Protein AF-A0A433PEQ6-F1 (afdb_monomer)

Foldseek 3Di:
DVVCVVVVDDDDPVVVLVVLVVQLPDDDPSVVVSLLVLLCCLLVLCLLADLLLFFPSNDLVVNVVSLVVVCVVPVPDLSSLLSVLSSCLSVLVLVVSLVSLVVSLVVLVVVVVPPDPPPDDDDDDDDPDPPVVVVVVVVVCLVVNLSSLVSNLLSCVQALVLVVSLVSLQVSLVSDPPPSLLSLLLSLLSCVSVLVLQVSLLSLLCSVVVVVPPDPPDDDAQSSVVSVVVSLQLLQQLCVLVVHHGDDDDDDDDDDPPPSPDDDDDDDDDDDDDDPDSRRGSVSSVLQCLDSVNLVVCVLSSNLLSHDPVVLVVLLVVLVVSLVLQVVLVVVVDVPDDDDDDDDDDDDDDDDDDDDDDDDPPSSHPRQALQNSLVSLLSNLSSVVSVVNLVSNLVSLVSSCVSQVVHPPPNLSNLSSLQVLLVSLCVVLVSRDDDPPDDDDDPSVVSSVVSLVSSVVSLVVSVCCLVPPSDDDDDDDDDDDDDDDDDDDPPDPDDGCSSVSSVSHSVRSVSSSVVVVVVVVVVPDPPDDDDPPPPPDDPPVVVVPPD

pLDDT: mean 70.33, std 24.62, range [23.08, 97.69]

Solvent-accessible surface area (backbone atoms only — not comparable to full-atom values): 32731 Å² total; per-residue (Å²): 107,72,74,46,48,75,71,71,46,78,87,52,65,70,61,52,50,51,53,34,52,59,37,34,76,43,88,61,69,59,13,56,52,25,45,50,51,50,44,47,46,48,56,57,56,51,49,54,35,56,84,55,48,53,32,88,91,57,53,66,65,63,46,47,56,52,48,52,54,48,38,72,78,37,76,83,47,64,67,56,39,42,51,49,19,48,47,28,37,75,71,51,38,28,69,62,11,32,50,43,28,53,47,56,54,47,54,57,54,48,61,72,68,66,60,78,82,72,92,68,85,86,82,97,74,91,74,96,68,62,62,68,58,49,53,51,57,57,56,64,47,43,60,58,51,40,50,36,46,52,54,31,24,53,28,26,49,39,71,63,41,23,66,66,17,19,57,39,26,50,52,43,36,79,62,40,91,61,65,41,50,45,30,43,48,54,17,32,26,23,30,44,76,59,66,39,31,53,62,21,25,56,52,56,63,47,37,56,56,60,60,64,72,47,70,91,83,67,79,71,53,56,68,46,51,49,52,49,50,54,52,48,52,39,48,36,45,43,33,46,76,72,74,38,80,63,84,84,76,87,85,92,76,95,78,80,77,82,72,81,85,74,78,79,89,76,93,75,96,82,82,95,80,91,80,90,67,92,68,63,38,26,68,48,44,63,72,46,52,82,67,62,63,44,58,55,49,34,52,80,60,55,34,63,87,38,37,41,71,69,56,44,50,54,51,41,56,50,44,49,54,54,46,62,73,54,52,70,63,48,61,79,74,37,99,76,83,78,89,88,86,89,90,82,89,84,84,90,86,89,83,90,86,83,90,84,88,82,80,94,76,77,83,78,78,80,78,83,47,65,39,54,52,33,46,48,26,44,54,38,17,55,44,35,39,76,73,66,41,54,70,60,14,52,54,28,33,50,52,29,59,72,45,44,92,69,40,87,48,75,62,68,53,48,42,48,37,29,42,54,49,18,52,48,26,38,50,77,45,53,69,50,55,85,80,76,88,76,77,79,70,71,72,55,46,58,55,26,53,50,27,49,51,49,18,54,51,28,42,49,53,26,52,42,43,76,74,64,58,81,69,90,73,90,79,82,88,82,81,90,79,92,82,82,83,90,74,80,73,90,76,70,75,86,75,54,68,60,60,60,52,49,50,53,26,48,51,39,44,50,52,29,56,50,52,54,50,51,54,51,51,63,73,68,55,80,84,79,80,82,80,96,84,76,72,93,81,68,69,77,79,64,71,72,77,80,123

Mean predicted aligned error: 15.19 Å

Secondary structure (DSSP, 8-state):
-HHHHTTT----HHHHHHHHHHHHSSSSHHHHHHHHHHHHHHHHHTTTS-GGG--GGG-HHHHHHHHHHHHHH-TT-HHHHHHHHHHHHHTT-HHHHHHHHHHHHHHHHHHHH-S------------TTSHHHHHHHHHHHHHHHHHHHHHHHHHHHHHT-HHHHHHHHHHHHHH-SS-HHHHHHHHHHHHHHTT-HHHHHHHHHHHHHHHHTS-TTPPPPHHHHHHHHHHHHHHHHHHHHTTPPP--SS----SSSTTTT--------------------HHHHHHH--S-HHHHHHHHTT-GGGS-HHHHHHHHHHHHHHHHHHTHHHHTTS----S----------------------TTSTT---HHHHHHHHHHHHHHHHHTT-HHHHHHHHHHHHHHGGG--S-TTHHHHHHHHHHHHHHHHTT-SS-----S-HHHHHHHHHHHHHHHHHHHHHHHHIIIIIT--------------S----TT-----THHHHHHHHHHHHHHHHHHHHHHHHHHHS---S--TTS-TT--GGGGGG--

Nearest PDB structures (foldseek):
  6c9m-assembly1_A  TM=1.754E-01  e=3.341E-02  Homo sapiens
  5g05-assembly1_C  TM=3.146E-01  e=6.110E-01  Homo sapiens
  6c95-assembly1_A  TM=1.657E-01  e=7.437E-02  Homo sapiens
  6c9m-assembly2_C  TM=1.772E-01  e=1.522E-01  Homo sapiens
  5a31-assembly1_C  TM=2.906E-01  e=8.558E-01  Homo sapiens

Radius of gyration: 28.43 Å; Cα contacts (8 Å, |Δi|>4): 470; chains: 1; bounding box: 80×93×94 Å

InterPro domains:
  IPR019412 IML2-like/Tetratricopeptide repeat protein 39-like [PF10300] (2-104)
  IPR019412 IML2-like/Tetratricopeptide repeat protein 39-like [PF10300] (140-314)
  IPR019412 IML2-like/Tetratricopeptide repeat protein 39-like [PTHR31859] (2-509)

Sequence (547 aa):
NKILNTLGFTSYRPFALHLLHRAYDSSGIYSSLAALSLLAYYTSLALFGHHALLPSSLRLLDAHDILENMKKKYPRGKIWRLMEGKLNKMERNNRKGVEVLRDARRTIRKEKHSIPVGNGVGGSANGNNGSAKREKVFGELAQLQALAVYEMGWGQIFLGDYFQASETFFRLETMNNWSRAFYHYIATCCMFADEEYGKAALEFLQIPAMLHRRKSGTRLMPNEAFADRKIRVWRDKARQLDGLPPRRGRRTSQSEDEGLGRRRESFDSNSTNASSTSVLDGERLRQVVVVNPLWELVYLWNGIPQLGVNVLRTMCTSLERTIETHTPIIASTSSFASSVTSSSLISESAASFSSSPPSPVSAINVLCSTSELALLHLLYGTTVRELGEHSLAERSLHIVLDLGPRITEDRWVIPYALYEMAVLCCMVSGMGGEAVALSTPSLMGARRDQKIKEAKEFLKKAAEWNNGGGVATDRESGNGKHANGNGGPAGSTGDYDFDGRLHMRCQLLEERLTEEFIVTLIHTVPVSGTNMASVQKTPVTMYCHHI

Structure (mmCIF, N/CA/C/O backbone):
data_AF-A0A433PEQ6-F1
#
_entry.id   AF-A0A433PEQ6-F1
#
loop_
_atom_site.group_PDB
_atom_site.id
_atom_site.type_symbol
_atom_site.label_atom_id
_atom_site.label_alt_id
_atom_site.label_comp_id
_atom_site.label_asym_id
_atom_site.label_entity_id
_atom_site.label_seq_id
_atom_site.pdbx_PDB_ins_code
_atom_site.Cartn_x
_atom_site.Cartn_y
_atom_site.Cartn_z
_atom_site.occupancy
_atom_site.B_iso_or_equiv
_atom_site.auth_seq_id
_atom_site.auth_comp_id
_atom_site.auth_asym_id
_atom_site.auth_atom_id
_atom_site.pdbx_PDB_model_num
ATOM 1 N N . ASN A 1 1 ? 12.778 -15.053 14.511 1.00 45.62 1 ASN A N 1
ATOM 2 C CA . ASN A 1 1 ? 13.849 -15.536 13.607 1.00 45.62 1 ASN A CA 1
ATOM 3 C C . ASN A 1 1 ? 15.251 -15.376 14.181 1.00 45.62 1 ASN A C 1
ATOM 5 O O . ASN A 1 1 ? 15.921 -16.387 14.284 1.00 45.62 1 ASN A O 1
ATOM 9 N N . LYS A 1 2 ? 15.694 -14.197 14.655 1.00 36.12 2 LYS A N 1
ATOM 10 C CA . LYS A 1 2 ? 17.066 -14.044 15.199 1.00 36.12 2 LYS A CA 1
ATOM 11 C C . LYS A 1 2 ? 17.396 -14.944 16.407 1.00 36.12 2 LYS A C 1
ATOM 13 O O . LYS A 1 2 ? 18.462 -15.531 16.408 1.00 36.12 2 LYS A O 1
ATOM 18 N N . ILE A 1 3 ? 16.476 -15.115 17.363 1.00 41.91 3 ILE A N 1
ATOM 19 C CA . ILE A 1 3 ? 16.711 -15.905 18.595 1.00 41.91 3 ILE A CA 1
ATOM 20 C C . ILE A 1 3 ? 16.777 -17.425 18.332 1.00 41.91 3 ILE A C 1
ATOM 22 O O . ILE A 1 3 ? 17.555 -18.135 18.959 1.00 41.91 3 ILE A O 1
ATOM 26 N N . LEU A 1 4 ? 15.982 -17.932 17.385 1.00 45.81 4 LEU A N 1
ATOM 27 C CA . LEU A 1 4 ? 15.999 -19.353 17.007 1.00 45.81 4 LEU A CA 1
ATOM 28 C C . LEU A 1 4 ? 17.199 -19.676 16.105 1.00 45.81 4 LEU A C 1
ATOM 30 O O . LEU A 1 4 ? 17.850 -20.696 16.313 1.00 45.81 4 LEU A O 1
ATOM 34 N N . ASN A 1 5 ? 17.564 -18.758 15.200 1.00 48.91 5 ASN A N 1
ATOM 35 C CA . ASN A 1 5 ? 18.770 -18.891 14.38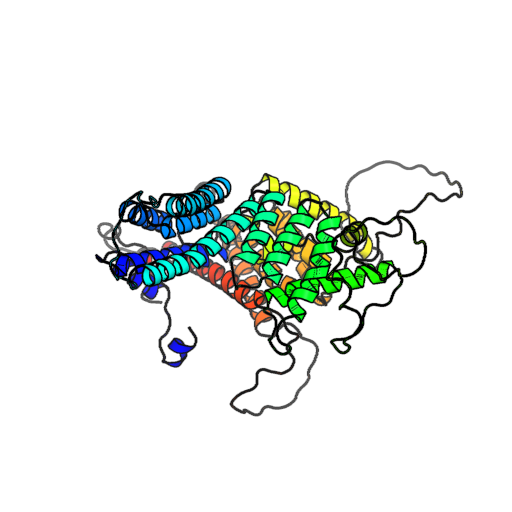0 1.00 48.91 5 ASN A CA 1
ATOM 36 C C . ASN A 1 5 ? 20.052 -18.882 15.229 1.00 48.91 5 ASN A C 1
ATOM 38 O O . ASN A 1 5 ? 20.979 -19.622 14.924 1.00 48.91 5 ASN A O 1
ATOM 42 N N . THR A 1 6 ? 20.112 -18.100 16.316 1.00 46.75 6 THR A N 1
ATOM 43 C CA . THR A 1 6 ? 21.256 -18.123 17.251 1.00 46.75 6 THR A CA 1
ATOM 44 C C . THR A 1 6 ? 21.381 -19.428 18.039 1.00 46.75 6 THR A C 1
ATOM 46 O O . THR A 1 6 ? 22.454 -19.713 18.555 1.00 46.75 6 THR A O 1
ATOM 49 N N . LEU A 1 7 ? 20.311 -20.228 18.119 1.00 54.69 7 LEU A N 1
ATOM 50 C CA . LEU A 1 7 ? 20.303 -21.560 18.735 1.00 54.69 7 LEU A CA 1
ATOM 51 C C . LEU A 1 7 ? 20.484 -22.693 17.704 1.00 54.69 7 LEU A C 1
ATOM 53 O O . LEU A 1 7 ? 20.330 -23.859 18.051 1.00 54.69 7 LEU A O 1
ATOM 57 N N . GLY A 1 8 ? 20.788 -22.369 16.441 1.00 41.50 8 GLY A N 1
ATOM 58 C CA . GLY A 1 8 ? 21.021 -23.354 15.379 1.00 41.50 8 GLY A CA 1
ATOM 59 C C . GLY A 1 8 ? 19.756 -23.939 14.740 1.00 41.50 8 GLY A C 1
ATOM 60 O O . GLY A 1 8 ? 19.865 -24.781 13.852 1.00 41.50 8 GLY A O 1
ATOM 61 N N . PHE A 1 9 ? 18.558 -23.489 15.128 1.00 49.75 9 PHE A N 1
ATOM 62 C CA . PHE A 1 9 ? 17.322 -23.908 14.467 1.00 49.75 9 PHE A CA 1
ATOM 63 C C . PHE A 1 9 ? 17.136 -23.129 13.166 1.00 49.75 9 PHE A C 1
ATOM 65 O O . PHE A 1 9 ? 16.869 -21.926 13.179 1.00 49.75 9 PHE A O 1
ATOM 72 N N . THR A 1 10 ? 17.233 -23.823 12.034 1.00 54.31 10 THR A N 1
ATOM 73 C CA . THR A 1 10 ? 16.861 -23.279 10.729 1.00 54.31 10 THR A CA 1
ATOM 74 C C . THR A 1 10 ? 15.336 -23.230 10.630 1.00 54.31 10 THR A C 1
ATOM 76 O O . THR A 1 10 ? 14.641 -24.244 10.645 1.00 54.31 10 THR A O 1
ATOM 79 N N . SER A 1 11 ? 14.765 -22.027 10.571 1.00 60.81 11 SER A N 1
ATOM 80 C CA . SER A 1 11 ? 13.321 -21.865 10.386 1.00 60.81 11 SER A CA 1
ATOM 81 C C . SER A 1 11 ? 12.935 -22.189 8.938 1.00 60.81 11 SER A C 1
ATOM 83 O O . SER A 1 11 ? 13.042 -21.329 8.065 1.00 60.81 11 SER A O 1
ATOM 85 N N . TYR A 1 12 ? 12.488 -23.422 8.687 1.00 69.56 12 TYR A N 1
ATOM 86 C CA . TYR A 1 12 ? 11.998 -23.868 7.380 1.00 69.56 12 TYR A CA 1
ATOM 87 C C . TYR A 1 12 ? 10.477 -23.683 7.276 1.00 69.56 12 TYR A C 1
ATOM 89 O O . TYR A 1 12 ? 9.697 -24.288 8.018 1.00 69.56 12 TYR A O 1
ATOM 97 N N . ARG A 1 13 ? 10.044 -22.808 6.360 1.00 75.06 13 ARG A N 1
ATOM 98 C CA . ARG A 1 13 ? 8.640 -22.382 6.249 1.00 75.06 13 ARG A CA 1
ATOM 99 C C . ARG A 1 13 ? 7.680 -23.516 5.867 1.00 75.06 13 ARG A C 1
ATOM 101 O O . ARG A 1 13 ? 6.663 -23.631 6.548 1.00 75.06 13 ARG A O 1
ATOM 108 N N . PRO A 1 14 ? 7.967 -24.376 4.871 1.00 76.00 14 PRO A N 1
ATOM 109 C CA . PRO A 1 14 ? 7.055 -25.466 4.521 1.00 76.00 14 PRO A CA 1
ATOM 110 C C . PRO A 1 14 ? 6.830 -26.450 5.675 1.00 76.00 14 PRO A C 1
ATOM 112 O O . PRO A 1 14 ? 5.702 -26.875 5.905 1.00 76.00 14 PRO A O 1
ATOM 115 N N . PHE A 1 15 ? 7.864 -26.740 6.471 1.00 79.94 15 PHE A N 1
ATOM 116 C CA . PHE A 1 15 ? 7.716 -27.577 7.666 1.00 79.94 15 PHE A CA 1
ATOM 117 C C . PHE A 1 15 ? 6.869 -26.903 8.749 1.00 79.94 15 PHE A C 1
ATOM 119 O O . PHE A 1 15 ? 5.994 -27.546 9.325 1.00 79.94 15 PHE A O 1
ATOM 126 N N . ALA A 1 16 ? 7.058 -25.602 8.993 1.00 83.50 16 ALA A N 1
ATOM 127 C CA . ALA A 1 16 ? 6.212 -24.861 9.929 1.00 83.50 16 ALA A CA 1
ATOM 128 C C . ALA A 1 16 ? 4.734 -24.856 9.494 1.00 83.50 16 ALA A C 1
ATOM 130 O O . ALA A 1 16 ? 3.852 -25.067 10.324 1.00 83.50 16 ALA A O 1
ATOM 131 N N . LEU A 1 17 ? 4.462 -24.675 8.196 1.00 84.62 17 LEU A N 1
ATOM 132 C CA . LEU A 1 17 ? 3.108 -24.763 7.644 1.00 84.62 17 LEU A CA 1
ATOM 133 C C . LEU A 1 17 ? 2.532 -26.174 7.785 1.00 84.62 17 LEU A C 1
ATOM 135 O O . LEU A 1 17 ? 1.392 -26.316 8.216 1.00 84.62 17 LEU A O 1
ATOM 139 N N . HIS A 1 18 ? 3.319 -27.214 7.502 1.00 85.88 18 HIS A N 1
ATOM 140 C CA . HIS A 1 18 ? 2.899 -28.602 7.685 1.00 85.88 18 HIS A CA 1
ATOM 141 C C . HIS A 1 18 ? 2.513 -28.901 9.143 1.00 85.88 18 HIS A C 1
ATOM 143 O O . HIS A 1 18 ? 1.457 -29.479 9.401 1.00 85.88 18 HIS A O 1
ATOM 149 N N . LEU A 1 19 ? 3.328 -28.461 10.107 1.00 88.38 19 LEU A N 1
ATOM 150 C CA . LEU A 1 19 ? 3.024 -28.611 11.532 1.00 88.38 19 LEU A CA 1
ATOM 151 C C . LEU A 1 19 ? 1.763 -27.846 11.942 1.00 88.38 19 LEU A C 1
ATOM 153 O O . LEU A 1 19 ? 0.966 -28.367 12.722 1.00 88.38 19 LEU A O 1
ATOM 157 N N . LEU A 1 20 ? 1.566 -26.630 11.423 1.00 90.38 20 LEU A N 1
ATOM 158 C CA . LEU A 1 20 ? 0.364 -25.840 11.690 1.00 90.38 20 LEU A CA 1
ATOM 159 C C . LEU A 1 20 ? -0.893 -26.505 11.124 1.00 90.38 20 LEU A C 1
ATOM 161 O O . LEU A 1 20 ? -1.893 -26.574 11.830 1.00 90.38 20 LEU A O 1
ATOM 165 N N . HIS A 1 21 ? -0.841 -27.040 9.904 1.00 90.12 21 HIS A N 1
ATOM 166 C CA . HIS A 1 21 ? -1.953 -27.794 9.315 1.00 90.12 21 HIS A CA 1
ATOM 167 C C . HIS A 1 21 ? -2.270 -29.055 10.127 1.00 90.12 21 HIS A C 1
ATOM 169 O O . HIS A 1 21 ? -3.410 -29.264 10.528 1.00 90.12 21 HIS A O 1
ATOM 175 N N . ARG A 1 22 ? -1.253 -29.819 10.535 1.00 89.88 22 ARG A N 1
ATOM 176 C CA . ARG A 1 22 ? -1.448 -30.990 11.406 1.00 89.88 22 ARG A CA 1
ATOM 177 C C . ARG A 1 22 ? -2.020 -30.622 12.783 1.00 89.88 22 ARG A C 1
ATOM 179 O O . ARG A 1 22 ? -2.798 -31.378 13.361 1.00 89.88 22 ARG A O 1
ATOM 186 N N . ALA A 1 23 ? -1.639 -29.468 13.331 1.00 90.94 23 ALA A N 1
ATOM 187 C CA . ALA A 1 23 ? -2.216 -28.948 14.568 1.00 90.94 23 ALA A CA 1
ATOM 188 C C . ALA A 1 23 ? -3.657 -28.448 14.368 1.00 90.94 23 ALA A C 1
ATOM 190 O O . ALA A 1 23 ? -4.478 -28.585 15.275 1.00 90.94 23 ALA A O 1
ATOM 191 N N . TYR A 1 24 ? -3.983 -27.900 13.197 1.00 92.69 24 TYR A N 1
ATOM 192 C CA . TYR A 1 24 ? -5.337 -27.497 12.826 1.00 92.69 24 TYR A CA 1
ATOM 193 C C . TYR A 1 24 ? -6.295 -28.693 12.764 1.00 92.69 24 TYR A C 1
ATOM 195 O O . TYR A 1 24 ? -7.390 -28.603 13.325 1.00 92.69 24 TYR A O 1
ATOM 203 N N . ASP A 1 25 ? -5.843 -29.818 12.208 1.00 88.56 25 ASP A N 1
ATOM 204 C CA . ASP A 1 25 ? -6.612 -31.068 12.114 1.00 88.56 25 ASP A CA 1
ATOM 205 C C . ASP A 1 25 ? -6.911 -31.704 13.482 1.00 88.56 25 ASP A C 1
ATOM 207 O O . ASP A 1 25 ? -7.812 -32.534 13.620 1.00 88.56 25 ASP A O 1
ATOM 211 N N . SER A 1 26 ? -6.168 -31.318 14.522 1.00 87.62 26 SER A N 1
ATOM 212 C CA . SER A 1 26 ? -6.425 -31.791 15.881 1.00 87.62 26 SER A CA 1
ATOM 213 C C . SER A 1 26 ? -7.744 -31.240 16.448 1.00 87.62 26 SER A C 1
ATOM 215 O O . SER A 1 26 ? -8.292 -30.233 16.004 1.00 87.62 26 SER A O 1
ATOM 217 N N . SER A 1 27 ? -8.283 -31.871 17.490 1.00 80.62 27 SER A N 1
ATOM 218 C CA . SER A 1 27 ? -9.422 -31.324 18.232 1.00 80.62 27 SER A CA 1
ATOM 219 C C . SER A 1 27 ? -8.947 -30.465 19.409 1.00 80.62 27 SER A C 1
ATOM 221 O O . SER A 1 27 ? -8.165 -30.931 20.233 1.00 80.62 27 SER A O 1
ATOM 223 N N . GLY A 1 28 ? -9.462 -29.238 19.551 1.00 84.38 28 GLY A N 1
ATOM 224 C CA . GLY A 1 28 ? -9.286 -28.426 20.765 1.00 84.38 28 GLY A CA 1
ATOM 225 C C . GLY A 1 28 ? -8.882 -26.974 20.506 1.00 84.38 28 GLY A C 1
ATOM 226 O O . GLY A 1 28 ? -9.140 -26.424 19.437 1.00 84.38 28 GLY A O 1
ATOM 227 N N . ILE A 1 29 ? -8.259 -26.340 21.505 1.00 85.06 29 ILE A N 1
ATOM 228 C CA . ILE A 1 29 ? -7.821 -24.931 21.453 1.00 85.06 29 ILE A CA 1
ATOM 229 C C . ILE A 1 29 ? -6.642 -24.752 20.486 1.00 85.06 29 ILE A C 1
ATOM 231 O O . ILE A 1 29 ? -6.581 -23.748 19.777 1.00 85.06 29 ILE A O 1
ATOM 235 N N . TYR A 1 30 ? -5.745 -25.741 20.413 1.00 87.62 30 TYR A N 1
ATOM 236 C CA . TYR A 1 30 ? -4.605 -25.729 19.494 1.00 87.62 30 TYR A CA 1
ATOM 237 C C . TYR A 1 30 ? -5.041 -25.668 18.031 1.00 87.62 30 TYR A C 1
ATOM 239 O O . TYR A 1 30 ? -4.443 -24.924 17.265 1.00 87.62 30 TYR A O 1
ATOM 247 N N . SER A 1 31 ? -6.140 -26.339 17.676 1.00 90.81 31 SER A N 1
ATOM 248 C CA . SER A 1 31 ? -6.757 -26.241 16.349 1.00 90.81 31 SER A CA 1
ATOM 249 C C . SER A 1 31 ? -7.182 -24.815 16.016 1.00 90.81 31 SER A C 1
ATOM 251 O O . SER A 1 31 ? -6.830 -24.285 14.966 1.00 90.81 31 SER A O 1
ATOM 253 N N . SER A 1 32 ? -7.855 -24.138 16.949 1.00 90.31 32 SER A N 1
ATOM 254 C CA . SER A 1 32 ? -8.278 -22.749 16.761 1.00 90.31 32 SER A CA 1
ATOM 255 C C . SER A 1 32 ? -7.098 -21.779 16.666 1.00 90.31 32 SER A C 1
ATOM 257 O O . SER A 1 32 ? -7.136 -20.844 15.868 1.00 90.31 32 SER A O 1
ATOM 259 N N . LEU A 1 33 ? -6.045 -21.995 17.457 1.00 90.31 33 LEU A N 1
ATOM 260 C CA . LEU A 1 33 ? -4.835 -21.173 17.418 1.00 90.31 33 LEU A CA 1
ATOM 261 C C . LEU A 1 33 ? -4.022 -21.413 16.139 1.00 90.31 33 LEU A C 1
ATOM 263 O O . LEU A 1 33 ? -3.508 -20.458 15.556 1.00 90.31 33 LEU A O 1
ATOM 267 N N . ALA A 1 34 ? -3.941 -22.663 15.682 1.00 92.44 34 ALA A N 1
ATOM 268 C CA . ALA A 1 34 ? -3.312 -23.029 14.422 1.00 92.44 34 ALA A CA 1
ATOM 269 C C . ALA A 1 34 ? -4.075 -22.423 13.239 1.00 92.44 34 ALA A C 1
ATOM 271 O O . ALA A 1 34 ? -3.459 -21.751 12.419 1.00 92.44 34 ALA A O 1
ATOM 272 N N . ALA A 1 35 ? -5.410 -22.531 13.219 1.00 92.44 35 ALA A N 1
ATOM 273 C CA . ALA A 1 35 ? -6.260 -21.887 12.216 1.00 92.44 35 ALA A CA 1
ATOM 274 C C . ALA A 1 35 ? -6.043 -20.372 12.173 1.00 92.44 35 ALA A C 1
ATOM 276 O O . ALA A 1 35 ? -5.874 -19.791 11.106 1.00 92.44 35 ALA A O 1
ATOM 277 N N . LEU A 1 36 ? -6.017 -19.720 13.340 1.00 91.25 36 LEU A N 1
ATOM 278 C CA . LEU A 1 36 ? -5.766 -18.285 13.423 1.00 91.25 36 LEU A CA 1
ATOM 279 C C . LEU A 1 36 ? -4.361 -17.922 12.931 1.00 91.25 36 LEU A C 1
ATOM 281 O O . LEU A 1 36 ? -4.204 -16.910 12.256 1.00 91.25 36 LEU A O 1
ATOM 285 N N . SER A 1 37 ? -3.354 -18.737 13.248 1.00 90.75 37 SER A N 1
ATOM 286 C CA . SER A 1 37 ? -1.972 -18.519 12.806 1.00 90.75 37 SER A CA 1
ATOM 287 C C . SER A 1 37 ? -1.829 -18.699 11.295 1.00 90.75 37 SER A C 1
ATOM 289 O O . SER A 1 37 ? -1.187 -17.876 10.650 1.00 90.75 37 SER A O 1
ATOM 291 N N . LEU A 1 38 ? -2.481 -19.717 10.724 1.00 90.69 38 LEU A N 1
ATOM 292 C CA . LEU A 1 38 ? -2.565 -19.943 9.281 1.00 90.69 38 LEU A CA 1
ATOM 293 C C . LEU A 1 38 ? -3.289 -18.782 8.592 1.00 90.69 38 LEU A C 1
ATOM 295 O O . LEU A 1 38 ? -2.749 -18.188 7.668 1.00 90.69 38 LEU A O 1
ATOM 299 N N . LEU A 1 39 ? -4.462 -18.371 9.079 1.00 90.81 39 LEU A N 1
ATOM 300 C CA . LEU A 1 39 ? -5.188 -17.225 8.523 1.00 90.81 39 LEU A CA 1
ATOM 301 C C . LEU A 1 39 ? -4.402 -15.921 8.653 1.00 90.81 39 LEU A C 1
ATOM 303 O O . LEU A 1 39 ? -4.413 -15.114 7.730 1.00 90.81 39 LEU A O 1
ATOM 307 N N . ALA A 1 40 ? -3.695 -15.697 9.760 1.00 87.19 40 ALA A N 1
ATOM 308 C CA . ALA A 1 40 ? -2.811 -14.547 9.905 1.00 87.19 40 ALA A CA 1
ATOM 309 C C . ALA A 1 40 ? -1.638 -14.612 8.916 1.00 87.19 40 ALA A C 1
ATOM 311 O O . ALA A 1 40 ? -1.281 -13.579 8.354 1.00 87.19 40 ALA A O 1
ATOM 312 N N . TYR A 1 41 ? -1.082 -15.802 8.670 1.00 86.19 41 TYR A N 1
ATOM 313 C CA . TYR A 1 41 ? -0.051 -16.037 7.661 1.00 86.19 41 TYR A CA 1
ATOM 314 C C . TYR A 1 41 ? -0.566 -15.699 6.258 1.00 86.19 41 TYR A C 1
ATOM 316 O O . TYR A 1 41 ? -0.008 -14.808 5.619 1.00 86.19 41 TYR A O 1
ATOM 324 N N . TYR A 1 42 ? -1.680 -16.301 5.829 1.00 85.81 42 TYR A N 1
ATOM 325 C CA . TYR A 1 42 ? -2.297 -16.016 4.534 1.00 85.81 42 TYR A CA 1
ATOM 326 C C . TYR A 1 42 ? -2.666 -14.539 4.406 1.00 85.81 42 TYR A C 1
ATOM 328 O O . TYR A 1 42 ? -2.319 -13.909 3.418 1.00 85.81 42 TYR A O 1
ATOM 336 N N . THR A 1 43 ? -3.296 -13.944 5.423 1.00 83.56 43 THR A N 1
ATOM 337 C CA . THR A 1 43 ? -3.810 -12.571 5.315 1.00 83.56 43 THR A CA 1
ATOM 338 C C . THR A 1 43 ? -2.789 -11.468 5.540 1.00 83.56 43 THR A C 1
ATOM 340 O O . THR A 1 43 ? -3.008 -10.353 5.081 1.00 83.56 43 THR A O 1
ATOM 343 N N . SER A 1 44 ? -1.691 -11.727 6.250 1.00 81.19 44 SER A N 1
ATOM 344 C CA . SER A 1 44 ? -0.689 -10.694 6.549 1.00 81.19 44 SER A CA 1
ATOM 345 C C . SER A 1 44 ? 0.523 -10.787 5.635 1.00 81.19 44 SER A C 1
ATOM 347 O O . SER A 1 44 ? 1.073 -9.752 5.275 1.00 81.19 44 SER A O 1
ATOM 349 N N . LEU A 1 45 ? 0.942 -11.996 5.239 1.00 78.62 45 LEU A N 1
ATOM 350 C CA . LEU A 1 45 ? 2.118 -12.166 4.386 1.00 78.62 45 LEU A CA 1
ATOM 351 C C . LEU A 1 45 ? 1.805 -11.874 2.917 1.00 78.62 45 LEU A C 1
ATOM 353 O O . LEU A 1 45 ? 2.570 -11.179 2.253 1.00 78.62 45 LEU A O 1
ATOM 357 N N . ALA A 1 46 ? 0.659 -12.335 2.418 1.00 78.00 46 ALA A N 1
ATOM 358 C CA . ALA A 1 46 ? 0.280 -12.083 1.031 1.00 78.00 46 ALA A CA 1
ATOM 359 C C . ALA A 1 46 ? -0.040 -10.604 0.748 1.00 78.00 46 ALA A C 1
ATOM 361 O O . ALA A 1 46 ? 0.003 -10.197 -0.406 1.00 78.00 46 ALA A O 1
ATOM 362 N N . LEU A 1 47 ? -0.258 -9.770 1.777 1.00 78.12 47 LEU A N 1
ATOM 363 C CA . LEU A 1 47 ? -0.340 -8.313 1.606 1.00 78.12 47 LEU A CA 1
ATOM 364 C C . LEU A 1 47 ? 0.982 -7.685 1.151 1.00 78.12 47 LEU A C 1
ATOM 366 O O . LEU A 1 47 ? 0.959 -6.555 0.680 1.00 78.12 47 LEU A O 1
ATOM 370 N N . PHE A 1 48 ? 2.125 -8.366 1.270 1.00 80.88 48 PHE A N 1
ATOM 371 C CA . PHE A 1 48 ? 3.399 -7.852 0.758 1.00 80.88 48 PHE A CA 1
ATOM 372 C C . PHE A 1 48 ? 3.627 -8.194 -0.717 1.00 80.88 48 PHE A C 1
ATOM 374 O O . PHE A 1 48 ? 4.277 -7.423 -1.415 1.00 80.88 48 PHE A O 1
ATOM 381 N N . GLY A 1 49 ? 3.117 -9.331 -1.190 1.00 80.12 49 GLY A N 1
ATOM 382 C CA . GLY A 1 49 ? 3.320 -9.790 -2.562 1.00 80.12 49 GLY A CA 1
ATOM 383 C C . GLY A 1 49 ? 2.302 -9.220 -3.547 1.00 80.12 49 GLY A C 1
ATOM 384 O O . GLY A 1 49 ? 1.222 -8.764 -3.173 1.00 80.12 49 GLY A O 1
ATOM 385 N N . HIS A 1 50 ? 2.626 -9.285 -4.834 1.00 81.62 50 HIS A N 1
ATOM 386 C CA . HIS A 1 50 ? 1.641 -9.045 -5.880 1.00 81.62 50 HIS A CA 1
ATOM 387 C C . HIS A 1 50 ? 0.638 -10.212 -5.919 1.00 81.62 50 HIS A C 1
ATOM 389 O O . HIS A 1 50 ? 1.061 -11.361 -6.030 1.00 81.62 50 HIS A O 1
ATOM 395 N N . HIS A 1 51 ? -0.674 -9.946 -5.864 1.00 78.56 51 HIS A N 1
ATOM 396 C CA . HIS A 1 51 ? -1.708 -10.988 -5.697 1.00 78.56 51 HIS A CA 1
ATOM 397 C C . HIS A 1 51 ? -1.649 -12.102 -6.764 1.00 78.56 51 HIS A C 1
ATOM 399 O O . HIS A 1 51 ? -1.895 -13.262 -6.453 1.00 78.56 51 HIS A O 1
ATOM 405 N N . ALA A 1 52 ? -1.290 -11.762 -8.008 1.00 79.44 52 ALA A N 1
ATOM 406 C CA . ALA A 1 52 ? -1.171 -12.716 -9.116 1.00 79.44 52 ALA A CA 1
ATOM 407 C C . ALA A 1 52 ? 0.130 -13.543 -9.101 1.00 79.44 52 ALA A C 1
ATOM 409 O O . ALA A 1 52 ? 0.251 -14.517 -9.834 1.00 79.44 52 ALA A O 1
ATOM 410 N N . LEU A 1 53 ? 1.123 -13.141 -8.304 1.00 83.06 53 LEU A N 1
ATOM 411 C CA . LEU A 1 53 ? 2.464 -13.736 -8.278 1.00 83.06 53 LEU A CA 1
ATOM 412 C C . LEU A 1 53 ? 2.808 -14.298 -6.893 1.00 83.06 53 LEU A C 1
ATOM 414 O O . LEU A 1 53 ? 3.979 -14.419 -6.540 1.00 83.06 53 LEU A O 1
ATOM 418 N N . LEU A 1 54 ? 1.795 -14.617 -6.087 1.00 83.31 54 LEU A N 1
ATOM 419 C CA . LEU A 1 54 ? 2.008 -15.251 -4.793 1.00 83.31 54 LEU A CA 1
ATOM 420 C C . LEU A 1 54 ? 2.482 -16.702 -4.979 1.00 83.31 54 LEU A C 1
ATOM 422 O O . LEU A 1 54 ? 1.945 -17.406 -5.838 1.00 83.31 54 LEU A O 1
ATOM 426 N N . PRO A 1 55 ? 3.444 -17.174 -4.163 1.00 81.81 55 PRO A N 1
ATOM 427 C CA . PRO A 1 55 ? 3.828 -18.580 -4.116 1.00 81.81 55 PRO A CA 1
ATOM 428 C C . PRO A 1 55 ? 2.638 -19.509 -3.874 1.00 81.81 55 PRO A C 1
ATOM 430 O O . PRO A 1 55 ? 1.669 -19.158 -3.196 1.00 81.81 55 PRO A O 1
ATOM 433 N N . SER A 1 56 ? 2.756 -20.748 -4.342 1.00 77.50 56 SER A N 1
ATOM 434 C CA . SER A 1 56 ? 1.732 -21.785 -4.199 1.00 77.50 56 SER A CA 1
ATOM 435 C C . SER A 1 56 ? 1.398 -22.141 -2.744 1.00 77.50 56 SER A C 1
ATOM 437 O O . SER A 1 56 ? 0.338 -22.709 -2.488 1.00 77.50 56 SER A O 1
ATOM 439 N N . SER A 1 57 ? 2.270 -21.784 -1.798 1.00 74.31 57 SER A N 1
ATOM 440 C CA . SER A 1 57 ? 2.058 -21.913 -0.350 1.00 74.31 57 SER A CA 1
ATOM 441 C C . SER A 1 57 ? 1.107 -20.866 0.249 1.00 74.31 57 SER A C 1
ATOM 443 O O . SER A 1 57 ? 0.690 -21.013 1.395 1.00 74.31 57 SER A O 1
ATOM 445 N N . LEU A 1 58 ? 0.748 -19.822 -0.508 1.00 79.75 58 LEU A N 1
ATOM 446 C CA . LEU A 1 58 ? -0.084 -18.691 -0.078 1.00 79.75 58 LEU A CA 1
ATOM 447 C C . LEU A 1 58 ? -1.431 -18.620 -0.824 1.00 79.75 58 LEU A C 1
ATOM 449 O O . LEU A 1 58 ? -1.983 -17.536 -1.017 1.00 79.75 58 LEU A O 1
ATOM 453 N N . ARG A 1 59 ? -1.983 -19.766 -1.242 1.00 79.62 59 ARG A N 1
ATOM 454 C CA . ARG A 1 59 ? -3.285 -19.823 -1.928 1.00 79.62 59 ARG A CA 1
ATOM 455 C C . ARG A 1 59 ? -4.411 -19.314 -1.028 1.00 79.62 59 ARG A C 1
ATOM 457 O O . ARG A 1 59 ? -4.567 -19.755 0.107 1.00 79.62 59 ARG A O 1
ATOM 464 N N . LEU A 1 60 ? -5.242 -18.426 -1.574 1.00 81.62 60 LEU A N 1
ATOM 465 C CA . LEU A 1 60 ? -6.386 -17.853 -0.853 1.00 81.62 60 LEU A CA 1
ATOM 466 C C . LEU A 1 60 ? -7.538 -18.850 -0.664 1.00 81.62 60 LEU A C 1
ATOM 468 O O . LEU A 1 60 ? -8.321 -18.690 0.268 1.00 81.62 60 LEU A O 1
ATOM 472 N N . LEU A 1 61 ? -7.616 -19.891 -1.501 1.00 84.31 61 LEU A N 1
ATOM 473 C CA . LEU A 1 61 ? -8.617 -20.959 -1.382 1.00 84.31 61 LEU A CA 1
ATOM 474 C C . LEU A 1 61 ? -8.478 -21.714 -0.052 1.00 84.31 61 LEU A C 1
ATOM 476 O O . LEU A 1 61 ? -9.450 -21.825 0.687 1.00 84.31 61 LEU A O 1
ATOM 480 N N . ASP A 1 62 ? -7.255 -22.109 0.315 1.00 85.12 62 ASP A N 1
ATOM 481 C CA . ASP A 1 62 ? -6.981 -22.781 1.593 1.00 85.12 62 ASP A CA 1
ATOM 482 C C . ASP A 1 62 ? -7.408 -21.905 2.787 1.00 85.12 62 ASP A C 1
ATOM 484 O O . ASP A 1 62 ? -7.932 -22.390 3.793 1.00 85.12 62 ASP A O 1
ATOM 488 N N . ALA A 1 63 ? -7.215 -20.586 2.673 1.00 88.94 63 ALA A N 1
ATOM 489 C CA . ALA A 1 63 ? -7.635 -19.634 3.695 1.00 88.94 63 ALA A CA 1
ATOM 490 C C . ALA A 1 63 ? -9.167 -19.554 3.823 1.00 88.94 63 ALA A C 1
ATOM 492 O O . ALA A 1 63 ? -9.670 -19.442 4.943 1.00 88.94 63 ALA A O 1
ATOM 493 N N . HIS A 1 64 ? -9.914 -19.642 2.717 1.00 90.50 64 HIS A N 1
ATOM 494 C CA . HIS A 1 64 ? -11.379 -19.714 2.754 1.00 90.50 64 HIS A CA 1
ATOM 495 C C . HIS A 1 64 ? -11.869 -20.973 3.446 1.00 90.50 64 HIS A C 1
ATOM 497 O O . HIS A 1 64 ? -12.678 -20.865 4.367 1.00 90.50 64 HIS A O 1
ATOM 503 N N . ASP A 1 65 ? -11.336 -22.137 3.082 1.00 91.38 65 ASP A N 1
ATOM 504 C CA . ASP A 1 65 ? -11.755 -23.415 3.663 1.00 91.38 65 ASP A CA 1
ATOM 505 C C . ASP A 1 65 ? -11.550 -23.430 5.183 1.00 91.38 65 ASP A C 1
ATOM 507 O O . ASP A 1 65 ? -12.460 -23.761 5.955 1.00 91.38 65 ASP A O 1
ATOM 511 N N . ILE A 1 66 ? -10.375 -22.978 5.641 1.00 91.81 66 ILE A N 1
ATOM 512 C CA . ILE A 1 66 ? -10.079 -22.841 7.072 1.00 91.81 66 ILE A CA 1
ATOM 513 C C . ILE A 1 66 ? -11.069 -21.872 7.725 1.00 91.81 66 ILE A C 1
ATOM 515 O O . ILE A 1 66 ? -11.628 -22.170 8.787 1.00 91.81 66 ILE A O 1
ATOM 519 N N . LEU A 1 67 ? -11.307 -20.709 7.115 1.00 92.44 67 LEU A N 1
ATOM 520 C CA . LEU A 1 67 ? -12.181 -19.681 7.670 1.00 92.44 67 LEU A CA 1
ATOM 521 C C . LEU A 1 67 ? -13.639 -20.146 7.767 1.00 92.44 67 LEU A C 1
ATOM 523 O O . LEU A 1 67 ? -14.278 -19.927 8.800 1.00 92.44 67 LEU A O 1
ATOM 527 N N . GLU A 1 68 ? -14.174 -20.795 6.735 1.00 92.00 68 GLU A N 1
ATOM 528 C CA . GLU A 1 68 ? -15.534 -21.330 6.734 1.00 92.00 68 GLU A CA 1
ATOM 529 C C . GLU A 1 68 ? -15.718 -22.395 7.810 1.00 92.00 68 GLU A C 1
ATOM 531 O O . GLU A 1 68 ? -16.682 -22.340 8.582 1.00 92.00 68 GLU A O 1
ATOM 536 N N . ASN A 1 69 ? -14.769 -23.324 7.922 1.00 91.69 69 ASN A N 1
ATOM 537 C CA . ASN A 1 69 ? -14.783 -24.353 8.956 1.00 91.69 69 ASN A CA 1
ATOM 538 C C . ASN A 1 69 ? -14.762 -23.734 10.360 1.00 91.69 69 ASN A C 1
ATOM 540 O O . ASN A 1 69 ? -15.539 -24.127 11.237 1.00 91.69 69 ASN A O 1
ATOM 544 N N . MET A 1 70 ? -13.944 -22.700 10.573 1.00 91.00 70 MET A N 1
ATOM 545 C CA . MET A 1 70 ? -13.886 -21.996 11.855 1.00 91.00 70 MET A CA 1
ATOM 546 C C . MET A 1 70 ? -15.140 -21.167 12.144 1.00 91.00 70 MET A C 1
ATOM 548 O O . MET A 1 70 ? -15.575 -21.115 13.296 1.00 91.00 70 MET A O 1
ATOM 552 N N . LYS A 1 71 ? -15.775 -20.572 11.128 1.00 91.12 71 LYS A N 1
ATOM 553 C CA . LYS A 1 71 ? -17.070 -19.887 11.268 1.00 91.12 71 LYS A CA 1
ATOM 554 C C . LYS A 1 71 ? -18.197 -20.864 11.610 1.00 91.12 71 LYS A C 1
ATOM 556 O O . LYS A 1 71 ? -19.027 -20.524 12.450 1.00 91.12 71 LYS A O 1
ATOM 561 N N . LYS A 1 72 ? -18.209 -22.072 11.029 1.00 90.62 72 LYS A N 1
ATOM 562 C CA . LYS A 1 72 ? -19.164 -23.146 11.373 1.00 90.62 72 LYS A CA 1
ATOM 563 C C . LYS A 1 72 ? -18.976 -23.607 12.822 1.00 90.62 72 LYS A C 1
ATOM 565 O O . LYS A 1 72 ? -19.945 -23.695 13.570 1.00 90.62 72 LYS A O 1
ATOM 570 N N . LYS A 1 73 ? -17.725 -23.828 13.242 1.00 88.94 73 LYS A N 1
ATOM 571 C CA . LYS A 1 73 ? -17.374 -24.274 14.602 1.00 88.94 73 LYS A CA 1
ATOM 572 C C . LYS A 1 73 ? -17.589 -23.188 15.665 1.00 88.94 73 LYS A C 1
ATOM 574 O O . LYS A 1 73 ? -17.978 -23.497 16.789 1.00 88.94 73 LYS A O 1
ATOM 579 N N . TYR A 1 74 ? -17.378 -21.915 15.316 1.00 87.56 74 TYR A N 1
ATOM 580 C CA . TYR A 1 74 ? -17.516 -20.767 16.220 1.00 87.56 74 TYR A CA 1
ATOM 581 C C . TYR A 1 74 ? -18.300 -19.594 15.587 1.00 87.56 74 TYR A C 1
ATOM 583 O O . TYR A 1 74 ? -17.725 -18.529 15.333 1.00 87.56 74 TYR A O 1
ATOM 591 N N . PRO A 1 75 ? -19.634 -19.699 15.420 1.00 83.81 75 PRO A N 1
ATOM 592 C CA . PRO A 1 75 ? -20.441 -18.699 14.695 1.00 83.81 75 PRO A CA 1
ATOM 593 C C . PRO A 1 75 ? -20.439 -17.289 15.312 1.00 83.81 75 PRO A C 1
ATOM 595 O O . PRO A 1 75 ? -20.610 -16.269 14.632 1.00 83.81 75 PRO A O 1
ATOM 598 N N . ARG A 1 76 ? -20.225 -17.205 16.630 1.00 79.62 76 ARG A N 1
ATOM 599 C CA . ARG A 1 76 ? -20.138 -15.942 17.386 1.00 79.62 76 ARG A CA 1
ATOM 600 C C . ARG A 1 76 ? -18.708 -15.396 17.499 1.00 79.62 76 ARG A C 1
ATOM 602 O O . ARG A 1 76 ? -18.503 -14.352 18.111 1.00 79.62 76 ARG A O 1
ATOM 609 N N . GLY A 1 77 ? -17.713 -16.063 16.909 1.00 81.88 77 GLY A N 1
ATOM 610 C CA . GLY A 1 77 ? -16.322 -15.618 16.954 1.00 81.88 77 GLY A CA 1
ATOM 611 C C . GLY A 1 77 ? -16.116 -14.306 16.191 1.00 81.88 77 GLY A C 1
ATOM 612 O O . GLY A 1 77 ? -16.338 -14.225 14.983 1.00 81.88 77 GLY A O 1
ATOM 613 N N . LYS A 1 78 ? -15.684 -13.259 16.902 1.00 82.69 78 LYS A N 1
ATOM 614 C CA . LYS A 1 78 ? -15.420 -11.926 16.327 1.00 82.69 78 LYS A CA 1
ATOM 615 C C . LYS A 1 78 ? -14.135 -11.894 15.498 1.00 82.69 78 LYS A C 1
ATOM 617 O O . LYS A 1 78 ? -14.087 -11.223 14.473 1.00 82.69 78 LYS A O 1
ATOM 622 N N . ILE A 1 79 ? -13.127 -12.663 15.914 1.00 86.75 79 ILE A N 1
ATOM 623 C CA . ILE A 1 79 ? -11.852 -12.805 15.201 1.00 86.75 79 ILE A CA 1
ATOM 624 C C . ILE A 1 79 ? -12.056 -13.359 13.785 1.00 86.75 79 ILE A C 1
ATOM 626 O O . ILE A 1 79 ? -11.437 -12.872 12.848 1.00 86.75 79 ILE A O 1
ATOM 630 N N . TRP A 1 80 ? -12.991 -14.294 13.599 1.00 89.69 80 TRP A N 1
ATOM 631 C CA . TRP A 1 80 ? -13.273 -14.882 12.288 1.00 89.69 80 TRP A CA 1
ATOM 632 C C . TRP A 1 80 ? -13.933 -13.879 11.341 1.00 89.69 80 TRP A C 1
ATOM 634 O O . TRP A 1 80 ? -13.575 -13.828 10.175 1.00 89.69 80 TRP A O 1
ATOM 644 N N . ARG A 1 81 ? -14.810 -12.999 11.845 1.00 87.88 81 ARG A N 1
ATOM 645 C CA . ARG A 1 81 ? -15.351 -11.887 11.040 1.00 87.88 81 ARG A CA 1
ATOM 646 C C . ARG A 1 81 ? -14.273 -10.872 10.650 1.00 87.88 81 ARG A C 1
ATOM 648 O O . ARG A 1 81 ? -14.316 -10.329 9.554 1.00 87.88 81 ARG A O 1
ATOM 655 N N . LEU A 1 82 ? -13.295 -10.624 11.525 1.00 89.00 82 LEU A N 1
ATOM 656 C CA . LEU A 1 82 ? -12.137 -9.802 11.166 1.00 89.00 82 LEU A CA 1
ATOM 657 C C . LEU A 1 82 ? -11.316 -10.460 10.048 1.00 89.00 82 LEU A C 1
ATOM 659 O O . LEU A 1 82 ? -10.972 -9.788 9.080 1.00 89.00 82 LEU A O 1
ATOM 663 N N . MET A 1 83 ? -11.012 -11.755 10.176 1.00 90.62 83 MET A N 1
ATOM 664 C CA . MET A 1 83 ? -10.267 -12.498 9.152 1.00 90.62 83 MET A CA 1
ATOM 665 C C . MET A 1 83 ? -11.030 -12.553 7.826 1.00 90.62 83 MET A C 1
ATOM 667 O O . MET A 1 83 ? -10.423 -12.377 6.778 1.00 90.62 83 MET A O 1
ATOM 671 N N . GLU A 1 84 ? -12.357 -12.681 7.866 1.00 90.75 84 GLU A N 1
ATOM 672 C CA . GLU A 1 84 ? -13.222 -12.561 6.691 1.00 90.75 84 GLU A CA 1
ATOM 673 C C . GLU A 1 84 ? -13.085 -11.195 6.018 1.00 90.75 84 GLU A C 1
ATOM 675 O O . GLU A 1 84 ? -12.894 -11.125 4.806 1.00 90.75 84 GLU A O 1
ATOM 680 N N . GLY A 1 85 ? -13.120 -10.104 6.787 1.00 90.12 85 GLY A N 1
ATOM 681 C CA . GLY A 1 85 ? -12.891 -8.762 6.252 1.00 90.12 85 GLY A CA 1
ATOM 682 C C . GLY A 1 85 ? -11.520 -8.615 5.585 1.00 90.12 85 GLY A C 1
ATOM 683 O O . GLY A 1 85 ? -11.429 -8.074 4.485 1.00 90.12 85 GLY A O 1
ATOM 684 N N . LYS A 1 86 ? -10.463 -9.151 6.213 1.00 88.88 86 LYS A N 1
ATOM 685 C CA . LYS A 1 86 ? -9.104 -9.162 5.646 1.00 88.88 86 LYS A CA 1
ATOM 686 C C . LYS A 1 86 ? -9.018 -9.962 4.348 1.00 88.88 86 LYS A C 1
ATOM 688 O O . LYS A 1 86 ? -8.402 -9.490 3.400 1.00 88.88 86 LYS A O 1
ATOM 693 N N . LEU A 1 87 ? -9.641 -11.139 4.300 1.00 89.12 87 LEU A N 1
ATOM 694 C CA . LEU A 1 87 ? -9.618 -12.006 3.125 1.00 89.12 87 LEU A CA 1
ATOM 695 C C . LEU A 1 87 ? -10.361 -11.363 1.947 1.00 89.12 87 LEU A C 1
ATOM 697 O O . LEU A 1 87 ? -9.797 -11.256 0.866 1.00 89.12 87 LEU A O 1
ATOM 701 N N . ASN A 1 88 ? -11.553 -10.796 2.180 1.00 89.44 88 ASN A N 1
ATOM 702 C CA . ASN A 1 88 ? -12.287 -10.053 1.145 1.00 89.44 88 ASN A CA 1
ATOM 703 C C . ASN A 1 88 ? -11.462 -8.886 0.575 1.00 89.44 88 ASN A C 1
ATOM 705 O O . ASN A 1 88 ? -11.514 -8.621 -0.623 1.00 89.44 88 ASN A O 1
ATOM 709 N N . LYS A 1 89 ? -10.690 -8.192 1.420 1.00 85.19 89 LYS A N 1
ATOM 710 C CA . LYS A 1 89 ? -9.796 -7.108 0.990 1.00 85.19 89 LYS A CA 1
ATOM 711 C C . LYS A 1 89 ? -8.719 -7.613 0.018 1.00 85.19 89 LYS A C 1
ATOM 713 O O . LYS A 1 89 ? -8.464 -6.989 -1.006 1.00 85.19 89 LYS A O 1
ATOM 718 N N . MET A 1 90 ? -8.125 -8.771 0.303 1.00 82.56 90 MET A N 1
ATOM 719 C CA . MET A 1 90 ? -7.116 -9.380 -0.572 1.00 82.56 90 MET A CA 1
ATOM 720 C C . MET A 1 90 ? -7.680 -9.840 -1.915 1.00 82.56 90 MET A C 1
ATOM 722 O O . MET A 1 90 ? -6.989 -9.775 -2.925 1.00 82.56 90 MET A O 1
ATOM 726 N N . GLU A 1 91 ? -8.939 -10.266 -1.935 1.00 83.69 91 GLU A N 1
ATOM 727 C CA . GLU A 1 91 ? -9.654 -10.678 -3.147 1.00 83.69 91 GLU A CA 1
ATOM 728 C C . GLU A 1 91 ? -10.190 -9.507 -3.975 1.00 83.69 91 GLU A C 1
ATOM 730 O O . GLU A 1 91 ? -10.966 -9.719 -4.903 1.00 83.69 91 GLU A O 1
ATOM 735 N N . ARG A 1 92 ? -9.826 -8.263 -3.634 1.00 84.69 92 ARG A N 1
ATOM 736 C CA . ARG A 1 92 ? -10.351 -7.032 -4.256 1.00 84.69 92 ARG A CA 1
ATOM 737 C C . ARG A 1 92 ? -11.854 -6.809 -4.017 1.00 84.69 92 ARG A C 1
ATOM 739 O O . ARG A 1 92 ? -12.440 -5.866 -4.546 1.00 84.69 92 ARG A O 1
ATOM 746 N N . ASN A 1 93 ? -12.477 -7.586 -3.131 1.00 88.12 93 ASN A N 1
ATOM 747 C CA . ASN A 1 93 ? -13.873 -7.449 -2.708 1.00 88.12 93 ASN A CA 1
ATOM 748 C C . ASN A 1 93 ? -14.020 -6.417 -1.572 1.00 88.12 93 ASN A C 1
ATOM 750 O O . ASN A 1 93 ? -14.658 -6.671 -0.544 1.00 88.12 93 ASN A O 1
ATOM 754 N N . ASN A 1 94 ? -13.436 -5.225 -1.749 1.00 87.69 94 ASN A N 1
ATOM 755 C CA . ASN A 1 94 ? -13.313 -4.211 -0.691 1.00 87.69 94 ASN A CA 1
ATOM 756 C C . ASN A 1 94 ? -14.662 -3.785 -0.098 1.00 87.69 94 ASN A C 1
ATOM 758 O O . ASN A 1 94 ? -14.766 -3.604 1.113 1.00 87.69 94 ASN A O 1
ATOM 762 N N . ARG A 1 95 ? -15.714 -3.676 -0.923 1.00 91.12 95 ARG A N 1
ATOM 763 C CA . ARG A 1 95 ? -17.065 -3.293 -0.470 1.00 91.12 95 ARG A CA 1
ATOM 764 C C . ARG A 1 95 ? -17.609 -4.286 0.555 1.00 91.12 95 ARG A C 1
ATOM 766 O O . ARG A 1 95 ? -17.946 -3.896 1.672 1.00 91.12 95 ARG A O 1
ATOM 773 N N . LYS A 1 96 ? -17.599 -5.573 0.203 1.00 90.94 96 LYS A N 1
ATOM 774 C CA . LYS A 1 96 ? -18.025 -6.663 1.087 1.00 90.94 96 LYS A CA 1
ATOM 775 C C . LYS A 1 96 ? -17.142 -6.738 2.334 1.00 90.94 96 LYS A C 1
ATOM 777 O O . LYS A 1 96 ? -17.656 -6.887 3.439 1.00 90.94 96 LYS A O 1
ATOM 782 N N . GLY A 1 97 ? -15.827 -6.563 2.183 1.00 90.00 97 GLY A N 1
ATOM 783 C CA . GLY A 1 97 ? -14.893 -6.513 3.311 1.00 90.00 97 GLY A CA 1
ATOM 784 C C . GLY A 1 97 ? -15.234 -5.407 4.318 1.00 90.00 97 GLY A C 1
ATOM 785 O O . GLY A 1 97 ? -15.341 -5.672 5.517 1.00 90.00 97 GLY A O 1
ATOM 786 N N . VAL A 1 98 ? -15.476 -4.182 3.843 1.00 92.06 98 VAL A N 1
ATOM 787 C CA . VAL A 1 98 ? -15.867 -3.037 4.683 1.00 92.06 98 VAL A CA 1
ATOM 788 C C . VAL A 1 98 ? -17.214 -3.277 5.371 1.00 92.06 98 VAL A C 1
ATOM 790 O O . VAL A 1 98 ? -17.352 -2.967 6.556 1.00 92.06 98 VAL A O 1
ATOM 793 N N . GLU A 1 99 ? -18.195 -3.855 4.676 1.00 91.19 99 GLU A N 1
ATOM 794 C CA . GLU A 1 99 ? -19.504 -4.206 5.247 1.00 91.19 99 GLU A CA 1
ATOM 795 C C . GLU A 1 99 ? -19.380 -5.234 6.379 1.00 91.19 99 GLU A C 1
ATOM 797 O O . GLU A 1 99 ? -19.867 -4.992 7.488 1.00 91.19 99 GLU A O 1
ATOM 802 N N . VAL A 1 100 ? -18.638 -6.323 6.154 1.00 90.12 100 VAL A N 1
ATOM 803 C CA . VAL A 1 100 ? -18.386 -7.359 7.169 1.00 90.12 100 VAL A CA 1
ATOM 804 C C . VAL A 1 100 ? -17.707 -6.766 8.408 1.00 90.12 100 VAL A C 1
ATOM 806 O O . VAL A 1 100 ? -18.111 -7.050 9.540 1.00 90.12 100 VAL A O 1
ATOM 809 N N . LEU A 1 101 ? -16.704 -5.900 8.224 1.00 88.50 101 LEU A N 1
ATOM 810 C CA . LEU A 1 101 ? -15.995 -5.245 9.330 1.00 88.50 101 LEU A CA 1
ATOM 811 C C . LEU A 1 101 ? -16.887 -4.246 10.081 1.00 88.50 101 LEU A C 1
ATOM 813 O O . LEU A 1 101 ? -16.841 -4.156 11.315 1.00 88.50 101 LEU A O 1
ATOM 817 N N . ARG A 1 102 ? -17.746 -3.522 9.359 1.00 86.88 102 ARG A N 1
ATOM 818 C CA . ARG A 1 102 ? -18.731 -2.599 9.934 1.00 86.88 102 ARG A CA 1
ATOM 819 C C . ARG A 1 102 ? -19.751 -3.341 10.793 1.00 86.88 102 ARG A C 1
ATOM 821 O O . ARG A 1 102 ? -20.074 -2.869 11.889 1.00 86.88 102 ARG A O 1
ATOM 828 N N . ASP A 1 103 ? -20.216 -4.498 10.343 1.00 81.81 103 ASP A N 1
ATOM 829 C CA . ASP A 1 103 ? -21.167 -5.321 11.084 1.00 81.81 103 ASP A CA 1
ATOM 830 C C . ASP A 1 103 ? -20.519 -6.008 12.284 1.00 81.81 103 ASP A C 1
ATOM 832 O O . ASP A 1 103 ? -21.071 -5.940 13.385 1.00 81.81 103 ASP A O 1
ATOM 836 N N . ALA A 1 104 ? -19.294 -6.525 12.137 1.00 76.25 104 ALA A N 1
ATOM 837 C CA . ALA A 1 104 ? -18.501 -7.031 13.257 1.00 76.25 104 ALA A CA 1
ATOM 838 C C . ALA A 1 104 ? -18.373 -5.984 14.380 1.00 76.25 104 ALA A C 1
ATOM 840 O O . ALA A 1 104 ? -18.506 -6.305 15.564 1.00 76.25 104 ALA A O 1
ATOM 841 N N . ARG A 1 105 ? -18.207 -4.705 14.014 1.00 74.31 105 ARG A N 1
ATOM 842 C CA . ARG A 1 105 ? -18.184 -3.576 14.955 1.00 74.31 105 ARG A CA 1
ATOM 843 C C . ARG A 1 105 ? -19.552 -3.295 15.594 1.00 74.31 105 ARG A C 1
ATOM 845 O O . ARG A 1 105 ? -19.615 -2.975 16.782 1.00 74.31 105 ARG A O 1
ATOM 852 N N . ARG A 1 106 ? -20.655 -3.375 14.840 1.00 68.75 106 ARG A N 1
ATOM 853 C CA . ARG A 1 106 ? -22.020 -3.115 15.347 1.00 68.75 106 ARG A CA 1
ATOM 854 C C . ARG A 1 106 ? -22.478 -4.173 16.346 1.00 68.75 106 ARG A C 1
ATOM 856 O O . ARG A 1 106 ? -23.076 -3.810 17.359 1.00 68.75 106 ARG A O 1
ATOM 863 N N . THR A 1 107 ? -22.161 -5.444 16.110 1.00 59.75 107 THR A N 1
ATOM 864 C CA . THR A 1 107 ? -22.494 -6.537 17.036 1.00 59.75 107 THR A CA 1
ATOM 865 C C . THR A 1 107 ? -21.833 -6.328 18.401 1.00 59.75 107 THR A C 1
ATOM 867 O O . THR A 1 107 ? -22.492 -6.487 19.424 1.00 59.75 107 THR A O 1
ATOM 870 N N . ILE A 1 108 ? -20.586 -5.833 18.433 1.00 56.66 108 ILE A N 1
ATOM 871 C CA . ILE A 1 108 ? -19.894 -5.456 19.681 1.00 56.66 108 ILE A CA 1
ATOM 872 C C . ILE A 1 108 ? -20.657 -4.354 20.431 1.00 56.66 108 ILE A C 1
ATOM 874 O O . ILE A 1 108 ? -20.812 -4.420 21.650 1.00 56.66 108 ILE A O 1
ATOM 878 N N . ARG A 1 109 ? -21.155 -3.334 19.717 1.00 52.31 109 ARG A N 1
ATOM 879 C CA . ARG A 1 109 ? -21.898 -2.228 20.342 1.00 52.31 109 ARG A CA 1
ATOM 880 C C . ARG A 1 109 ? -23.247 -2.686 20.894 1.00 52.31 109 ARG A C 1
ATOM 882 O O . ARG A 1 109 ? -23.598 -2.254 21.989 1.00 52.31 109 ARG A O 1
ATOM 889 N N . LYS A 1 110 ? -23.986 -3.538 20.173 1.00 55.44 110 LYS A N 1
ATOM 890 C CA . LYS A 1 110 ? -25.284 -4.066 20.628 1.00 55.44 110 LYS A CA 1
ATOM 891 C C . LYS A 1 110 ? -25.135 -4.932 21.880 1.00 55.44 110 LYS A C 1
ATOM 893 O O . LYS A 1 110 ? -25.857 -4.690 22.835 1.00 55.44 110 LYS A O 1
ATOM 898 N N . GLU A 1 111 ? -24.137 -5.816 21.936 1.00 51.75 111 GLU A N 1
ATOM 899 C CA . GLU A 1 111 ? -23.833 -6.604 23.147 1.00 51.75 111 GLU A CA 1
ATOM 900 C C . GLU A 1 111 ? -23.493 -5.726 24.364 1.00 51.75 111 GLU A C 1
ATOM 902 O O . GLU A 1 111 ? -23.828 -6.079 25.490 1.00 51.75 111 GLU A O 1
ATOM 907 N N . LYS A 1 112 ? -22.876 -4.553 24.150 1.00 51.25 112 LYS A N 1
ATOM 908 C CA . LYS A 1 112 ? -22.607 -3.577 25.220 1.00 51.25 112 LYS A CA 1
ATOM 909 C C . LYS A 1 112 ? -23.888 -2.934 25.782 1.00 51.25 112 LYS A C 1
ATOM 911 O O . LYS A 1 112 ? -23.886 -2.534 26.938 1.00 51.25 112 LYS A O 1
ATOM 916 N N . HIS A 1 113 ? -24.953 -2.823 24.980 1.00 47.34 113 HIS A N 1
ATOM 917 C CA . HIS A 1 113 ? -26.222 -2.177 25.363 1.00 47.34 113 HIS A CA 1
ATOM 918 C C . HIS A 1 113 ? -27.335 -3.176 25.728 1.00 47.34 113 HIS A C 1
ATOM 920 O O . HIS A 1 113 ? -28.316 -2.777 26.340 1.00 47.34 113 HIS A O 1
ATOM 926 N N . SER A 1 114 ? -27.207 -4.458 25.371 1.00 42.38 114 SER A N 1
ATOM 927 C CA . SER A 1 114 ? -28.197 -5.507 25.656 1.00 42.38 114 SER A CA 1
ATOM 928 C C . SER A 1 114 ? -27.928 -6.278 26.954 1.00 42.38 114 SER A C 1
ATOM 930 O O . SER A 1 114 ? -28.461 -7.372 27.130 1.00 42.38 114 SER A O 1
ATOM 932 N N . ILE A 1 115 ? -27.088 -5.757 27.854 1.00 43.69 115 ILE A N 1
ATOM 933 C CA . ILE A 1 115 ? -27.053 -6.256 29.232 1.00 43.69 115 ILE A CA 1
ATOM 934 C C . ILE A 1 115 ? -28.334 -5.735 29.893 1.00 43.69 115 ILE A C 1
ATOM 936 O O . ILE A 1 115 ? -28.479 -4.516 29.998 1.00 43.69 115 ILE A O 1
ATOM 940 N N . PRO A 1 116 ? -29.276 -6.601 30.306 1.00 39.44 116 PRO A N 1
ATOM 941 C CA . PRO A 1 116 ? -30.466 -6.132 30.987 1.00 39.44 116 PRO A CA 1
ATOM 942 C C . PRO A 1 116 ? -30.019 -5.497 32.302 1.00 39.44 116 PRO A C 1
ATOM 944 O O . PRO A 1 116 ? -29.425 -6.159 33.156 1.00 39.44 116 PRO A O 1
ATOM 947 N N . VAL A 1 117 ? -30.296 -4.205 32.461 1.00 43.22 117 VAL A N 1
ATOM 948 C CA . VAL A 1 117 ? -30.437 -3.610 33.787 1.00 43.22 117 VAL A CA 1
ATOM 949 C C . VAL A 1 117 ? -31.637 -4.327 34.388 1.00 43.22 117 VAL A C 1
ATOM 951 O O . VAL A 1 117 ? -32.782 -4.030 34.058 1.00 43.22 117 VAL A O 1
ATOM 954 N N . GLY A 1 118 ? -31.371 -5.384 35.151 1.00 36.38 118 GLY A N 1
ATOM 955 C CA . GLY A 1 118 ? -32.410 -6.077 35.887 1.00 36.38 118 GLY A CA 1
ATOM 956 C C . GLY A 1 118 ? -33.035 -5.080 36.850 1.00 36.38 118 GLY A C 1
ATOM 957 O O . GLY A 1 118 ? -32.392 -4.679 37.816 1.00 36.38 118 GLY A O 1
ATOM 958 N N . ASN A 1 119 ? -34.279 -4.686 36.583 1.00 44.94 119 ASN A N 1
ATOM 959 C CA . ASN A 1 119 ? -35.160 -4.145 37.606 1.00 44.94 119 ASN A CA 1
ATOM 960 C C . ASN A 1 119 ? -35.402 -5.267 38.623 1.00 44.94 119 ASN A C 1
ATOM 962 O O . ASN A 1 119 ? -36.305 -6.082 38.466 1.00 44.94 119 ASN A O 1
ATOM 966 N N . GLY A 1 120 ? -34.531 -5.340 39.626 1.00 35.59 120 GLY A N 1
ATOM 967 C CA . GLY A 1 120 ? -34.624 -6.236 40.767 1.00 35.59 120 GLY A CA 1
ATOM 968 C C . GLY A 1 120 ? -34.507 -5.409 42.036 1.00 35.59 120 GLY A C 1
ATOM 969 O O . GLY A 1 120 ? -33.426 -4.955 42.400 1.00 35.59 120 GLY A O 1
ATOM 970 N N . VAL A 1 121 ? -35.652 -5.176 42.663 1.00 42.12 121 VAL A N 1
ATOM 971 C CA . VAL A 1 121 ? -35.806 -4.573 43.986 1.00 42.12 121 VAL A CA 1
ATOM 972 C C . VAL A 1 121 ? -35.014 -5.380 45.026 1.00 42.12 121 VAL A C 1
ATOM 974 O O . VAL A 1 121 ? -35.161 -6.594 45.082 1.00 42.12 121 VAL A O 1
ATOM 977 N N . GLY A 1 122 ? -34.227 -4.686 45.859 1.00 40.62 122 GLY A N 1
ATOM 978 C CA . GLY A 1 122 ? -33.841 -5.086 47.223 1.00 40.62 122 GLY A CA 1
ATOM 979 C C . GLY A 1 122 ? -32.959 -6.332 47.400 1.00 40.62 122 GLY A C 1
ATOM 980 O O . GLY A 1 122 ? -33.442 -7.456 47.373 1.00 40.62 122 GLY A O 1
ATOM 981 N N . GLY A 1 123 ? -31.680 -6.135 47.741 1.00 31.81 123 GLY A N 1
ATOM 982 C CA . GLY A 1 123 ? -30.844 -7.215 48.274 1.00 31.81 123 GLY A CA 1
ATOM 983 C C . GLY A 1 123 ? -29.365 -6.860 48.368 1.00 31.81 123 GLY A C 1
ATOM 984 O O . GLY A 1 123 ? -28.609 -7.065 47.424 1.00 31.81 123 GLY A O 1
ATOM 985 N N . SER A 1 124 ? -28.947 -6.334 49.519 1.00 41.72 124 SER A N 1
ATOM 986 C CA . SER A 1 124 ? -27.538 -6.185 49.885 1.00 41.72 124 SER A CA 1
ATOM 987 C C . SER A 1 124 ? -26.902 -7.570 50.048 1.00 41.72 124 SER A C 1
ATOM 989 O O . SER A 1 124 ? -27.244 -8.290 50.983 1.00 41.72 124 SER A O 1
ATOM 991 N N . ALA A 1 125 ? -25.991 -7.956 49.150 1.00 34.81 125 ALA A N 1
ATOM 992 C CA . ALA A 1 125 ? -25.067 -9.064 49.383 1.00 34.81 125 ALA A CA 1
ATOM 993 C C . ALA A 1 125 ? -23.772 -8.895 48.571 1.00 34.81 125 ALA A C 1
ATOM 995 O O . ALA A 1 125 ? -23.751 -8.817 47.344 1.00 34.81 125 ALA A O 1
ATOM 996 N N . ASN A 1 126 ? -22.692 -8.828 49.336 1.00 42.25 126 ASN A N 1
ATOM 997 C CA . ASN A 1 126 ? -21.277 -8.783 49.000 1.00 42.25 126 ASN A CA 1
ATOM 998 C C . ASN A 1 126 ? -20.856 -9.790 47.896 1.00 42.25 126 ASN A C 1
ATOM 1000 O O . ASN A 1 126 ? -21.162 -10.976 47.995 1.00 42.25 126 ASN A O 1
ATOM 1004 N N . GLY A 1 127 ? -20.111 -9.346 46.872 1.00 35.72 127 GLY A N 1
ATOM 1005 C CA . GLY A 1 127 ? -19.665 -10.216 45.767 1.00 35.72 127 GLY A CA 1
ATOM 1006 C C . GLY A 1 127 ? -18.769 -9.542 44.718 1.00 35.72 127 GLY A C 1
ATOM 1007 O O . GLY A 1 127 ? -18.985 -9.687 43.516 1.00 35.72 127 GLY A O 1
ATOM 1008 N N . ASN A 1 128 ? -17.767 -8.774 45.149 1.00 40.22 128 ASN A N 1
ATOM 1009 C CA . ASN A 1 128 ? -16.967 -7.893 44.289 1.00 40.22 128 ASN A CA 1
ATOM 1010 C C . ASN A 1 128 ? -15.785 -8.593 43.571 1.00 40.22 128 ASN A C 1
ATOM 1012 O O . ASN A 1 128 ? -14.647 -8.153 43.680 1.00 40.22 128 ASN A O 1
ATOM 1016 N N . ASN A 1 129 ? -16.034 -9.692 42.843 1.00 40.62 129 ASN A N 1
ATOM 1017 C CA . ASN A 1 129 ? -14.986 -10.404 42.076 1.00 40.62 129 ASN A CA 1
ATOM 1018 C C . ASN A 1 129 ? -15.349 -10.742 40.610 1.00 40.62 129 ASN A C 1
ATOM 1020 O O . ASN A 1 129 ? -14.500 -11.222 39.857 1.00 40.62 129 ASN A O 1
ATOM 1024 N N . GLY A 1 130 ? -16.584 -10.477 40.162 1.00 39.12 130 GLY A N 1
ATOM 1025 C CA . GLY A 1 130 ? -17.037 -10.772 38.789 1.00 39.12 130 GLY A CA 1
ATOM 1026 C C . GLY A 1 130 ? -16.916 -9.611 37.791 1.00 39.12 130 GLY A C 1
ATOM 1027 O O . GLY A 1 130 ? -16.747 -9.843 36.593 1.00 39.12 130 GLY A O 1
ATOM 1028 N N . SER A 1 131 ? -16.976 -8.365 38.268 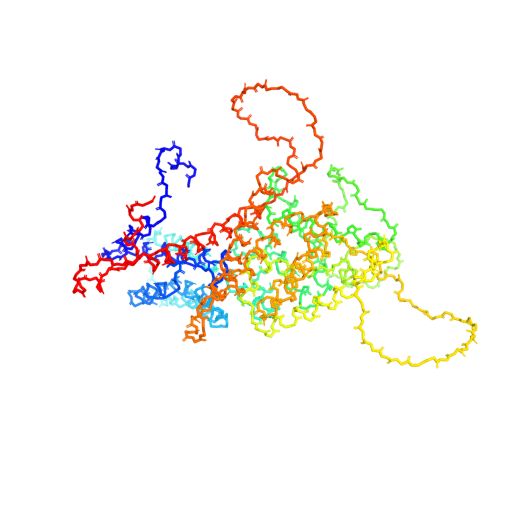1.00 42.91 131 SER A N 1
ATOM 1029 C CA . SER A 1 131 ? -16.935 -7.140 37.451 1.00 42.91 131 SER A CA 1
ATOM 1030 C C . SER A 1 131 ? -15.539 -6.875 36.882 1.00 42.91 131 SER A C 1
ATOM 1032 O O . SER A 1 131 ? -15.397 -6.721 35.671 1.00 42.91 131 SER A O 1
ATOM 1034 N N . ALA A 1 132 ? -14.499 -6.960 37.716 1.00 42.38 132 ALA A N 1
ATOM 1035 C CA . ALA A 1 132 ? -13.108 -6.724 37.318 1.00 42.38 132 ALA A CA 1
ATOM 1036 C C . ALA A 1 132 ? -12.588 -7.749 36.289 1.00 42.38 132 ALA A C 1
ATOM 1038 O O . ALA A 1 132 ? -11.853 -7.403 35.364 1.00 42.38 132 ALA A O 1
ATOM 1039 N N . LYS A 1 133 ? -13.004 -9.022 36.394 1.00 39.16 133 LYS A N 1
ATOM 1040 C CA . LYS A 1 133 ? -12.625 -10.071 35.430 1.00 39.16 133 LYS A CA 1
ATOM 1041 C C . LYS A 1 133 ? -13.325 -9.881 34.078 1.00 39.16 133 LYS A C 1
ATOM 1043 O O . LYS A 1 133 ? -12.714 -10.128 33.043 1.00 39.16 133 LYS A O 1
ATOM 1048 N N . ARG A 1 134 ? -14.576 -9.399 34.070 1.00 37.56 134 ARG A N 1
ATOM 1049 C CA . ARG A 1 134 ? -15.315 -9.055 32.842 1.00 37.56 134 ARG A CA 1
ATOM 1050 C C . ARG A 1 134 ? -14.744 -7.813 32.169 1.00 37.56 134 ARG A C 1
ATOM 1052 O O . ARG A 1 134 ? -14.529 -7.838 30.964 1.00 37.56 134 ARG A O 1
ATOM 1059 N N . GLU A 1 135 ? -14.457 -6.764 32.931 1.00 41.81 135 GLU A N 1
ATOM 1060 C CA . GLU A 1 135 ? -13.861 -5.523 32.425 1.00 41.81 135 GLU A CA 1
ATOM 1061 C C . GLU A 1 135 ? -12.489 -5.776 31.775 1.00 41.81 135 GLU A C 1
ATOM 1063 O O . GLU A 1 135 ? -12.201 -5.248 30.701 1.00 41.81 135 GLU A O 1
ATOM 1068 N N . LYS A 1 136 ? -11.708 -6.710 32.335 1.00 41.28 136 LYS A N 1
ATOM 1069 C CA . LYS A 1 136 ? -10.453 -7.199 31.748 1.00 41.28 136 LYS A CA 1
ATOM 1070 C C . LYS A 1 136 ? -10.653 -7.916 30.401 1.00 41.28 136 LYS A C 1
ATOM 1072 O O . LYS A 1 136 ? -9.960 -7.590 29.442 1.00 41.28 136 LYS A O 1
ATOM 1077 N N . VAL A 1 137 ? -11.652 -8.798 30.282 1.00 46.16 137 VAL A N 1
ATOM 1078 C CA . VAL A 1 137 ? -12.010 -9.473 29.009 1.00 46.16 137 VAL A CA 1
ATOM 1079 C C . VAL A 1 137 ? -12.549 -8.482 27.960 1.00 46.16 137 VAL A C 1
ATOM 1081 O O . VAL A 1 137 ? -12.310 -8.638 26.762 1.00 46.16 137 VAL A O 1
ATOM 1084 N N . PHE A 1 138 ? -13.249 -7.421 28.378 1.00 44.09 138 PHE A N 1
ATOM 1085 C CA . PHE A 1 138 ? -13.688 -6.349 27.473 1.00 44.09 138 PHE A CA 1
ATOM 1086 C C . PHE A 1 138 ? -12.527 -5.455 27.004 1.00 44.09 138 PHE A C 1
ATOM 1088 O O . PHE A 1 138 ? -12.541 -5.010 25.855 1.00 44.09 138 PHE A O 1
ATOM 1095 N N . GLY A 1 139 ? -11.502 -5.250 27.839 1.00 49.97 139 GLY A N 1
ATOM 1096 C CA . GLY A 1 139 ? -10.235 -4.627 27.441 1.00 49.97 139 GLY A CA 1
ATOM 1097 C C . GLY A 1 139 ? -9.451 -5.453 26.411 1.00 49.97 139 GLY A C 1
ATOM 1098 O O . GLY A 1 139 ? -8.860 -4.887 25.492 1.00 49.97 139 GLY A O 1
ATOM 1099 N N . GLU A 1 140 ? -9.513 -6.785 26.488 1.00 52.88 140 GLU A N 1
ATOM 1100 C CA . GLU A 1 140 ? -8.843 -7.709 25.554 1.00 52.88 140 GLU A CA 1
ATOM 1101 C C . GLU A 1 140 ? -9.441 -7.679 24.130 1.00 52.88 140 GLU A C 1
ATOM 1103 O O . GLU A 1 140 ? -8.729 -7.878 23.146 1.00 52.88 140 GLU A O 1
ATOM 1108 N N . LEU A 1 141 ? -10.724 -7.326 23.973 1.00 64.25 141 LEU A N 1
ATOM 1109 C CA . LEU A 1 141 ? -11.355 -7.128 22.657 1.00 64.25 141 LEU A CA 1
ATOM 1110 C C . LEU A 1 141 ? -11.101 -5.739 22.048 1.00 64.25 141 LEU A C 1
ATOM 1112 O O . LEU A 1 141 ? -11.369 -5.546 20.859 1.00 64.25 141 LEU A O 1
ATOM 1116 N N . ALA A 1 142 ? -10.581 -4.776 22.815 1.00 71.44 142 ALA A N 1
ATOM 1117 C CA . ALA A 1 142 ? -10.341 -3.420 22.318 1.00 71.44 142 ALA A CA 1
ATOM 1118 C C . ALA A 1 142 ? -9.274 -3.397 21.213 1.00 71.44 142 ALA A C 1
ATOM 1120 O O . ALA A 1 142 ? -9.435 -2.695 20.216 1.00 71.44 142 ALA A O 1
ATOM 1121 N N . GLN A 1 143 ? -8.234 -4.228 21.335 1.00 79.00 143 GLN A N 1
ATOM 1122 C CA . GLN A 1 143 ? -7.197 -4.376 20.308 1.00 79.00 143 GLN A CA 1
ATOM 1123 C C . GLN A 1 143 ? -7.762 -4.976 19.018 1.00 79.00 143 GLN A C 1
ATOM 1125 O O . GLN A 1 143 ? -7.487 -4.484 17.926 1.00 79.00 143 GLN A O 1
ATOM 1130 N N . LEU A 1 144 ? -8.615 -5.998 19.142 1.00 78.75 144 LEU A N 1
ATOM 1131 C CA . LEU A 1 144 ? -9.297 -6.605 18.001 1.00 78.75 144 LEU A CA 1
ATOM 1132 C C . LEU A 1 144 ? -10.221 -5.601 17.302 1.00 78.75 144 LEU A C 1
ATOM 1134 O O . LEU A 1 144 ? -10.285 -5.549 16.076 1.00 78.75 144 LEU A O 1
ATOM 1138 N N . GLN A 1 145 ? -10.922 -4.782 18.087 1.00 81.12 145 GLN A N 1
ATOM 1139 C CA . GLN A 1 145 ? -11.781 -3.727 17.572 1.00 81.12 145 GLN A CA 1
ATOM 1140 C C . GLN A 1 145 ? -10.971 -2.631 16.869 1.00 81.12 145 GLN A C 1
ATOM 1142 O O . GLN A 1 145 ? -11.376 -2.181 15.800 1.00 81.12 145 GLN A O 1
ATOM 1147 N N . ALA A 1 146 ? -9.833 -2.219 17.431 1.00 85.44 146 ALA A N 1
ATOM 1148 C CA . ALA A 1 146 ? -8.924 -1.271 16.794 1.00 85.44 146 ALA A CA 1
ATOM 1149 C C . ALA A 1 146 ? -8.381 -1.826 15.469 1.00 85.44 146 ALA A C 1
ATOM 1151 O O . ALA A 1 146 ? -8.393 -1.117 14.466 1.00 85.44 146 ALA A O 1
ATOM 1152 N N . LEU A 1 147 ? -8.001 -3.108 15.426 1.00 86.62 147 LEU A N 1
ATOM 1153 C CA . LEU A 1 147 ? -7.557 -3.764 14.197 1.00 86.62 147 LEU A CA 1
ATOM 1154 C C . LEU A 1 147 ? -8.676 -3.830 13.146 1.00 86.62 147 LEU A C 1
ATOM 1156 O O . LEU A 1 147 ? -8.431 -3.542 11.983 1.00 86.62 147 LEU A O 1
ATOM 1160 N N . ALA A 1 148 ? -9.918 -4.122 13.541 1.00 87.62 148 ALA A N 1
ATOM 1161 C CA . ALA A 1 148 ? -11.057 -4.091 12.620 1.00 87.62 148 ALA A CA 1
ATOM 1162 C C . ALA A 1 148 ? -11.313 -2.692 12.040 1.00 87.62 148 ALA A C 1
ATOM 1164 O O . ALA A 1 148 ? -11.598 -2.562 10.853 1.00 87.62 148 ALA A O 1
ATOM 1165 N N . VAL A 1 149 ? -11.194 -1.644 12.862 1.00 90.19 149 VAL A N 1
ATOM 1166 C CA . VAL A 1 149 ? -11.319 -0.248 12.415 1.00 90.19 149 VAL A CA 1
ATOM 1167 C C . VAL A 1 149 ? -10.171 0.129 11.474 1.00 90.19 149 VAL A C 1
ATOM 1169 O O . VAL A 1 149 ? -10.420 0.779 10.465 1.00 90.19 149 VAL A O 1
ATOM 1172 N N . TYR A 1 150 ? -8.947 -0.326 11.756 1.00 91.31 150 TYR A N 1
ATOM 1173 C CA . TYR A 1 150 ? -7.787 -0.137 10.883 1.00 91.31 150 TYR A CA 1
ATOM 1174 C C . TYR A 1 150 ? -7.985 -0.781 9.507 1.00 91.31 150 TYR A C 1
ATOM 1176 O O . TYR A 1 150 ? -7.832 -0.113 8.489 1.00 91.31 150 TYR A O 1
ATOM 1184 N N . GLU A 1 151 ? -8.376 -2.058 9.465 1.00 90.81 151 GLU A N 1
ATOM 1185 C CA . GLU A 1 151 ? -8.626 -2.766 8.202 1.00 90.81 151 GLU A CA 1
ATOM 1186 C C . GLU A 1 151 ? -9.785 -2.136 7.416 1.00 90.81 151 GLU A C 1
ATOM 1188 O O . GLU A 1 151 ? -9.717 -2.019 6.194 1.00 90.81 151 GLU A O 1
ATOM 1193 N N . MET A 1 152 ? -10.825 -1.670 8.115 1.00 92.00 152 MET A N 1
ATOM 1194 C CA . MET A 1 152 ? -11.957 -0.971 7.504 1.00 92.00 152 MET A CA 1
ATOM 1195 C C . MET A 1 152 ? -11.529 0.364 6.879 1.00 92.00 152 MET A C 1
ATOM 1197 O O . MET A 1 152 ? -11.964 0.662 5.771 1.00 92.00 152 MET A O 1
ATOM 1201 N N . GLY A 1 153 ? -10.666 1.135 7.553 1.00 94.50 153 GLY A N 1
ATOM 1202 C CA . GLY A 1 153 ? -10.144 2.405 7.039 1.00 94.50 153 GLY A CA 1
ATOM 1203 C C . GLY A 1 153 ? -9.378 2.233 5.727 1.00 94.50 153 GLY A C 1
ATOM 1204 O O . GLY A 1 153 ? -9.627 2.959 4.769 1.00 94.50 153 GLY A O 1
ATOM 1205 N N . TRP A 1 154 ? -8.516 1.215 5.631 1.00 93.00 154 TRP A N 1
ATOM 1206 C CA . TRP A 1 154 ? -7.845 0.883 4.367 1.00 93.00 154 TRP A CA 1
ATOM 1207 C C . TRP A 1 154 ? -8.817 0.415 3.286 1.00 93.00 154 TRP A C 1
ATOM 1209 O O . TRP A 1 154 ? -8.698 0.839 2.141 1.00 93.00 154 TRP A O 1
ATOM 1219 N N . GLY A 1 155 ? -9.812 -0.405 3.642 1.00 93.31 155 GLY A N 1
ATOM 1220 C CA . GLY A 1 155 ? -10.861 -0.806 2.704 1.00 93.31 155 GLY A CA 1
ATOM 1221 C C . GLY A 1 155 ? -11.630 0.389 2.126 1.00 93.31 155 GLY A C 1
ATOM 1222 O O . GLY A 1 155 ? -11.926 0.399 0.936 1.00 93.31 155 GLY A O 1
ATOM 1223 N N . GLN A 1 156 ? -11.899 1.421 2.933 1.00 94.88 156 GLN A N 1
ATOM 1224 C CA . GLN A 1 156 ? -12.526 2.669 2.479 1.00 94.88 156 GLN A CA 1
ATOM 1225 C C . GLN A 1 156 ? -11.609 3.476 1.550 1.00 94.88 156 GLN A C 1
ATOM 1227 O O . GLN A 1 156 ? -12.075 3.935 0.510 1.00 94.88 156 GLN A O 1
ATOM 1232 N N . ILE A 1 157 ? -10.306 3.575 1.858 1.00 95.31 157 ILE A N 1
ATOM 1233 C CA . ILE A 1 157 ? -9.315 4.191 0.954 1.00 95.31 157 ILE A CA 1
ATOM 1234 C C . ILE A 1 157 ? -9.332 3.491 -0.411 1.00 95.31 157 ILE A C 1
ATOM 1236 O O . ILE A 1 157 ? -9.357 4.160 -1.442 1.00 95.31 157 ILE A O 1
ATOM 1240 N N . PHE A 1 158 ? -9.363 2.155 -0.439 1.00 92.94 158 PHE A N 1
ATOM 1241 C CA . PHE A 1 158 ? -9.340 1.396 -1.695 1.00 92.94 158 PHE A CA 1
ATOM 1242 C C . PHE A 1 158 ? -10.638 1.483 -2.506 1.00 92.94 158 PHE A C 1
ATOM 1244 O O . PHE A 1 158 ? -10.627 1.243 -3.715 1.00 92.94 158 PHE A O 1
ATOM 1251 N N . LEU A 1 159 ? -11.747 1.842 -1.857 1.00 92.31 159 LEU A N 1
ATOM 1252 C CA . LEU A 1 159 ? -13.014 2.156 -2.518 1.00 92.31 159 LEU A CA 1
ATOM 1253 C C . LEU A 1 159 ? -13.067 3.589 -3.065 1.00 92.31 159 LEU A C 1
ATOM 1255 O O . LEU A 1 159 ? -13.959 3.880 -3.856 1.00 92.31 159 LEU A O 1
ATOM 1259 N N . GLY A 1 160 ? -12.129 4.457 -2.672 1.00 92.62 160 GLY A N 1
ATOM 1260 C CA . GLY A 1 160 ? -12.173 5.890 -2.970 1.00 92.62 160 GLY A CA 1
ATOM 1261 C C . GLY A 1 160 ? -13.070 6.696 -2.022 1.00 92.62 160 GLY A C 1
ATOM 1262 O O . GLY A 1 160 ? -13.291 7.876 -2.262 1.00 92.62 160 GLY A O 1
ATOM 1263 N N . ASP A 1 161 ? -13.567 6.097 -0.932 1.00 94.12 161 ASP A N 1
ATOM 1264 C CA . ASP A 1 161 ? -14.413 6.768 0.067 1.00 94.12 161 ASP A CA 1
ATOM 1265 C C . ASP A 1 161 ? -13.543 7.579 1.057 1.00 94.12 161 ASP A C 1
ATOM 1267 O O . ASP A 1 161 ? -13.510 7.294 2.262 1.00 94.12 161 ASP A O 1
ATOM 1271 N N . TYR A 1 162 ? -12.795 8.570 0.557 1.00 95.44 162 TYR A N 1
ATOM 1272 C CA . TYR A 1 162 ? -11.770 9.293 1.325 1.00 95.44 162 TYR A CA 1
ATOM 1273 C C . TYR A 1 162 ? -12.332 10.041 2.537 1.00 95.44 162 TYR A C 1
ATOM 1275 O O . TYR A 1 162 ? -11.752 9.952 3.624 1.00 95.44 162 TYR A O 1
ATOM 1283 N N . PHE A 1 163 ? -13.506 10.665 2.406 1.00 95.50 163 PHE A N 1
ATOM 1284 C CA . PHE A 1 163 ? -14.208 11.287 3.529 1.00 95.50 163 PHE A CA 1
ATOM 1285 C C . PHE A 1 163 ? -14.424 10.304 4.695 1.00 95.50 163 PHE A C 1
ATOM 1287 O O . PHE A 1 163 ? -13.943 10.527 5.809 1.00 95.50 163 PHE A O 1
ATOM 1294 N N . GLN A 1 164 ? -15.067 9.156 4.437 1.00 95.00 164 GLN A N 1
ATOM 1295 C CA . GLN A 1 164 ? -15.342 8.147 5.471 1.00 95.00 164 GLN A CA 1
ATOM 1296 C C . GLN A 1 164 ? -14.059 7.505 6.023 1.00 95.00 164 GLN A C 1
ATOM 1298 O O . GLN A 1 164 ? -14.018 7.097 7.192 1.00 95.00 164 GLN A O 1
ATOM 1303 N N . ALA A 1 165 ? -13.025 7.372 5.187 1.00 96.31 165 ALA A N 1
ATOM 1304 C CA . ALA A 1 165 ? -11.721 6.888 5.614 1.00 96.31 165 ALA A CA 1
ATOM 1305 C C . ALA A 1 165 ? -11.079 7.855 6.619 1.00 96.31 165 ALA A C 1
ATOM 1307 O O . ALA A 1 165 ? -10.609 7.407 7.669 1.00 96.31 165 ALA A O 1
ATOM 1308 N N . SER A 1 166 ? -11.124 9.168 6.356 1.00 96.56 166 SER A N 1
ATOM 1309 C CA . SER A 1 166 ? -10.556 10.187 7.248 1.00 96.56 166 SER A CA 1
ATOM 1310 C C . SER A 1 166 ? -11.184 10.133 8.650 1.00 96.56 166 SER A C 1
ATOM 1312 O O . SER A 1 166 ? -10.468 9.986 9.645 1.00 96.56 166 SER A O 1
ATOM 1314 N N . GLU A 1 167 ? -12.520 10.088 8.738 1.00 94.56 167 GLU A N 1
ATOM 1315 C CA . GLU A 1 167 ? -13.247 9.937 10.006 1.00 94.56 167 GLU A CA 1
ATOM 1316 C C . GLU A 1 167 ? -12.860 8.646 10.742 1.00 94.56 167 GLU A C 1
ATOM 1318 O O . GLU A 1 167 ? -12.729 8.604 11.972 1.00 94.56 167 GLU A O 1
ATOM 1323 N N . THR A 1 168 ? -12.665 7.563 9.988 1.00 94.50 168 THR A N 1
ATOM 1324 C CA . THR A 1 168 ? -12.301 6.257 10.538 1.00 94.50 168 THR A CA 1
ATOM 1325 C C . THR A 1 168 ? -10.900 6.273 11.150 1.00 94.50 168 THR A C 1
ATOM 1327 O O . THR A 1 168 ? -10.718 5.736 12.249 1.00 94.50 168 THR A O 1
ATOM 1330 N N . PHE A 1 169 ? -9.928 6.919 10.502 1.00 94.56 169 PHE A N 1
ATOM 1331 C CA . PHE A 1 169 ? -8.563 7.038 11.019 1.00 94.56 169 PHE A CA 1
ATOM 1332 C C . PHE A 1 169 ? -8.448 8.014 12.197 1.00 94.56 169 PHE A C 1
ATOM 1334 O O . PHE A 1 169 ? -7.765 7.683 13.169 1.00 94.56 169 PHE A O 1
ATOM 1341 N N . PHE A 1 170 ? -9.184 9.131 12.213 1.00 93.06 170 PHE A N 1
ATOM 1342 C CA . PHE A 1 170 ? -9.255 9.980 13.412 1.00 93.06 170 PHE A CA 1
ATOM 1343 C C . PHE A 1 170 ? -9.866 9.258 14.600 1.00 93.06 170 PHE A C 1
ATOM 1345 O O . PHE A 1 170 ? -9.384 9.351 15.729 1.00 93.06 170 PHE A O 1
ATOM 1352 N N . ARG A 1 171 ? -10.911 8.464 14.363 1.00 90.00 171 ARG A N 1
ATOM 1353 C CA . ARG A 1 171 ? -11.454 7.626 15.423 1.00 90.00 171 ARG A CA 1
ATOM 1354 C C . ARG A 1 171 ? -10.410 6.628 15.924 1.00 90.00 171 ARG A C 1
ATOM 1356 O O . ARG A 1 171 ? -10.308 6.427 17.135 1.00 90.00 171 ARG A O 1
ATOM 1363 N N . LEU A 1 172 ? -9.638 6.013 15.026 1.00 88.75 172 LEU A N 1
ATOM 1364 C CA . LEU A 1 172 ? -8.581 5.072 15.393 1.00 88.75 172 LEU A CA 1
ATOM 1365 C C . LEU A 1 172 ? -7.496 5.726 16.264 1.00 88.75 172 LEU A C 1
ATOM 1367 O O . LEU A 1 172 ? -7.003 5.071 17.183 1.00 88.75 172 LEU A O 1
ATOM 1371 N N . GLU A 1 173 ? -7.207 7.015 16.055 1.00 86.12 173 GLU A N 1
ATOM 1372 C CA . GLU A 1 173 ? -6.301 7.813 16.896 1.00 86.12 173 GLU A CA 1
ATOM 1373 C C . GLU A 1 173 ? -6.689 7.776 18.385 1.00 86.12 173 GLU A C 1
ATOM 1375 O O . GLU A 1 173 ? -5.827 7.725 19.262 1.00 86.12 173 GLU A O 1
ATOM 1380 N N . THR A 1 174 ? -7.992 7.768 18.682 1.00 82.00 174 THR A N 1
ATOM 1381 C CA . THR A 1 174 ? -8.514 7.733 20.061 1.00 82.00 174 THR A CA 1
ATOM 1382 C C . THR A 1 174 ? -8.616 6.321 20.641 1.00 82.00 174 THR A C 1
ATOM 1384 O O . THR A 1 174 ? -8.714 6.158 21.856 1.00 82.00 174 THR A O 1
ATOM 1387 N N . MET A 1 175 ? -8.617 5.295 19.785 1.00 75.31 175 MET A N 1
ATOM 1388 C CA . MET A 1 175 ? -8.854 3.900 20.170 1.00 75.31 175 MET A CA 1
ATOM 1389 C C . MET A 1 175 ? -7.571 3.085 20.345 1.00 75.31 175 MET A C 1
ATOM 1391 O O . MET A 1 175 ? -7.610 2.039 20.993 1.00 75.31 175 MET A O 1
ATOM 1395 N N . ASN A 1 176 ? -6.461 3.515 19.742 1.00 73.31 176 ASN A N 1
ATOM 1396 C CA . ASN A 1 176 ? -5.229 2.740 19.687 1.00 73.31 176 ASN A CA 1
ATOM 1397 C C . ASN A 1 176 ? -4.029 3.517 20.246 1.00 73.31 176 ASN A C 1
ATOM 1399 O O . ASN A 1 176 ? -3.895 4.722 20.054 1.00 73.31 176 ASN A O 1
ATOM 1403 N N . ASN A 1 177 ? -3.117 2.790 20.894 1.00 65.06 177 ASN A N 1
ATOM 1404 C CA . ASN A 1 177 ? -1.847 3.325 21.387 1.00 65.06 177 ASN A CA 1
ATOM 1405 C C . ASN A 1 177 ? -0.717 3.239 20.346 1.00 65.06 177 ASN A C 1
ATOM 1407 O O . ASN A 1 177 ? 0.366 3.780 20.584 1.00 65.06 177 ASN A O 1
ATOM 1411 N N . TRP A 1 178 ? -0.927 2.575 19.198 1.00 64.19 178 TRP A N 1
ATOM 1412 C CA . TRP A 1 178 ? -0.005 2.710 18.059 1.00 64.19 178 TRP A CA 1
ATOM 1413 C C . TRP A 1 178 ? -0.002 4.154 17.549 1.00 64.19 178 TRP A C 1
ATOM 1415 O O . TRP A 1 178 ? -0.920 4.912 17.846 1.00 64.19 178 TRP A O 1
ATOM 1425 N N . SER A 1 179 ? 1.061 4.539 16.835 1.00 77.88 179 SER A N 1
ATOM 1426 C CA . SER A 1 179 ? 1.375 5.922 16.447 1.00 77.88 179 SER A CA 1
ATOM 1427 C C . SER A 1 179 ? 0.147 6.806 16.163 1.00 77.88 179 SER A C 1
ATOM 1429 O O . SER A 1 179 ? -0.388 6.822 15.056 1.00 77.88 179 SER A O 1
ATOM 1431 N N . ARG A 1 180 ? -0.265 7.588 17.169 1.00 86.44 180 ARG A N 1
ATOM 1432 C CA . ARG A 1 180 ? -1.375 8.545 17.052 1.00 86.44 180 ARG A CA 1
ATOM 1433 C C . ARG A 1 180 ? -1.121 9.554 15.939 1.00 86.44 180 ARG A C 1
ATOM 1435 O O . ARG A 1 180 ? -1.971 9.757 15.087 1.00 86.44 180 ARG A O 1
ATOM 1442 N N . ALA A 1 181 ? 0.091 10.101 15.908 1.00 89.19 181 ALA A N 1
ATOM 1443 C CA . ALA A 1 181 ? 0.517 11.045 14.884 1.00 89.19 181 ALA A CA 1
ATOM 1444 C C . ALA A 1 181 ? 0.473 10.446 13.470 1.00 89.19 181 ALA A C 1
ATOM 1446 O O . ALA A 1 181 ? 0.116 11.144 12.530 1.00 89.19 181 ALA A O 1
ATOM 1447 N N . PHE A 1 182 ? 0.784 9.155 13.302 1.00 90.75 182 PHE A N 1
ATOM 1448 C CA . PHE A 1 182 ? 0.716 8.524 11.986 1.00 90.75 182 PHE A CA 1
ATOM 1449 C C . PHE A 1 182 ? -0.721 8.230 11.540 1.00 90.75 182 PHE A C 1
ATOM 1451 O O . PHE A 1 182 ? -1.031 8.392 10.367 1.00 90.75 182 PHE A O 1
ATOM 1458 N N . TYR A 1 183 ? -1.628 7.845 12.445 1.00 92.50 183 TYR A N 1
ATOM 1459 C CA . TYR A 1 183 ? -3.049 7.734 12.085 1.00 92.50 183 TYR A CA 1
ATOM 1460 C C . TYR A 1 183 ? -3.655 9.083 11.722 1.00 92.50 183 TYR A C 1
ATOM 1462 O O . TYR A 1 183 ? -4.403 9.167 10.752 1.00 92.50 183 TYR A O 1
ATOM 1470 N N . HIS A 1 184 ? -3.276 10.126 12.457 1.00 94.31 184 HIS A N 1
ATOM 1471 C CA . HIS A 1 184 ? -3.636 11.494 12.130 1.00 94.31 184 HIS A CA 1
ATOM 1472 C C . HIS A 1 184 ? -3.103 11.873 10.739 1.00 94.31 184 HIS A C 1
ATOM 1474 O O . HIS A 1 184 ? -3.875 12.307 9.897 1.00 94.31 184 HIS A O 1
ATOM 1480 N N . TYR A 1 185 ? -1.836 11.564 10.434 1.00 95.62 185 TYR A N 1
ATOM 1481 C CA . TYR A 1 185 ? -1.259 11.753 9.097 1.00 95.62 185 TYR A CA 1
ATOM 1482 C C . TYR A 1 185 ? -2.049 11.045 7.987 1.00 95.62 185 TYR A C 1
ATOM 1484 O O . TYR A 1 185 ? -2.337 11.665 6.968 1.00 95.62 185 TYR A O 1
ATOM 1492 N N . ILE A 1 186 ? -2.444 9.777 8.174 1.00 96.06 186 ILE A N 1
ATOM 1493 C CA . ILE A 1 186 ? -3.267 9.052 7.189 1.00 96.06 186 ILE A CA 1
ATOM 1494 C C . ILE A 1 186 ? -4.625 9.746 7.002 1.00 96.06 186 ILE A C 1
ATOM 1496 O O . ILE A 1 186 ? -5.066 9.914 5.865 1.00 96.06 186 ILE A O 1
ATOM 1500 N N . ALA A 1 187 ? -5.276 10.169 8.091 1.00 96.50 187 ALA A N 1
ATOM 1501 C CA . ALA A 1 187 ? -6.546 10.891 8.026 1.00 96.50 187 ALA A CA 1
ATOM 1502 C C . ALA A 1 187 ? -6.405 12.204 7.241 1.00 96.50 187 ALA A C 1
ATOM 1504 O O . ALA A 1 187 ? -7.199 12.464 6.338 1.00 96.50 187 ALA A O 1
ATOM 1505 N N . THR A 1 188 ? -5.347 12.976 7.502 1.00 96.88 188 THR A N 1
ATOM 1506 C CA . THR A 1 188 ? -5.044 14.213 6.774 1.00 96.88 188 THR A CA 1
ATOM 1507 C C . THR A 1 188 ? -4.726 13.960 5.296 1.00 96.88 188 THR A C 1
ATOM 1509 O O . THR A 1 188 ? -5.145 14.731 4.437 1.00 96.88 188 THR A O 1
ATOM 1512 N N . CYS A 1 189 ? -4.052 12.855 4.958 1.00 97.38 189 CYS A N 1
ATOM 1513 C CA . CYS A 1 189 ? -3.846 12.457 3.560 1.00 97.38 189 CYS A CA 1
ATOM 1514 C C . CYS A 1 189 ? -5.172 12.131 2.856 1.00 97.38 189 CYS A C 1
ATOM 1516 O O . CYS A 1 189 ? -5.333 12.455 1.683 1.00 97.38 189 CYS A O 1
ATOM 1518 N N . CYS A 1 190 ? -6.130 11.523 3.566 1.00 97.69 190 CYS A N 1
ATOM 1519 C CA . CYS A 1 190 ? -7.474 11.293 3.032 1.00 97.69 190 CYS A CA 1
ATOM 1520 C C . CYS A 1 190 ? -8.208 12.618 2.783 1.00 97.69 190 CYS A C 1
ATOM 1522 O O . CYS A 1 190 ? -8.794 12.772 1.723 1.00 97.69 190 CYS A O 1
ATOM 1524 N N . MET A 1 191 ? -8.115 13.590 3.698 1.00 96.62 191 MET A N 1
ATOM 1525 C CA . MET A 1 191 ? -8.679 14.937 3.496 1.00 96.62 191 MET A CA 1
ATOM 1526 C C . MET A 1 191 ? -8.070 15.650 2.290 1.00 96.62 191 MET A C 1
ATOM 1528 O O . MET A 1 191 ? -8.781 16.298 1.533 1.00 96.62 191 MET A O 1
ATOM 1532 N N . PHE A 1 192 ? -6.754 15.517 2.099 1.00 96.25 192 PHE A N 1
ATOM 1533 C CA . PHE A 1 192 ? -6.078 16.064 0.927 1.00 96.25 192 PHE A CA 1
ATOM 1534 C C . PHE A 1 192 ? -6.603 15.431 -0.370 1.00 96.25 192 PHE A C 1
ATOM 1536 O O . PHE A 1 192 ? -6.856 16.139 -1.338 1.00 96.25 192 PHE A O 1
ATOM 1543 N N . ALA A 1 193 ? -6.787 14.107 -0.389 1.00 94.50 193 ALA A N 1
ATOM 1544 C CA . ALA A 1 193 ? -7.337 13.398 -1.545 1.00 94.50 193 ALA A CA 1
ATOM 1545 C C . ALA A 1 193 ? -8.827 13.696 -1.798 1.00 94.50 193 ALA A C 1
ATOM 1547 O O . ALA A 1 193 ? -9.276 13.566 -2.930 1.00 94.50 193 ALA A O 1
ATOM 1548 N N . ASP A 1 194 ? -9.564 14.106 -0.764 1.00 94.56 194 ASP A N 1
ATOM 1549 C CA . ASP A 1 194 ? -10.950 14.596 -0.829 1.00 94.56 194 ASP A CA 1
ATOM 1550 C C . ASP A 1 194 ? -11.028 16.099 -1.186 1.00 94.56 194 ASP A C 1
ATOM 1552 O O . ASP A 1 194 ? -12.083 16.714 -1.084 1.00 94.56 194 ASP A O 1
ATOM 1556 N N . GLU A 1 195 ? -9.897 16.706 -1.573 1.00 94.19 195 GLU A N 1
ATOM 1557 C CA . GLU A 1 195 ? -9.751 18.118 -1.962 1.00 94.19 195 GLU A CA 1
ATOM 1558 C C . GLU A 1 195 ? -10.076 19.140 -0.852 1.00 94.19 195 GLU A C 1
ATOM 1560 O O . GLU A 1 195 ? -10.161 20.346 -1.094 1.00 94.19 195 GLU A O 1
ATOM 1565 N N . GLU A 1 196 ? -10.161 18.705 0.409 1.00 94.81 196 GLU A N 1
ATOM 1566 C CA . GLU A 1 196 ? -10.337 19.580 1.572 1.00 94.81 196 GLU A CA 1
ATOM 1567 C C . GLU A 1 196 ? -9.001 20.216 2.013 1.00 94.81 196 GLU A C 1
ATOM 1569 O O . GLU A 1 196 ? -8.585 20.122 3.173 1.00 94.81 196 GLU A O 1
ATOM 1574 N N . TYR A 1 197 ? -8.306 20.886 1.087 1.00 94.56 197 TYR A N 1
ATOM 1575 C CA . TYR A 1 197 ? -6.933 21.374 1.283 1.00 94.56 197 TYR A CA 1
ATOM 1576 C C . TYR A 1 197 ? -6.775 22.304 2.490 1.00 94.56 197 TYR A C 1
ATOM 1578 O O . TYR A 1 197 ? -5.775 22.222 3.200 1.00 94.56 197 TYR A O 1
ATOM 1586 N N . GLY A 1 198 ? -7.762 23.166 2.758 1.00 92.56 198 GLY A N 1
ATOM 1587 C CA . GLY A 1 198 ? -7.732 24.078 3.905 1.00 92.56 198 GLY A CA 1
ATOM 1588 C C . GLY A 1 198 ? -7.708 23.338 5.244 1.00 92.56 198 GLY A C 1
ATOM 1589 O O . GLY A 1 198 ? -6.876 23.639 6.099 1.00 92.56 198 GLY A O 1
ATOM 1590 N N . LYS A 1 199 ? -8.565 22.320 5.408 1.00 93.31 199 LYS A N 1
ATOM 1591 C CA . LYS A 1 199 ? -8.565 21.479 6.615 1.00 93.31 199 LYS A CA 1
ATOM 1592 C C . LYS A 1 199 ? -7.298 20.632 6.678 1.00 93.31 199 LYS A C 1
ATOM 1594 O O . LYS A 1 199 ? -6.654 20.578 7.721 1.00 93.31 199 LYS A O 1
ATOM 1599 N N . ALA A 1 200 ? -6.897 20.039 5.552 1.00 95.62 200 ALA A N 1
ATOM 1600 C CA . ALA A 1 200 ? -5.693 19.222 5.483 1.00 95.62 200 ALA A CA 1
ATOM 1601 C C . ALA A 1 200 ? -4.438 20.006 5.907 1.00 95.62 200 ALA A C 1
ATOM 1603 O O . ALA A 1 200 ? -3.619 19.497 6.669 1.00 95.62 200 ALA A O 1
ATOM 1604 N N . ALA A 1 201 ? -4.305 21.261 5.473 1.00 94.06 201 ALA A N 1
ATOM 1605 C CA . ALA A 1 201 ? -3.181 22.119 5.829 1.00 94.06 201 ALA A CA 1
ATOM 1606 C C . ALA A 1 201 ? -3.107 22.384 7.344 1.00 94.06 201 ALA A C 1
ATOM 1608 O O . ALA A 1 201 ? -2.041 22.231 7.946 1.00 94.06 201 ALA A O 1
ATOM 1609 N N . LEU A 1 202 ? -4.247 22.696 7.973 1.00 92.50 202 LEU A N 1
ATOM 1610 C CA . LEU A 1 202 ? -4.338 22.900 9.422 1.00 92.50 202 LEU A CA 1
ATOM 1611 C C . LEU A 1 202 ? -3.934 21.645 10.203 1.00 92.50 202 LEU A C 1
ATOM 1613 O O . LEU A 1 202 ? -3.142 21.736 11.141 1.00 92.50 202 LEU A O 1
ATOM 1617 N N . GLU A 1 203 ? -4.435 20.474 9.811 1.00 94.25 203 GLU A N 1
ATOM 1618 C CA . GLU A 1 203 ? -4.119 19.211 10.488 1.00 94.25 203 GLU A CA 1
ATOM 1619 C C . GLU A 1 203 ? -2.654 18.785 10.257 1.00 94.25 203 GLU A C 1
ATOM 1621 O O . GLU A 1 203 ? -1.969 18.374 11.197 1.00 94.25 203 GLU A O 1
ATOM 1626 N N . PHE A 1 204 ? -2.095 18.979 9.052 1.00 94.00 204 PHE A N 1
ATOM 1627 C CA . PHE A 1 204 ? -0.675 18.700 8.789 1.00 94.00 204 PHE A CA 1
ATOM 1628 C C . PHE A 1 204 ? 0.256 19.514 9.695 1.00 94.00 204 PHE A C 1
ATOM 1630 O O . PHE A 1 204 ? 1.300 19.012 10.120 1.00 94.00 204 PHE A O 1
ATOM 1637 N N . LEU A 1 205 ? -0.111 20.753 10.028 1.00 90.75 205 LEU A N 1
ATOM 1638 C CA . LEU A 1 205 ? 0.671 21.600 10.928 1.00 90.75 205 LEU A CA 1
ATOM 1639 C C . LEU A 1 205 ? 0.641 21.127 12.388 1.00 90.75 205 LEU A C 1
ATOM 1641 O O . LEU A 1 205 ? 1.600 21.380 13.120 1.00 90.75 205 LEU A O 1
ATOM 1645 N N . GLN A 1 206 ? -0.393 20.394 12.807 1.00 90.12 206 GLN A N 1
ATOM 1646 C CA . GLN A 1 206 ? -0.494 19.856 14.167 1.00 90.12 206 GLN A CA 1
ATOM 1647 C C . GLN A 1 206 ? 0.408 18.633 14.390 1.00 90.12 206 GLN A C 1
ATOM 1649 O O . GLN A 1 206 ? 0.936 18.439 15.490 1.00 90.12 206 GLN A O 1
ATOM 1654 N N . ILE A 1 207 ? 0.632 17.815 13.356 1.00 90.31 207 ILE A N 1
ATOM 1655 C CA . ILE A 1 207 ? 1.346 16.529 13.463 1.00 90.31 207 ILE A CA 1
ATOM 1656 C C . ILE A 1 207 ? 2.761 16.678 14.052 1.00 90.31 207 ILE A C 1
ATOM 1658 O O . ILE A 1 207 ? 3.082 15.942 14.993 1.00 90.31 207 ILE A O 1
ATOM 1662 N N . PRO A 1 208 ? 3.616 17.623 13.606 1.00 87.19 208 PRO A N 1
ATOM 1663 C CA . PRO A 1 208 ? 4.924 17.823 14.223 1.00 87.19 208 PRO A CA 1
ATOM 1664 C C . PRO A 1 208 ? 4.822 18.130 15.720 1.00 87.19 208 PRO A C 1
ATOM 1666 O O . PRO A 1 208 ? 5.568 17.550 16.508 1.00 87.19 208 PRO A O 1
ATOM 1669 N N . ALA A 1 209 ? 3.870 18.960 16.155 1.00 84.81 209 ALA A N 1
ATOM 1670 C CA . ALA A 1 209 ? 3.679 19.253 17.576 1.00 84.81 209 ALA A CA 1
ATOM 1671 C C . ALA A 1 209 ? 3.285 17.991 18.374 1.00 84.81 209 ALA A C 1
ATOM 1673 O O . ALA A 1 209 ? 3.800 17.762 19.474 1.00 84.81 209 ALA A O 1
ATOM 1674 N N . MET A 1 210 ? 2.450 17.113 17.802 1.00 83.75 210 MET A N 1
ATOM 1675 C CA . MET A 1 210 ? 2.095 15.820 18.409 1.00 83.75 210 MET A CA 1
ATOM 1676 C C . MET A 1 210 ? 3.309 14.895 18.585 1.00 83.75 210 MET A C 1
ATOM 1678 O O . MET A 1 210 ? 3.391 14.165 19.577 1.00 83.75 210 MET A O 1
ATOM 1682 N N . LEU A 1 211 ? 4.258 14.928 17.645 1.00 81.31 211 LEU A N 1
ATOM 1683 C CA . LEU A 1 211 ? 5.490 14.138 17.699 1.00 81.31 211 LEU A CA 1
ATOM 1684 C C . LEU A 1 211 ? 6.483 14.680 18.738 1.00 81.31 211 LEU A C 1
ATOM 1686 O O . LEU A 1 211 ? 7.081 13.897 19.478 1.00 81.31 211 LEU A O 1
ATOM 1690 N N . HIS A 1 212 ? 6.622 16.006 18.838 1.00 69.06 212 HIS A N 1
ATOM 1691 C CA . HIS A 1 212 ? 7.550 16.667 19.766 1.00 69.06 212 HIS A CA 1
ATOM 1692 C C . HIS A 1 212 ? 7.083 16.638 21.228 1.00 69.06 212 HIS A C 1
ATOM 1694 O O . HIS A 1 212 ? 7.914 16.673 22.132 1.00 69.06 212 HIS A O 1
ATOM 1700 N N . ARG A 1 213 ? 5.773 16.509 21.484 1.00 62.75 213 ARG A N 1
ATOM 1701 C CA . ARG A 1 213 ? 5.204 16.405 22.842 1.00 62.75 213 ARG A CA 1
ATOM 1702 C C . ARG A 1 213 ? 5.531 15.080 23.554 1.00 62.75 213 ARG A C 1
ATOM 1704 O O . ARG A 1 213 ? 5.277 14.937 24.751 1.00 62.75 213 ARG A O 1
ATOM 1711 N N . ARG A 1 214 ? 6.092 14.087 22.853 1.00 62.50 214 ARG A N 1
ATOM 1712 C CA . ARG A 1 214 ? 6.602 12.849 23.470 1.00 62.50 214 ARG A CA 1
ATOM 1713 C C . ARG A 1 214 ? 7.936 13.111 24.176 1.00 62.50 214 ARG A C 1
ATOM 1715 O O . ARG A 1 214 ? 8.722 13.932 23.723 1.00 62.50 214 ARG A O 1
ATOM 1722 N N . LYS A 1 215 ? 8.200 12.393 25.281 1.00 55.53 215 LYS A N 1
ATOM 1723 C CA . LYS A 1 215 ? 9.420 12.544 26.103 1.00 55.53 215 LYS A CA 1
ATOM 1724 C C . LYS A 1 215 ? 10.669 12.655 25.214 1.00 55.53 215 LYS A C 1
ATOM 1726 O O . LYS A 1 215 ? 10.996 11.709 24.487 1.00 55.53 215 LYS A O 1
ATOM 1731 N N . SER A 1 216 ? 11.332 13.812 25.292 1.00 46.16 216 SER A N 1
ATOM 1732 C CA . SER A 1 216 ? 12.563 14.129 24.564 1.00 46.16 216 SER A CA 1
ATOM 1733 C C . SER A 1 216 ? 13.585 13.012 24.784 1.00 46.16 216 SER A C 1
ATOM 1735 O O . SER A 1 216 ? 13.989 12.755 25.914 1.00 46.16 216 SER A O 1
ATOM 1737 N N . GLY A 1 217 ? 13.922 12.279 23.720 1.00 54.94 217 GLY A N 1
ATOM 1738 C CA . GLY A 1 217 ? 14.827 11.122 23.770 1.00 54.94 217 GLY A CA 1
ATOM 1739 C C . GLY A 1 217 ? 14.251 9.829 23.185 1.00 54.94 217 GLY A C 1
ATOM 1740 O O . GLY A 1 217 ? 15.018 8.949 22.803 1.00 54.94 217 GLY A O 1
ATOM 1741 N N . THR A 1 218 ? 12.928 9.713 23.023 1.00 66.56 218 THR A N 1
ATOM 1742 C CA . THR A 1 218 ? 12.340 8.547 22.335 1.00 66.56 218 THR A CA 1
ATOM 1743 C C . THR A 1 218 ? 12.554 8.678 20.824 1.00 66.56 218 THR A C 1
ATOM 1745 O O . THR A 1 218 ? 12.116 9.658 20.220 1.00 66.56 218 THR A O 1
ATOM 1748 N N . ARG A 1 219 ? 13.236 7.707 20.199 1.00 71.81 219 ARG A N 1
ATOM 1749 C CA . ARG A 1 219 ? 13.399 7.653 18.736 1.00 71.81 219 ARG A CA 1
ATOM 1750 C C . ARG A 1 219 ? 12.016 7.558 18.081 1.00 71.81 219 ARG A C 1
ATOM 1752 O O . ARG A 1 219 ? 11.218 6.708 18.469 1.00 71.81 219 ARG A O 1
ATOM 1759 N N . LEU A 1 220 ? 11.750 8.423 17.102 1.00 77.19 220 LEU A N 1
ATOM 1760 C CA . LEU A 1 220 ? 10.514 8.381 16.315 1.00 77.19 220 LEU A CA 1
ATOM 1761 C C . LEU A 1 220 ? 10.363 7.020 15.633 1.00 77.19 220 LEU A C 1
ATOM 1763 O O . LEU A 1 220 ? 11.353 6.448 15.161 1.00 77.19 220 LEU A O 1
ATOM 1767 N N . MET A 1 221 ? 9.129 6.519 15.555 1.00 81.38 221 MET A N 1
ATOM 1768 C CA . MET A 1 221 ? 8.857 5.336 14.741 1.00 81.38 221 MET A CA 1
ATOM 1769 C C . MET A 1 221 ? 9.149 5.641 13.262 1.00 81.38 221 MET A C 1
ATOM 1771 O O . MET A 1 221 ? 8.973 6.785 12.838 1.00 81.38 221 MET A O 1
ATOM 1775 N N . PRO A 1 222 ? 9.553 4.648 12.449 1.00 82.38 222 PRO A N 1
ATOM 1776 C CA . PRO A 1 222 ? 9.899 4.879 11.046 1.00 82.38 222 PRO A CA 1
ATOM 1777 C C . PRO A 1 222 ? 8.817 5.631 10.255 1.00 82.38 222 PRO A C 1
ATOM 1779 O O . PRO A 1 222 ? 9.113 6.622 9.594 1.00 82.38 222 PRO A O 1
ATOM 1782 N N . ASN A 1 223 ? 7.554 5.229 10.418 1.00 85.19 223 ASN A N 1
ATOM 1783 C CA . ASN A 1 223 ? 6.406 5.867 9.766 1.00 85.19 223 ASN A CA 1
ATOM 1784 C C . ASN A 1 223 ? 6.165 7.314 10.249 1.00 85.19 223 ASN A C 1
ATOM 1786 O O . ASN A 1 223 ? 5.761 8.168 9.467 1.00 85.19 223 ASN A O 1
ATOM 1790 N N . GLU A 1 224 ? 6.439 7.610 11.525 1.00 87.81 224 GLU A N 1
ATOM 1791 C CA . GLU A 1 224 ? 6.323 8.971 12.078 1.00 87.81 224 GLU A CA 1
ATOM 1792 C C . GLU A 1 224 ? 7.402 9.891 11.513 1.00 87.81 224 GLU A C 1
ATOM 1794 O O . GLU A 1 224 ? 7.123 11.020 11.129 1.00 87.81 224 GLU A O 1
ATOM 1799 N N . ALA A 1 225 ? 8.637 9.396 11.439 1.00 86.00 225 ALA A N 1
ATOM 1800 C CA . ALA A 1 225 ? 9.753 10.136 10.869 1.00 86.00 225 ALA A CA 1
ATOM 1801 C C . ALA A 1 225 ? 9.606 10.346 9.350 1.00 86.00 225 ALA A C 1
ATOM 1803 O O . ALA A 1 225 ? 10.063 11.362 8.826 1.00 86.00 225 ALA A O 1
ATOM 1804 N N . PHE A 1 226 ? 8.953 9.415 8.647 1.00 88.06 226 PHE A N 1
ATOM 1805 C CA . PHE A 1 226 ? 8.521 9.609 7.262 1.00 88.06 226 PHE A CA 1
ATOM 1806 C C . PHE A 1 226 ? 7.519 10.768 7.144 1.00 88.06 226 PHE A C 1
ATOM 1808 O O . PHE A 1 226 ? 7.783 11.716 6.404 1.00 88.06 226 PHE A O 1
ATOM 1815 N N . ALA A 1 227 ? 6.431 10.739 7.922 1.00 90.69 227 ALA A N 1
ATOM 1816 C CA . ALA A 1 227 ? 5.410 11.790 7.909 1.00 90.69 227 ALA A CA 1
ATOM 1817 C C . ALA A 1 227 ? 5.993 13.174 8.257 1.00 90.69 227 ALA A C 1
ATOM 1819 O O . ALA A 1 227 ? 5.766 14.144 7.534 1.00 90.69 227 ALA A O 1
ATOM 1820 N N . ASP A 1 228 ? 6.812 13.260 9.311 1.00 88.94 228 ASP A N 1
ATOM 1821 C CA . ASP A 1 228 ? 7.476 14.501 9.734 1.00 88.94 228 ASP A CA 1
ATOM 1822 C C . ASP A 1 228 ? 8.387 15.078 8.639 1.00 88.94 228 ASP A C 1
ATOM 1824 O O . ASP A 1 228 ? 8.367 16.281 8.370 1.00 88.94 228 ASP A O 1
ATOM 1828 N N . ARG A 1 229 ? 9.153 14.222 7.946 1.00 88.88 229 ARG A N 1
ATOM 1829 C CA . ARG A 1 229 ? 9.995 14.651 6.822 1.00 88.88 229 ARG A CA 1
ATOM 1830 C C . ARG A 1 229 ? 9.163 15.235 5.685 1.00 88.88 229 ARG A C 1
ATOM 1832 O O . ARG A 1 229 ? 9.527 16.307 5.214 1.00 88.88 229 ARG A O 1
ATOM 1839 N N . LYS A 1 230 ? 8.090 14.565 5.250 1.00 91.06 230 LYS A N 1
ATOM 1840 C CA . LYS A 1 230 ? 7.251 15.046 4.137 1.00 91.06 230 LYS A CA 1
ATOM 1841 C C . LYS A 1 230 ? 6.636 16.409 4.454 1.00 91.06 230 LYS A C 1
ATOM 1843 O O . LYS A 1 230 ? 6.790 17.343 3.674 1.00 91.06 230 LYS A O 1
ATOM 1848 N N . ILE A 1 231 ? 6.064 16.559 5.650 1.00 92.00 231 ILE A N 1
ATOM 1849 C CA . ILE A 1 231 ? 5.482 17.832 6.108 1.00 92.00 231 ILE A CA 1
ATOM 1850 C C . ILE A 1 231 ? 6.545 18.938 6.158 1.00 92.00 231 ILE A C 1
ATOM 1852 O O . ILE A 1 231 ? 6.283 20.076 5.768 1.00 92.00 231 ILE A O 1
ATOM 1856 N N . ARG A 1 232 ? 7.764 18.617 6.608 1.00 89.56 232 ARG A N 1
ATOM 1857 C CA . ARG A 1 232 ? 8.880 19.569 6.620 1.00 89.56 232 ARG A CA 1
ATOM 1858 C C . ARG A 1 232 ? 9.277 20.014 5.211 1.00 89.56 232 ARG A C 1
ATOM 1860 O O . ARG A 1 232 ? 9.428 21.213 5.011 1.00 89.56 232 ARG A O 1
ATOM 1867 N N . VAL A 1 233 ? 9.379 19.092 4.251 1.00 88.81 233 VAL A N 1
ATOM 1868 C CA . VAL A 1 233 ? 9.670 19.421 2.842 1.00 88.81 233 VAL A CA 1
ATOM 1869 C C . VAL A 1 233 ? 8.605 20.360 2.276 1.00 88.81 233 VAL A C 1
ATOM 1871 O O . VAL A 1 233 ? 8.948 21.394 1.710 1.00 88.81 233 VAL A O 1
ATOM 1874 N N . TRP A 1 234 ? 7.319 20.070 2.488 1.00 91.25 234 TRP A N 1
ATOM 1875 C CA . TRP A 1 234 ? 6.232 20.936 2.015 1.00 91.25 234 TRP A CA 1
ATOM 1876 C C . TRP A 1 234 ? 6.272 22.329 2.645 1.00 91.25 234 TRP A C 1
ATOM 1878 O O . TRP A 1 234 ? 6.081 23.327 1.955 1.00 91.25 234 TRP A O 1
ATOM 1888 N N . ARG A 1 235 ? 6.594 22.423 3.940 1.00 89.19 235 ARG A N 1
ATOM 1889 C CA . ARG A 1 235 ? 6.774 23.711 4.622 1.00 89.19 235 ARG A CA 1
ATOM 1890 C C . ARG A 1 235 ? 7.959 24.498 4.066 1.00 89.19 235 ARG A C 1
ATOM 1892 O O . ARG A 1 235 ? 7.849 25.707 3.877 1.00 89.19 235 ARG A O 1
ATOM 1899 N N . ASP A 1 236 ? 9.085 23.834 3.822 1.00 87.06 236 ASP A N 1
ATOM 1900 C CA . ASP A 1 236 ? 10.276 24.478 3.267 1.00 87.06 236 ASP A CA 1
ATOM 1901 C C . ASP A 1 236 ? 10.020 24.967 1.832 1.00 87.06 236 ASP A C 1
ATOM 1903 O O . ASP A 1 236 ? 10.437 26.071 1.487 1.00 87.06 236 ASP A O 1
ATOM 1907 N N . LYS A 1 237 ? 9.265 24.211 1.025 1.00 87.25 237 LYS A N 1
ATOM 1908 C CA . LYS A 1 237 ? 8.799 24.645 -0.301 1.00 87.25 237 LYS A CA 1
ATOM 1909 C C . LYS A 1 237 ? 7.836 25.828 -0.236 1.00 87.25 237 LYS A C 1
ATOM 1911 O O . LYS A 1 237 ? 7.982 26.766 -1.012 1.00 87.25 237 LYS A O 1
ATOM 1916 N N . ALA A 1 238 ? 6.894 25.824 0.708 1.00 87.94 238 ALA A N 1
ATOM 1917 C CA . ALA A 1 238 ? 5.962 26.938 0.891 1.00 87.94 238 ALA A CA 1
ATOM 1918 C C . ALA A 1 238 ? 6.711 28.234 1.237 1.00 87.94 238 ALA A C 1
ATOM 1920 O O . ALA A 1 238 ? 6.435 29.281 0.666 1.00 87.94 238 ALA A O 1
ATOM 1921 N N . ARG A 1 239 ? 7.743 28.143 2.084 1.00 84.69 239 ARG A N 1
ATOM 1922 C CA . ARG A 1 239 ? 8.631 29.275 2.393 1.00 84.69 239 ARG A CA 1
ATOM 1923 C C . ARG A 1 239 ? 9.409 29.772 1.183 1.00 84.69 239 ARG A C 1
ATOM 1925 O O . ARG A 1 239 ? 9.549 30.978 1.017 1.00 84.69 239 ARG A O 1
ATOM 1932 N N . GLN A 1 240 ? 9.897 28.864 0.340 1.00 83.38 240 GLN A N 1
ATOM 1933 C CA . GLN A 1 240 ? 10.594 29.240 -0.892 1.00 83.38 240 GLN A CA 1
ATOM 1934 C C . GLN A 1 240 ? 9.675 30.003 -1.853 1.00 83.38 240 GLN A C 1
ATOM 1936 O O . GLN A 1 240 ? 10.126 30.968 -2.465 1.00 83.38 240 GLN A O 1
ATOM 1941 N N . LEU A 1 241 ? 8.389 29.637 -1.935 1.00 82.88 241 LEU A N 1
ATOM 1942 C CA . LEU A 1 241 ? 7.394 30.403 -2.700 1.00 82.88 241 LEU A CA 1
ATOM 1943 C C . LEU A 1 241 ? 7.169 31.814 -2.147 1.00 82.88 241 LEU A C 1
ATOM 1945 O O . LEU A 1 241 ? 6.818 32.713 -2.905 1.00 82.88 241 LEU A O 1
ATOM 1949 N N . ASP A 1 242 ? 7.382 32.015 -0.848 1.00 80.56 242 ASP A N 1
ATOM 1950 C CA . ASP A 1 242 ? 7.322 33.327 -0.197 1.00 80.56 242 ASP A CA 1
ATOM 1951 C C . ASP A 1 242 ? 8.654 34.100 -0.285 1.00 80.56 242 ASP A C 1
ATOM 1953 O O . ASP A 1 242 ? 8.800 35.163 0.316 1.00 80.56 242 ASP A O 1
ATOM 1957 N N . GLY A 1 243 ? 9.653 33.576 -1.009 1.00 77.56 243 GLY A N 1
ATOM 1958 C CA . GLY A 1 243 ? 10.985 34.178 -1.123 1.00 77.56 243 GLY A CA 1
ATOM 1959 C C . GLY A 1 243 ? 11.845 34.048 0.140 1.00 77.56 243 GLY A C 1
ATOM 1960 O O . GLY A 1 243 ? 12.883 34.700 0.252 1.00 77.56 243 GLY A O 1
ATOM 1961 N N . LEU A 1 244 ? 11.439 33.210 1.100 1.00 73.38 244 LEU A N 1
ATOM 1962 C CA . LEU A 1 244 ? 12.159 32.980 2.351 1.00 73.38 244 LEU A CA 1
ATOM 1963 C C . LEU A 1 244 ? 13.135 31.798 2.217 1.00 73.38 244 LEU A C 1
ATOM 1965 O O . LEU A 1 244 ? 12.804 30.779 1.603 1.00 73.38 244 LEU A O 1
ATOM 1969 N N . PRO A 1 245 ? 14.334 31.872 2.827 1.00 69.69 245 PRO A N 1
ATOM 1970 C CA . PRO A 1 245 ? 15.293 30.777 2.772 1.00 69.69 245 PRO A CA 1
ATOM 1971 C C . PRO A 1 245 ? 14.777 29.530 3.519 1.00 69.69 245 PRO A C 1
ATOM 1973 O O . PRO A 1 245 ? 14.073 29.650 4.531 1.00 69.69 245 PRO A O 1
ATOM 1976 N N . PRO A 1 246 ? 15.161 28.314 3.080 1.00 65.00 246 PRO A N 1
ATOM 1977 C CA . PRO A 1 246 ? 14.818 27.083 3.784 1.00 65.00 246 PRO A CA 1
ATOM 1978 C C . PRO A 1 246 ? 15.444 27.064 5.185 1.00 65.00 246 PRO A C 1
ATOM 1980 O O . PRO A 1 246 ? 16.562 27.548 5.396 1.00 65.00 246 PRO A O 1
ATOM 1983 N N . ARG A 1 247 ? 14.747 26.468 6.162 1.00 63.97 247 ARG A N 1
ATOM 1984 C CA . ARG A 1 247 ? 15.251 26.353 7.541 1.00 63.97 247 ARG A CA 1
ATOM 1985 C C . ARG A 1 247 ? 16.410 25.339 7.561 1.00 63.97 247 ARG A C 1
ATOM 1987 O O . ARG A 1 247 ? 16.198 24.133 7.652 1.00 63.97 247 ARG A O 1
ATOM 1994 N N . ARG A 1 248 ? 17.662 25.802 7.453 1.00 45.72 248 ARG A N 1
ATOM 1995 C CA . ARG A 1 248 ? 18.850 24.936 7.579 1.00 45.72 248 ARG A CA 1
ATOM 1996 C C . ARG A 1 248 ? 18.986 24.420 9.020 1.00 45.72 248 ARG A C 1
ATOM 1998 O O . ARG A 1 248 ? 19.255 25.198 9.926 1.00 45.72 248 ARG A O 1
ATOM 2005 N N . GLY A 1 249 ? 18.911 23.099 9.204 1.00 46.28 249 GLY A N 1
ATOM 2006 C CA . GLY A 1 249 ? 19.551 22.404 10.330 1.00 46.28 249 GLY A CA 1
ATOM 2007 C C . GLY A 1 249 ? 18.650 21.896 11.467 1.00 46.28 249 GLY A C 1
ATOM 2008 O O . GLY A 1 249 ? 17.670 22.504 11.881 1.00 46.28 249 GLY A O 1
ATOM 2009 N N . ARG A 1 250 ? 19.032 20.721 11.973 1.00 41.75 250 ARG A N 1
ATOM 2010 C CA . ARG A 1 250 ? 18.409 19.890 13.013 1.00 41.75 250 ARG A CA 1
ATOM 2011 C C . ARG A 1 250 ? 18.619 20.496 14.421 1.00 41.75 250 ARG A C 1
ATOM 2013 O O . ARG A 1 250 ? 19.752 20.508 14.870 1.00 41.75 250 ARG A O 1
ATOM 2020 N N . ARG A 1 251 ? 17.518 20.880 15.101 1.00 48.47 251 ARG A N 1
ATOM 2021 C CA . ARG A 1 251 ? 17.326 21.221 16.545 1.00 48.47 251 ARG A CA 1
ATOM 2022 C C . ARG A 1 251 ? 18.294 22.234 17.197 1.00 48.47 251 ARG A C 1
ATOM 2024 O O . ARG A 1 251 ? 19.441 21.884 17.408 1.00 48.47 251 ARG A O 1
ATOM 2031 N N . THR A 1 252 ? 17.746 23.357 17.696 1.00 35.72 252 THR A N 1
ATOM 2032 C CA . THR A 1 252 ? 17.742 23.803 19.124 1.00 35.72 252 THR A CA 1
ATOM 2033 C C . THR A 1 252 ? 17.196 25.236 19.256 1.00 35.72 252 THR A C 1
ATOM 2035 O O . THR A 1 252 ? 17.925 26.169 18.946 1.00 35.72 252 THR A O 1
ATOM 2038 N N . SER A 1 253 ? 15.947 25.370 19.732 1.00 32.88 253 SER A N 1
ATOM 2039 C CA . SER A 1 253 ? 15.323 26.495 20.483 1.00 32.88 253 SER A CA 1
ATOM 2040 C C . SER A 1 253 ? 13.795 26.390 20.278 1.00 32.88 253 SER A C 1
ATOM 2042 O O . SER A 1 253 ? 13.283 26.608 19.190 1.00 32.88 253 SER A O 1
ATOM 2044 N N . GLN A 1 254 ? 13.012 25.759 21.163 1.00 38.38 254 GLN A N 1
ATOM 2045 C CA . GLN A 1 254 ? 12.524 26.324 22.431 1.00 38.38 254 GLN A CA 1
ATOM 2046 C C . GLN A 1 254 ? 12.255 27.833 22.338 1.00 38.38 254 GLN A C 1
ATOM 2048 O O . GLN A 1 254 ? 13.072 28.601 22.824 1.00 38.38 254 GLN A O 1
ATOM 2053 N N . SER A 1 255 ? 11.143 28.231 21.703 1.00 32.81 255 SER A N 1
ATOM 2054 C CA . SER A 1 255 ? 10.338 29.407 22.114 1.00 32.81 255 SER A CA 1
ATOM 2055 C C . SER A 1 255 ? 9.191 29.765 21.154 1.00 32.81 255 SER A C 1
ATOM 2057 O O . SER A 1 255 ? 8.234 30.383 21.603 1.00 32.81 255 SER A O 1
ATOM 2059 N N . GLU A 1 256 ? 9.225 29.384 19.870 1.00 39.62 256 GLU A N 1
ATOM 2060 C CA . GLU A 1 256 ? 8.275 29.965 18.891 1.00 39.62 256 GLU A CA 1
ATOM 2061 C C . GLU A 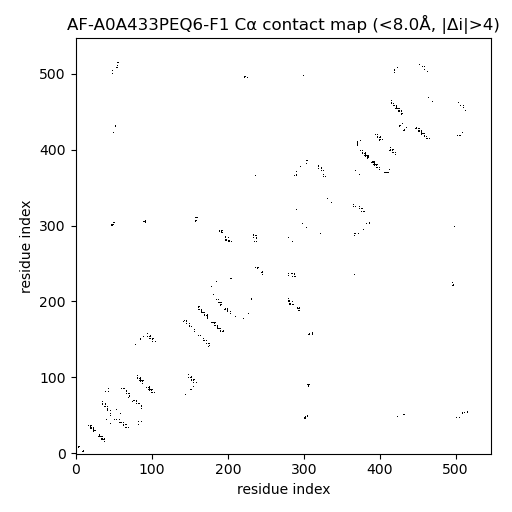1 256 ? 7.032 29.113 18.553 1.00 39.62 256 GLU A C 1
ATOM 2063 O O . GLU A 1 256 ? 6.033 29.663 18.099 1.00 39.62 256 GLU A O 1
ATOM 2068 N N . ASP A 1 257 ? 7.036 27.796 18.799 1.00 38.84 257 ASP A N 1
ATOM 2069 C CA . ASP A 1 257 ? 5.941 26.892 18.370 1.00 38.84 257 ASP A CA 1
ATOM 2070 C C . ASP A 1 257 ? 4.862 26.620 19.448 1.00 38.84 257 ASP A C 1
ATOM 2072 O O . ASP A 1 257 ? 3.870 25.944 19.175 1.00 38.84 257 ASP A O 1
ATOM 2076 N N . GLU A 1 258 ? 4.995 27.145 20.675 1.00 37.06 258 GLU A N 1
ATOM 2077 C CA . GLU A 1 258 ? 4.022 26.889 21.762 1.00 37.06 258 GLU A CA 1
ATOM 2078 C C . GLU A 1 258 ? 2.707 27.697 21.651 1.00 37.06 258 GLU A C 1
ATOM 2080 O O . GLU A 1 258 ? 1.767 27.450 22.407 1.00 37.06 258 GLU A O 1
ATOM 2085 N N . GLY A 1 259 ? 2.580 28.611 20.681 1.00 31.23 259 GLY A N 1
ATOM 2086 C CA . GLY A 1 259 ? 1.394 29.469 20.524 1.00 31.23 259 GLY A CA 1
ATOM 2087 C C . GLY A 1 259 ? 0.238 28.899 19.684 1.00 31.23 259 GLY A C 1
ATOM 2088 O O . GLY A 1 259 ? -0.881 29.397 19.772 1.00 31.23 259 GLY A O 1
ATOM 2089 N N . LEU A 1 260 ? 0.462 27.858 18.875 1.00 44.84 260 LEU A N 1
ATOM 2090 C CA . LEU A 1 260 ? -0.485 27.449 17.817 1.00 44.84 260 LEU A CA 1
ATOM 2091 C C . LEU A 1 260 ? -1.565 26.437 18.254 1.00 44.84 260 LEU A C 1
ATOM 2093 O O . LEU A 1 260 ? -2.479 26.144 17.492 1.00 44.84 260 LEU A O 1
ATOM 2097 N N . GLY A 1 261 ? -1.499 25.915 19.485 1.00 33.00 261 GLY A N 1
ATOM 2098 C CA . GLY A 1 261 ? -2.363 24.818 19.954 1.00 33.00 261 GLY A CA 1
ATOM 2099 C C . GLY A 1 261 ? -3.622 25.203 20.747 1.00 33.00 261 GLY A C 1
ATOM 2100 O O . GLY A 1 261 ? -4.325 24.312 21.225 1.00 33.00 261 GLY A O 1
ATOM 2101 N N . ARG A 1 262 ? -3.921 26.494 20.953 1.00 33.09 262 ARG A N 1
ATOM 2102 C CA . ARG A 1 262 ? -5.143 26.937 21.659 1.00 33.09 262 ARG A CA 1
ATOM 2103 C C . ARG A 1 262 ? -5.703 28.241 21.086 1.00 33.09 262 ARG A C 1
ATOM 2105 O O . ARG A 1 262 ? -5.543 29.301 21.678 1.00 33.09 262 ARG A O 1
ATOM 2112 N N . ARG A 1 263 ? -6.475 28.157 20.007 1.00 30.44 263 ARG A N 1
ATOM 2113 C CA . ARG A 1 263 ? -7.568 29.110 19.767 1.00 30.44 263 ARG A CA 1
ATOM 2114 C C . ARG A 1 263 ? -8.796 28.335 19.308 1.00 30.44 263 ARG A C 1
ATOM 2116 O O . ARG A 1 263 ? -8.943 28.013 18.139 1.00 30.44 263 ARG A O 1
ATOM 2123 N N . ARG A 1 264 ? -9.659 27.995 20.271 1.00 33.28 264 ARG A N 1
ATOM 2124 C CA . ARG A 1 264 ? -11.088 27.838 19.987 1.00 33.28 264 ARG A CA 1
ATOM 2125 C C . ARG A 1 264 ? -11.616 29.240 19.712 1.00 33.28 264 ARG A C 1
ATOM 2127 O O . ARG A 1 264 ? -11.322 30.155 20.475 1.00 33.28 264 ARG A O 1
ATOM 2134 N N . GLU A 1 265 ? -12.308 29.374 18.596 1.00 33.09 265 GLU A N 1
ATOM 2135 C CA . GLU A 1 265 ? -12.852 30.610 18.051 1.00 33.09 265 GLU A CA 1
ATOM 2136 C C . GLU A 1 265 ? -13.645 31.408 19.098 1.00 33.09 265 GLU A C 1
ATOM 2138 O O . GLU A 1 265 ? -14.631 30.928 19.655 1.00 33.09 265 GLU A O 1
ATOM 2143 N N . SER A 1 266 ? -13.222 32.649 19.330 1.00 25.58 266 SER A N 1
ATOM 2144 C CA . SER A 1 266 ? -14.110 33.745 19.707 1.00 25.58 266 SER A CA 1
ATOM 2145 C C . SER A 1 266 ? -13.967 34.804 18.620 1.00 25.58 266 SER A C 1
ATOM 2147 O O . SER A 1 266 ? -12.876 35.328 18.385 1.00 25.58 266 SER A O 1
ATOM 2149 N N . PHE A 1 267 ? -15.059 35.016 17.900 1.00 34.25 267 PHE A N 1
ATOM 2150 C CA . PHE A 1 267 ? -15.190 35.943 16.790 1.00 34.25 267 PHE A CA 1
ATOM 2151 C C . PHE A 1 267 ? -15.183 37.371 17.347 1.00 34.25 267 PHE A C 1
ATOM 2153 O O . PHE A 1 267 ? -16.163 37.775 17.958 1.00 34.25 267 PHE A O 1
ATOM 2160 N N . ASP A 1 268 ? -14.088 38.109 17.157 1.00 26.91 268 ASP A N 1
ATOM 2161 C CA . ASP A 1 268 ? -14.065 39.561 17.350 1.00 26.91 268 ASP A CA 1
ATOM 2162 C C . ASP A 1 268 ? -13.420 40.226 16.133 1.00 26.91 268 ASP A C 1
ATOM 2164 O O . ASP A 1 268 ? -12.251 40.022 15.794 1.00 26.91 268 ASP A O 1
ATOM 2168 N N . SER A 1 269 ? -14.241 41.016 15.453 1.00 35.56 269 SER A N 1
ATOM 2169 C CA . SER A 1 269 ? -13.917 41.861 14.316 1.00 35.56 269 SER A CA 1
ATOM 2170 C C . SER A 1 269 ? -13.282 43.166 14.799 1.00 35.56 269 SER A C 1
ATOM 2172 O O . SER A 1 269 ? -14.007 44.065 15.215 1.00 35.56 269 SER A O 1
ATOM 2174 N N . ASN A 1 270 ? -11.948 43.251 14.769 1.00 32.53 270 ASN A N 1
ATOM 2175 C CA . ASN A 1 270 ? -11.151 44.459 14.477 1.00 32.53 270 ASN A CA 1
ATOM 2176 C C . ASN A 1 270 ? -9.700 44.280 14.947 1.00 32.53 270 ASN A C 1
ATOM 2178 O O . ASN A 1 270 ? -9.388 44.514 16.110 1.00 32.53 270 ASN A O 1
ATOM 2182 N N . SER A 1 271 ? -8.792 43.932 14.032 1.00 28.92 271 SER A N 1
ATOM 2183 C CA . SER A 1 271 ? -7.376 44.320 14.123 1.00 28.92 271 SER A CA 1
ATOM 2184 C C . SER A 1 271 ? -6.663 44.015 12.806 1.00 28.92 271 SER A C 1
ATOM 2186 O O . SER A 1 271 ? -6.274 42.886 12.512 1.00 28.92 271 SER A O 1
ATOM 2188 N N . THR A 1 272 ? -6.509 45.048 11.988 1.00 36.94 272 THR A N 1
ATOM 2189 C CA . THR A 1 272 ? -5.532 45.113 10.905 1.00 36.94 272 THR A CA 1
ATOM 2190 C C . THR A 1 272 ? -4.176 45.498 11.498 1.00 36.94 272 THR A C 1
ATOM 2192 O O . THR A 1 272 ? -4.008 46.653 11.887 1.00 36.94 272 THR A O 1
ATOM 2195 N N . ASN A 1 273 ? -3.246 44.539 11.594 1.00 30.41 273 ASN A N 1
ATOM 2196 C CA . ASN A 1 273 ? -1.804 44.649 11.286 1.00 30.41 273 ASN A CA 1
ATOM 2197 C C . ASN A 1 273 ? -0.920 43.694 12.121 1.00 30.41 273 ASN A C 1
ATOM 2199 O O . ASN A 1 273 ? -0.976 43.678 13.344 1.00 30.41 273 ASN A O 1
ATOM 2203 N N . ALA A 1 274 ? -0.018 43.011 11.401 1.00 35.44 274 ALA A N 1
ATOM 2204 C CA . ALA A 1 274 ? 1.235 42.380 11.844 1.00 35.44 274 ALA A CA 1
ATOM 2205 C C . ALA A 1 274 ? 1.189 41.029 12.603 1.00 35.44 274 ALA A C 1
ATOM 2207 O O . ALA A 1 274 ? 1.275 40.963 13.825 1.00 35.44 274 ALA A O 1
ATOM 2208 N N . SER A 1 275 ? 1.202 39.926 11.840 1.00 33.94 275 SER A N 1
ATOM 2209 C CA . SER A 1 275 ? 2.107 38.766 12.039 1.00 33.94 275 SER A CA 1
ATOM 2210 C C . SER A 1 275 ? 1.920 37.741 10.907 1.00 33.94 275 SER A C 1
ATOM 2212 O O . SER A 1 275 ? 1.299 36.697 11.068 1.00 33.94 275 SER A O 1
ATOM 2214 N N . SER A 1 276 ? 2.452 38.046 9.721 1.00 41.56 276 SER A N 1
ATOM 2215 C CA . SER A 1 276 ? 2.545 37.103 8.600 1.00 41.56 276 SER A CA 1
ATOM 2216 C C . SER A 1 276 ? 3.652 36.072 8.862 1.00 41.56 276 SER A C 1
ATOM 2218 O O . SER A 1 276 ? 4.733 36.123 8.276 1.00 41.56 276 SER A O 1
ATOM 2220 N N . THR A 1 277 ? 3.424 35.153 9.794 1.00 47.53 277 THR A N 1
ATOM 2221 C CA . THR A 1 277 ? 4.190 33.906 9.857 1.00 47.53 277 THR A CA 1
ATOM 2222 C C . THR A 1 277 ? 3.750 33.041 8.675 1.00 47.53 277 THR A C 1
ATOM 2224 O O . THR A 1 277 ? 2.557 32.877 8.451 1.00 47.53 277 THR A O 1
ATOM 2227 N N . SER A 1 278 ? 4.687 32.532 7.866 1.00 57.59 278 SER A N 1
ATOM 2228 C CA . SER A 1 278 ? 4.386 31.701 6.687 1.00 57.59 278 SER A CA 1
ATOM 2229 C C . SER A 1 278 ? 3.683 30.401 7.119 1.00 57.59 278 SER A C 1
ATOM 2231 O O . SER A 1 278 ? 4.335 29.411 7.483 1.00 57.59 278 SER A O 1
ATOM 2233 N N . VAL A 1 279 ? 2.356 30.412 7.157 1.00 69.69 279 VAL A N 1
ATOM 2234 C CA . VAL A 1 279 ? 1.542 29.244 7.488 1.00 69.69 279 VAL A CA 1
ATOM 2235 C C . VAL A 1 279 ? 1.300 28.480 6.190 1.00 69.69 279 VAL A C 1
ATOM 2237 O O . VAL A 1 279 ? 0.926 29.066 5.180 1.00 69.69 279 VAL A O 1
ATOM 2240 N N . LEU A 1 280 ? 1.551 27.169 6.204 1.00 82.38 280 LEU A N 1
ATOM 2241 C CA . LEU A 1 280 ? 1.091 26.275 5.144 1.00 82.38 280 LEU A CA 1
ATOM 2242 C C . LEU A 1 280 ? -0.443 26.341 5.154 1.00 82.38 280 LEU A C 1
ATOM 2244 O O . LEU 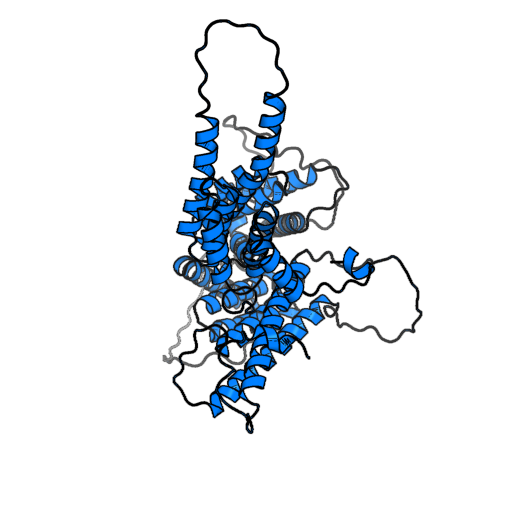A 1 280 ? -1.062 25.766 6.045 1.00 82.38 280 LEU A O 1
ATOM 2248 N N . ASP A 1 281 ? -1.036 27.107 4.242 1.00 87.69 281 ASP A N 1
ATOM 2249 C CA . ASP A 1 281 ? -2.485 27.184 4.045 1.00 87.69 281 ASP A CA 1
ATOM 2250 C C . ASP A 1 281 ? -2.935 26.206 2.943 1.00 87.69 281 ASP A C 1
ATOM 2252 O O . ASP A 1 281 ? -2.118 25.487 2.363 1.00 87.69 281 ASP A O 1
ATOM 2256 N N . GLY A 1 282 ? -4.241 26.136 2.668 1.00 87.75 282 GLY A N 1
ATOM 2257 C CA . GLY A 1 282 ? -4.782 25.191 1.686 1.00 87.75 282 GLY A CA 1
ATOM 2258 C C . GLY A 1 282 ? -4.281 25.419 0.255 1.00 87.75 282 GLY A C 1
ATOM 2259 O O . GLY A 1 282 ? -4.001 24.454 -0.453 1.00 87.75 282 GLY A O 1
ATOM 2260 N N . GLU A 1 283 ? -4.120 26.674 -0.166 1.00 88.00 283 GLU A N 1
ATOM 2261 C CA . GLU A 1 283 ? -3.676 27.000 -1.527 1.00 88.00 283 GLU A CA 1
ATOM 2262 C C . GLU A 1 283 ? -2.178 26.724 -1.692 1.00 88.00 283 GLU A C 1
ATOM 2264 O O . GLU A 1 283 ? -1.753 26.085 -2.655 1.00 88.00 283 GLU A O 1
ATOM 2269 N N . ARG A 1 284 ? -1.363 27.099 -0.700 1.00 88.50 284 ARG A N 1
ATOM 2270 C CA . ARG A 1 284 ? 0.064 26.764 -0.675 1.00 88.50 284 ARG A CA 1
ATOM 2271 C C . ARG A 1 284 ? 0.279 25.267 -0.612 1.00 88.50 284 ARG A C 1
ATOM 2273 O O . ARG A 1 284 ? 1.140 24.766 -1.328 1.00 88.50 284 ARG A O 1
ATOM 2280 N N . LEU A 1 285 ? -0.508 24.544 0.186 1.00 91.06 285 LEU A N 1
ATOM 2281 C CA . LEU A 1 285 ? -0.448 23.086 0.244 1.00 91.06 285 LEU A CA 1
ATOM 2282 C C . LEU A 1 285 ? -0.672 22.472 -1.145 1.00 91.06 285 LEU A C 1
ATOM 2284 O O . LEU A 1 285 ? 0.114 21.625 -1.562 1.00 91.06 285 LEU A O 1
ATOM 2288 N N . ARG A 1 286 ? -1.681 22.942 -1.887 1.00 90.25 286 ARG A N 1
ATOM 2289 C CA . ARG A 1 286 ? -1.957 22.487 -3.258 1.00 90.25 286 ARG A CA 1
ATOM 2290 C C . ARG A 1 286 ? -0.796 22.757 -4.222 1.00 90.25 286 ARG A C 1
ATOM 2292 O O . ARG A 1 286 ? -0.544 21.944 -5.101 1.00 90.25 286 ARG A O 1
ATOM 2299 N N . GLN A 1 287 ? -0.082 23.869 -4.054 1.00 87.88 287 GLN A N 1
ATOM 2300 C CA . GLN A 1 287 ? 1.048 24.240 -4.914 1.00 87.88 287 GLN A CA 1
ATOM 2301 C C . GLN A 1 287 ? 2.335 23.464 -4.597 1.00 87.88 287 GLN A C 1
ATOM 2303 O O . GLN A 1 287 ? 3.113 23.163 -5.499 1.00 87.88 287 GLN A O 1
ATOM 2308 N N . VAL A 1 288 ? 2.591 23.154 -3.321 1.00 89.88 288 VAL A N 1
ATOM 2309 C CA . VAL A 1 288 ? 3.853 22.517 -2.894 1.00 89.88 288 VAL A CA 1
ATOM 2310 C C . VAL A 1 288 ? 3.802 20.991 -2.890 1.00 89.88 288 VAL A C 1
ATOM 2312 O O . VAL A 1 288 ? 4.854 20.349 -2.950 1.00 89.88 288 VAL A O 1
ATOM 2315 N N . VAL A 1 289 ? 2.607 20.404 -2.785 1.00 92.12 289 VAL A N 1
ATOM 2316 C CA . VAL A 1 289 ? 2.403 18.953 -2.798 1.00 92.12 289 VAL A CA 1
ATOM 2317 C C . VAL A 1 289 ? 2.264 18.483 -4.243 1.00 92.12 289 VAL A C 1
ATOM 2319 O O . VAL A 1 289 ? 1.181 18.495 -4.816 1.00 92.12 289 VAL A O 1
ATOM 2322 N N . VAL A 1 290 ? 3.383 18.051 -4.825 1.00 91.25 290 VAL A N 1
ATOM 2323 C CA . VAL A 1 290 ? 3.431 17.545 -6.208 1.00 91.25 290 VAL A CA 1
ATOM 2324 C C . VAL A 1 290 ? 2.891 16.115 -6.303 1.00 91.25 290 VAL A C 1
ATOM 2326 O O . VAL A 1 290 ? 2.114 15.785 -7.197 1.00 91.25 290 VAL A O 1
ATOM 2329 N N . VAL A 1 291 ? 3.292 15.249 -5.368 1.00 92.69 291 VAL A N 1
ATOM 2330 C CA . VAL A 1 291 ? 2.830 13.857 -5.295 1.00 92.69 291 VAL A CA 1
ATOM 2331 C C . VAL A 1 291 ? 1.717 13.757 -4.264 1.00 92.69 291 VAL A C 1
ATOM 2333 O O . VAL A 1 291 ? 1.919 14.138 -3.112 1.00 92.69 291 VAL A O 1
ATOM 2336 N N . ASN A 1 292 ? 0.562 13.205 -4.652 1.00 94.12 292 ASN A N 1
ATOM 2337 C CA . ASN A 1 292 ? -0.534 12.970 -3.716 1.00 94.12 292 ASN A CA 1
ATOM 2338 C C . ASN A 1 292 ? -0.062 12.030 -2.583 1.00 94.12 292 ASN A C 1
ATOM 2340 O O . ASN A 1 292 ? 0.251 10.861 -2.847 1.00 94.12 292 ASN A O 1
ATOM 2344 N N . PRO A 1 293 ? -0.031 12.496 -1.320 1.00 95.31 293 PRO A N 1
ATOM 2345 C CA . PRO A 1 293 ? 0.539 11.730 -0.219 1.00 95.31 293 PRO A CA 1
ATOM 2346 C C . PRO A 1 293 ? -0.273 10.475 0.106 1.00 95.31 293 PRO A C 1
ATOM 2348 O O . PRO A 1 293 ? 0.283 9.492 0.597 1.00 95.31 293 PRO A O 1
ATOM 2351 N N . LEU A 1 294 ? -1.574 10.456 -0.212 1.00 96.31 294 LEU A N 1
ATOM 2352 C CA . LEU A 1 294 ? -2.385 9.256 -0.048 1.00 96.31 294 LEU A CA 1
ATOM 2353 C C . LEU A 1 294 ? -1.953 8.154 -1.020 1.00 96.31 294 LEU A C 1
ATOM 2355 O O . LEU A 1 294 ? -1.886 6.995 -0.624 1.00 96.31 294 LEU A O 1
ATOM 2359 N N . TRP A 1 295 ? -1.632 8.486 -2.271 1.00 95.38 295 TRP A N 1
ATOM 2360 C CA . TRP A 1 295 ? -1.201 7.491 -3.260 1.00 95.38 295 TRP A CA 1
ATOM 2361 C C . TRP A 1 295 ? 0.180 6.925 -2.952 1.00 95.38 295 TRP A C 1
ATOM 2363 O O . TRP A 1 295 ? 0.390 5.720 -3.092 1.00 95.38 295 TRP A O 1
ATOM 2373 N N . GLU A 1 296 ? 1.091 7.759 -2.447 1.00 94.75 296 GLU A N 1
ATOM 2374 C CA . GLU A 1 296 ? 2.377 7.297 -1.921 1.00 94.75 296 GLU A CA 1
ATOM 2375 C C . GLU A 1 296 ? 2.171 6.292 -0.771 1.00 94.75 296 GLU A C 1
ATOM 2377 O O . GLU A 1 296 ? 2.760 5.209 -0.773 1.00 94.75 296 GLU A O 1
ATOM 2382 N N . LEU A 1 297 ? 1.262 6.584 0.170 1.00 94.06 297 LEU A N 1
ATOM 2383 C CA . LEU A 1 297 ? 0.901 5.648 1.240 1.00 94.06 297 LEU A CA 1
ATOM 2384 C C . LEU A 1 297 ? 0.264 4.360 0.707 1.00 94.06 297 LEU A C 1
ATOM 2386 O O . LEU A 1 297 ? 0.633 3.271 1.146 1.00 94.06 297 LEU A O 1
ATOM 2390 N N . VAL A 1 298 ? -0.667 4.457 -0.243 1.00 94.62 298 VAL A N 1
ATOM 2391 C CA . VAL A 1 298 ? -1.298 3.289 -0.871 1.00 94.62 298 VAL A CA 1
ATOM 2392 C C . VAL A 1 298 ? -0.234 2.394 -1.509 1.00 94.62 298 VAL A C 1
ATOM 2394 O O . VAL A 1 298 ? -0.258 1.184 -1.295 1.00 94.62 298 VAL A O 1
ATOM 2397 N N . TYR A 1 299 ? 0.751 2.957 -2.207 1.00 94.38 299 TYR A N 1
ATOM 2398 C CA . TYR A 1 299 ? 1.852 2.186 -2.785 1.00 94.38 299 TYR A CA 1
ATOM 2399 C C . TYR A 1 299 ? 2.738 1.504 -1.729 1.00 94.38 299 TYR A C 1
ATOM 2401 O O . TYR A 1 299 ? 2.988 0.293 -1.798 1.00 94.38 299 TYR A O 1
ATOM 2409 N N . LEU A 1 300 ? 3.160 2.247 -0.701 1.00 90.56 300 LEU A N 1
ATOM 2410 C CA . LEU A 1 300 ? 3.994 1.730 0.394 1.00 90.56 300 LEU A CA 1
ATOM 2411 C C . LEU A 1 300 ? 3.301 0.615 1.203 1.00 90.56 300 LEU A C 1
ATOM 2413 O O . LEU A 1 300 ? 3.972 -0.214 1.829 1.00 90.56 300 LEU A O 1
ATOM 2417 N N . TRP A 1 301 ? 1.966 0.570 1.185 1.00 89.62 301 TRP A N 1
ATOM 2418 C CA . TRP A 1 301 ? 1.137 -0.486 1.783 1.00 89.62 301 TRP A CA 1
ATOM 2419 C C . TRP A 1 301 ? 0.689 -1.571 0.794 1.00 89.62 301 TRP A C 1
ATOM 2421 O O . TRP A 1 301 ? -0.150 -2.398 1.146 1.00 89.62 301 TRP A O 1
ATOM 2431 N N . ASN A 1 302 ? 1.266 -1.606 -0.414 1.00 90.00 302 ASN A N 1
ATOM 2432 C CA . ASN A 1 302 ? 0.916 -2.560 -1.475 1.00 90.00 302 ASN A CA 1
ATOM 2433 C C . ASN A 1 302 ? -0.589 -2.552 -1.820 1.00 90.00 302 ASN A C 1
ATOM 2435 O O . ASN A 1 302 ? -1.227 -3.583 -2.042 1.00 90.00 302 ASN A O 1
ATOM 2439 N N . GLY A 1 303 ? -1.185 -1.364 -1.785 1.00 90.81 303 GLY A N 1
ATOM 2440 C CA . GLY A 1 303 ? -2.611 -1.148 -1.975 1.00 90.81 303 GLY A CA 1
ATOM 2441 C C . GLY A 1 303 ? -3.022 -0.922 -3.427 1.00 90.81 303 GLY A C 1
ATOM 2442 O O . GLY A 1 303 ? -4.198 -1.095 -3.719 1.00 90.81 303 GLY A O 1
ATOM 2443 N N . ILE A 1 304 ? -2.100 -0.588 -4.344 1.00 92.56 304 ILE A N 1
ATOM 2444 C CA . ILE A 1 304 ? -2.442 -0.335 -5.761 1.00 92.56 304 ILE A CA 1
ATOM 2445 C C . ILE A 1 304 ? -3.172 -1.534 -6.387 1.00 92.56 304 ILE A C 1
ATOM 2447 O O . ILE A 1 304 ? -4.256 -1.324 -6.929 1.00 92.56 304 ILE A O 1
ATOM 2451 N N . PRO A 1 305 ? -2.712 -2.793 -6.221 1.00 88.75 305 PRO A N 1
ATOM 2452 C CA . PRO A 1 305 ? -3.446 -3.935 -6.755 1.00 88.75 305 PRO A CA 1
ATOM 2453 C C . PRO A 1 305 ? -4.799 -4.173 -6.071 1.00 88.75 305 PRO A C 1
ATOM 2455 O O . PRO A 1 305 ? -5.556 -5.010 -6.538 1.00 88.75 305 PRO A O 1
ATOM 2458 N N . GLN A 1 306 ? -5.113 -3.512 -4.956 1.00 88.75 306 GLN A N 1
ATOM 2459 C CA . GLN A 1 306 ? -6.411 -3.616 -4.278 1.00 88.75 306 GLN A CA 1
ATOM 2460 C C . GLN A 1 306 ? -7.383 -2.515 -4.720 1.00 88.75 306 GLN A C 1
ATOM 2462 O O . GLN A 1 306 ? -8.561 -2.590 -4.377 1.00 88.75 306 GLN A O 1
ATOM 2467 N N . LEU A 1 307 ? -6.933 -1.502 -5.465 1.00 90.88 307 LEU A N 1
ATOM 2468 C CA . LEU A 1 307 ? -7.789 -0.416 -5.933 1.00 90.88 307 LEU A CA 1
ATOM 2469 C C . LEU A 1 307 ? -8.788 -0.909 -6.986 1.00 90.88 307 LEU A C 1
ATOM 2471 O O . LEU A 1 307 ? -8.472 -1.725 -7.851 1.00 90.88 307 LEU A O 1
ATOM 2475 N N . GLY A 1 308 ? -10.012 -0.381 -6.933 1.00 86.38 308 GLY A N 1
ATOM 2476 C CA . GLY A 1 308 ? -10.998 -0.616 -7.988 1.00 86.38 308 GLY A CA 1
ATOM 2477 C C . GLY A 1 308 ? -10.580 0.039 -9.309 1.00 86.38 308 GLY A C 1
ATOM 2478 O O . GLY A 1 308 ? -9.948 1.094 -9.311 1.00 86.38 308 GLY A O 1
ATOM 2479 N N . VAL A 1 309 ? -11.003 -0.537 -10.439 1.00 89.06 309 VAL A N 1
ATOM 2480 C CA . VAL A 1 309 ? -10.643 -0.062 -11.794 1.00 89.06 309 VAL A CA 1
ATOM 2481 C C . VAL A 1 309 ? -10.949 1.427 -11.999 1.00 89.06 309 VAL A C 1
ATOM 2483 O O . VAL A 1 309 ? -10.151 2.141 -12.596 1.00 89.06 309 VAL A O 1
ATOM 2486 N N . ASN A 1 310 ? -12.070 1.923 -11.467 1.00 90.56 310 ASN A N 1
ATOM 2487 C CA . ASN A 1 310 ? -12.427 3.342 -11.570 1.00 90.56 310 ASN A CA 1
ATOM 2488 C C . ASN A 1 310 ? -11.428 4.241 -10.829 1.00 90.56 310 ASN A C 1
ATOM 2490 O O . ASN A 1 310 ? -10.995 5.248 -11.376 1.00 90.56 310 ASN A O 1
ATOM 2494 N N . VAL A 1 311 ? -11.023 3.850 -9.616 1.00 92.06 311 VAL A N 1
ATOM 2495 C CA . VAL A 1 311 ? -10.039 4.595 -8.814 1.00 92.06 311 VAL A CA 1
ATOM 2496 C C . VAL A 1 311 ? -8.668 4.559 -9.490 1.00 92.06 311 VAL A C 1
ATOM 2498 O O . VAL A 1 311 ? -8.013 5.593 -9.575 1.00 92.06 311 VAL A O 1
ATOM 2501 N N . LEU A 1 312 ? -8.266 3.406 -10.041 1.00 93.44 312 LEU A N 1
ATOM 2502 C CA . LEU A 1 312 ? -7.027 3.270 -10.817 1.00 93.44 312 LEU A CA 1
ATOM 2503 C C . LEU A 1 312 ? -7.011 4.187 -12.041 1.00 93.44 312 LEU A C 1
ATOM 2505 O O . LEU A 1 312 ? -6.009 4.849 -12.283 1.00 93.44 312 LEU A O 1
ATOM 2509 N N . ARG A 1 313 ? -8.116 4.275 -12.794 1.00 94.50 313 ARG A N 1
ATOM 2510 C CA . ARG A 1 313 ? -8.220 5.184 -13.947 1.00 94.50 313 ARG A CA 1
ATOM 2511 C C . ARG A 1 313 ? -8.115 6.648 -13.529 1.00 94.50 313 ARG A C 1
ATOM 2513 O O . ARG A 1 313 ? -7.346 7.383 -14.136 1.00 94.50 313 ARG A O 1
ATOM 2520 N N . THR A 1 314 ? -8.817 7.057 -12.471 1.00 93.69 314 THR A N 1
ATOM 2521 C CA . THR A 1 314 ? -8.722 8.427 -11.942 1.00 93.69 314 THR A CA 1
ATOM 2522 C C . THR A 1 314 ? -7.301 8.758 -11.486 1.00 93.69 314 THR A C 1
ATOM 2524 O O . THR A 1 314 ? -6.770 9.813 -11.835 1.00 93.69 314 THR A O 1
ATOM 2527 N N . MET A 1 315 ? -6.659 7.839 -10.756 1.00 94.94 315 MET A N 1
ATOM 2528 C CA . MET A 1 315 ? -5.264 7.968 -10.336 1.00 94.94 315 MET A CA 1
ATOM 2529 C C . MET A 1 315 ? -4.327 8.068 -11.548 1.00 94.94 315 MET A C 1
ATOM 2531 O O . MET A 1 315 ? -3.482 8.956 -11.582 1.00 94.94 315 MET A O 1
ATOM 2535 N N . CYS A 1 316 ? -4.518 7.229 -12.570 1.00 95.06 316 CYS A N 1
ATOM 2536 C CA . CYS A 1 316 ? -3.738 7.240 -13.808 1.00 95.06 316 CYS A CA 1
ATOM 2537 C C . CYS A 1 316 ? -3.823 8.591 -14.526 1.00 95.06 316 CYS A C 1
ATOM 2539 O O . CYS A 1 316 ? -2.794 9.219 -14.752 1.00 95.06 316 CYS A O 1
ATOM 2541 N N . THR A 1 317 ? -5.034 9.073 -14.821 1.00 94.94 317 THR A N 1
ATOM 2542 C CA . THR A 1 317 ? -5.240 10.353 -15.519 1.00 94.94 317 THR A CA 1
ATOM 2543 C C . THR A 1 317 ? -4.678 11.531 -14.729 1.00 94.94 317 THR A C 1
ATOM 2545 O O . THR A 1 317 ? -4.142 12.476 -15.306 1.00 94.94 317 THR A O 1
ATOM 2548 N N . SER A 1 318 ? -4.789 11.503 -13.399 1.00 93.69 318 SER A N 1
ATOM 2549 C CA . SER A 1 318 ? -4.216 12.564 -12.579 1.00 93.69 318 SER A CA 1
ATOM 2550 C C . SER A 1 318 ? -2.690 12.520 -12.554 1.00 93.69 318 SER A C 1
ATOM 2552 O O . SER A 1 318 ? -2.076 13.577 -12.635 1.00 93.69 318 SER A O 1
ATOM 2554 N N . LEU A 1 319 ? -2.080 11.337 -12.440 1.00 94.81 319 LEU A N 1
ATOM 2555 C CA . LEU A 1 319 ? -0.623 11.183 -12.477 1.00 94.81 319 LEU A CA 1
ATOM 2556 C C . LEU A 1 319 ? -0.057 11.607 -13.832 1.00 94.81 319 LEU A C 1
ATOM 2558 O O . LEU A 1 319 ? 0.933 12.328 -13.865 1.00 94.81 319 LEU A O 1
ATOM 2562 N N . GLU A 1 320 ? -0.706 11.211 -14.926 1.00 93.00 320 GLU A N 1
ATOM 2563 C CA . GLU A 1 320 ? -0.338 11.596 -16.290 1.00 93.00 320 GLU A CA 1
ATOM 2564 C C . GLU A 1 320 ? -0.352 13.116 -16.456 1.00 93.00 320 GLU A C 1
ATOM 2566 O O . GLU A 1 320 ? 0.667 13.698 -16.818 1.00 93.00 320 GLU A O 1
ATOM 2571 N N . ARG A 1 321 ? -1.444 13.780 -16.049 1.00 91.50 321 ARG A N 1
ATOM 2572 C CA . ARG A 1 321 ? -1.535 15.246 -16.063 1.00 91.50 321 ARG A CA 1
ATOM 2573 C C . ARG A 1 321 ? -0.420 15.895 -15.242 1.00 91.50 321 ARG A C 1
ATOM 2575 O O . ARG A 1 321 ? 0.209 16.841 -15.705 1.00 91.50 321 ARG A O 1
ATOM 2582 N N . THR A 1 322 ? -0.150 15.400 -14.033 1.00 91.00 322 THR A N 1
ATOM 2583 C CA . THR A 1 322 ? 0.925 15.941 -13.187 1.00 91.00 322 THR A CA 1
ATOM 2584 C C . THR A 1 322 ? 2.300 15.747 -13.838 1.00 91.00 322 THR A C 1
ATOM 2586 O O . THR A 1 322 ? 3.109 16.674 -13.856 1.00 91.00 322 THR A O 1
ATOM 2589 N N . ILE A 1 323 ? 2.569 14.584 -14.434 1.00 90.38 323 ILE A N 1
ATOM 2590 C CA . ILE A 1 323 ? 3.821 14.316 -15.155 1.00 90.38 323 ILE A CA 1
ATOM 2591 C C . ILE A 1 323 ? 3.956 15.254 -16.360 1.00 90.38 323 ILE A C 1
ATOM 2593 O O . ILE A 1 323 ? 4.995 15.897 -16.506 1.00 90.38 323 ILE A O 1
ATOM 2597 N N . GLU A 1 324 ? 2.919 15.407 -17.183 1.00 88.00 324 GLU A N 1
ATOM 2598 C CA . GLU A 1 324 ? 2.917 16.305 -18.346 1.00 88.00 324 GLU A CA 1
ATOM 2599 C C . GLU A 1 324 ? 3.187 17.759 -17.957 1.00 88.00 324 GLU A C 1
ATOM 2601 O O . GLU A 1 324 ? 3.961 18.439 -18.626 1.00 88.00 324 GLU A O 1
ATOM 2606 N N . THR A 1 325 ? 2.626 18.230 -16.839 1.00 85.62 325 THR A N 1
ATOM 2607 C CA . THR A 1 325 ? 2.884 19.596 -16.357 1.00 85.62 325 THR A CA 1
ATOM 2608 C C . THR A 1 325 ? 4.334 19.824 -15.918 1.00 85.62 325 THR A C 1
ATOM 2610 O O . THR A 1 325 ? 4.831 20.944 -16.020 1.00 85.62 325 THR A O 1
ATOM 2613 N N . HIS A 1 326 ? 5.041 18.781 -15.468 1.00 79.81 326 HIS A N 1
ATOM 2614 C CA . HIS A 1 326 ? 6.395 18.900 -14.910 1.00 79.81 326 HIS A CA 1
ATOM 2615 C C . HIS A 1 326 ? 7.520 18.390 -15.830 1.00 79.81 326 HIS A C 1
ATOM 2617 O O . HIS A 1 326 ? 8.676 18.769 -15.644 1.00 79.81 326 HIS A O 1
ATOM 2623 N N . THR A 1 327 ? 7.209 17.602 -16.860 1.00 69.81 327 THR A N 1
ATOM 2624 C CA . THR A 1 327 ? 8.166 17.104 -17.868 1.00 69.81 327 THR A CA 1
ATOM 2625 C C . THR A 1 327 ? 8.824 18.204 -18.732 1.00 69.81 327 THR A C 1
ATOM 2627 O O . THR A 1 327 ? 10.044 18.143 -18.921 1.00 69.81 327 THR A O 1
ATOM 2630 N N . PRO A 1 328 ? 8.123 19.253 -19.226 1.00 56.53 328 PRO A N 1
ATOM 2631 C CA . PRO A 1 328 ? 8.744 20.281 -20.075 1.00 56.53 328 PRO A CA 1
ATOM 2632 C C . PRO A 1 328 ? 9.786 21.153 -19.346 1.00 56.53 328 PRO A C 1
ATOM 2634 O O . PRO A 1 328 ? 10.562 21.859 -19.990 1.00 56.53 328 PRO A O 1
ATOM 2637 N N . ILE A 1 329 ? 9.863 21.078 -18.013 1.00 49.78 329 ILE A N 1
ATOM 2638 C CA . ILE A 1 329 ? 10.800 21.846 -17.173 1.00 49.78 329 ILE A CA 1
ATOM 2639 C C . ILE A 1 329 ? 12.236 21.271 -17.243 1.00 49.78 329 ILE A C 1
ATOM 2641 O O . ILE A 1 329 ? 13.214 21.983 -17.010 1.00 49.78 329 ILE A O 1
ATOM 2645 N N . ILE A 1 330 ? 12.399 19.995 -17.619 1.00 45.16 330 ILE A N 1
ATOM 2646 C CA . ILE A 1 330 ? 13.714 19.322 -17.660 1.00 45.16 330 ILE A CA 1
ATOM 2647 C C . ILE A 1 330 ? 14.331 19.331 -19.065 1.00 45.16 330 ILE A C 1
ATOM 2649 O O . ILE A 1 330 ? 15.555 19.378 -19.194 1.00 45.16 330 ILE A O 1
ATOM 2653 N N . ALA A 1 331 ? 13.517 19.379 -20.124 1.00 41.16 331 ALA A N 1
ATOM 2654 C CA . ALA A 1 331 ? 14.006 19.495 -21.503 1.00 41.16 331 ALA A CA 1
ATOM 2655 C C . ALA A 1 331 ? 14.699 20.847 -21.782 1.00 41.16 331 ALA A C 1
ATOM 2657 O O . ALA A 1 331 ? 15.555 20.940 -22.655 1.00 41.16 331 ALA A O 1
ATOM 2658 N N . SER A 1 332 ? 14.375 21.892 -21.013 1.00 36.84 332 SER A N 1
ATOM 2659 C CA . SER A 1 332 ? 15.013 23.215 -21.094 1.00 36.84 332 SER A CA 1
ATOM 2660 C C . SER A 1 332 ? 16.266 23.358 -20.216 1.00 36.84 332 SER A C 1
ATOM 2662 O O . SER A 1 332 ? 17.018 24.317 -20.378 1.00 36.84 332 SER A O 1
ATOM 2664 N N . THR A 1 333 ? 16.535 22.398 -19.322 1.00 41.66 333 THR A N 1
ATOM 2665 C CA . THR A 1 333 ? 17.723 22.373 -18.441 1.00 41.66 333 THR A CA 1
ATOM 2666 C C . THR A 1 333 ? 18.656 21.187 -18.700 1.00 41.66 333 THR A C 1
ATOM 2668 O O . THR A 1 333 ? 19.744 21.115 -18.132 1.00 41.66 333 THR A O 1
ATOM 2671 N N . SER A 1 334 ? 18.278 20.272 -19.592 1.00 36.25 334 SER A N 1
ATOM 2672 C CA . SER A 1 334 ? 19.118 19.170 -20.047 1.00 36.25 334 SER A CA 1
ATOM 2673 C C . SER A 1 334 ? 18.960 18.997 -21.552 1.00 36.25 334 SER A C 1
ATOM 2675 O O . SER A 1 334 ? 17.854 18.847 -22.061 1.00 36.25 334 SER A O 1
ATOM 2677 N N . SER A 1 335 ? 20.079 19.018 -22.273 1.00 33.03 335 SER A N 1
ATOM 2678 C CA . SER A 1 335 ? 20.176 18.778 -23.715 1.00 33.03 335 SER A CA 1
ATOM 2679 C C . SER A 1 335 ? 19.917 17.305 -24.073 1.00 33.03 335 SER A C 1
ATOM 2681 O O . SER A 1 335 ? 20.710 16.681 -24.776 1.00 33.03 335 SER A O 1
ATOM 2683 N N . PHE A 1 336 ? 18.846 16.713 -23.551 1.00 36.31 336 PHE A N 1
ATOM 2684 C CA . PHE A 1 336 ? 18.514 15.303 -23.733 1.00 36.31 336 PHE A CA 1
ATOM 2685 C C . PHE A 1 336 ? 17.121 15.164 -24.345 1.00 36.31 336 PHE A C 1
ATOM 2687 O O . PHE A 1 336 ? 16.212 14.560 -23.792 1.00 36.31 336 PHE A O 1
ATOM 2694 N N . ALA A 1 337 ? 16.956 15.765 -25.518 1.00 33.06 337 ALA A N 1
ATOM 2695 C CA . ALA A 1 337 ? 15.857 15.459 -26.419 1.00 33.06 337 ALA A CA 1
ATOM 2696 C C . ALA A 1 337 ? 16.434 15.302 -27.826 1.00 33.06 337 ALA A C 1
ATOM 2698 O O . ALA A 1 337 ? 16.360 16.191 -28.667 1.00 33.06 337 ALA A O 1
ATOM 2699 N N . SER A 1 338 ? 17.078 14.164 -28.068 1.00 31.94 338 SER A N 1
ATOM 2700 C CA . SER A 1 338 ? 17.279 13.655 -29.420 1.00 31.94 338 SER A CA 1
ATOM 2701 C C . SER A 1 338 ? 16.537 12.334 -29.515 1.00 31.94 338 SER A C 1
ATOM 2703 O O . SER A 1 338 ? 16.771 11.426 -28.723 1.00 31.94 338 SER A O 1
ATOM 2705 N N . SER A 1 339 ? 15.639 12.269 -30.496 1.00 36.59 339 SER A N 1
ATOM 2706 C CA . SER A 1 339 ? 14.706 11.182 -30.798 1.00 36.59 339 SER A CA 1
ATOM 2707 C C . SER A 1 339 ? 13.561 11.012 -29.796 1.00 36.59 339 SER A C 1
ATOM 2709 O O . SER A 1 339 ? 13.674 10.287 -28.827 1.00 36.59 339 SER A O 1
ATOM 2711 N N . VAL A 1 340 ? 12.450 11.710 -30.033 1.00 35.50 340 VAL A N 1
ATOM 2712 C CA . VAL A 1 340 ? 11.119 11.120 -30.276 1.00 35.50 340 VAL A CA 1
ATOM 2713 C C . VAL A 1 340 ? 10.200 12.288 -30.635 1.00 35.50 340 VAL A C 1
ATOM 2715 O O . VAL A 1 340 ? 9.706 12.999 -29.773 1.00 35.50 340 VAL A O 1
ATOM 2718 N N . THR A 1 341 ? 9.986 12.503 -31.926 1.00 31.06 341 THR A N 1
ATOM 2719 C CA . THR A 1 341 ? 8.698 12.942 -32.477 1.00 31.06 341 THR A CA 1
ATOM 2720 C C . THR A 1 341 ? 8.768 12.707 -33.977 1.00 31.06 341 THR A C 1
ATOM 2722 O O . THR A 1 341 ? 9.559 13.299 -34.704 1.00 31.06 341 THR A O 1
ATOM 2725 N N . SER A 1 342 ? 7.954 11.785 -34.462 1.00 28.81 342 SER A N 1
ATOM 2726 C CA . SER A 1 342 ? 7.603 11.727 -35.871 1.00 28.81 342 SER A CA 1
ATOM 2727 C C . SER A 1 342 ? 6.142 11.342 -35.930 1.00 28.81 342 SER A C 1
ATOM 2729 O O . SER A 1 342 ? 5.788 10.231 -35.536 1.00 28.81 342 SER A O 1
ATOM 2731 N N . SER A 1 343 ? 5.324 12.296 -36.377 1.00 26.67 343 SER A N 1
ATOM 2732 C CA . SER A 1 343 ? 4.253 12.140 -37.375 1.00 26.67 343 SER A CA 1
ATOM 2733 C C . SER A 1 343 ? 3.100 13.106 -37.085 1.00 26.67 343 SER A C 1
ATOM 2735 O O . SER A 1 343 ? 2.220 12.808 -36.286 1.00 26.67 343 SER A O 1
ATOM 2737 N N . SER A 1 344 ? 3.073 14.256 -37.756 1.00 27.88 344 SER A N 1
ATOM 2738 C CA . SER A 1 344 ? 1.904 14.709 -38.529 1.00 27.88 344 SER A CA 1
ATOM 2739 C C . SER A 1 344 ? 2.192 16.053 -39.203 1.00 27.88 344 SER A C 1
ATOM 2741 O O . SER A 1 344 ? 2.850 16.934 -38.660 1.00 27.88 344 SER A O 1
ATOM 2743 N N . LEU A 1 345 ? 1.749 16.123 -40.453 1.00 28.67 345 LEU A N 1
ATOM 2744 C CA . LEU A 1 345 ? 1.880 17.212 -41.414 1.00 28.67 345 LEU A CA 1
ATOM 2745 C C . LEU A 1 345 ? 0.998 18.406 -41.013 1.00 28.67 345 LEU A C 1
ATOM 2747 O O . LEU A 1 345 ? -0.103 18.169 -40.529 1.00 28.67 345 LEU A O 1
ATOM 2751 N N . ILE A 1 346 ? 1.433 19.642 -41.299 1.00 27.94 346 ILE A N 1
ATOM 2752 C CA . ILE A 1 346 ? 0.684 20.681 -42.044 1.00 27.94 346 ILE A CA 1
ATOM 2753 C C . ILE A 1 346 ? 1.604 21.892 -42.334 1.00 27.94 346 ILE A C 1
ATOM 2755 O O . ILE A 1 346 ? 2.422 22.302 -41.517 1.00 27.94 346 ILE A O 1
ATOM 2759 N N . SER A 1 347 ? 1.429 22.385 -43.560 1.00 24.61 347 SER A N 1
ATOM 2760 C CA . SER A 1 347 ? 2.039 23.475 -44.336 1.00 24.61 347 SER A CA 1
ATOM 2761 C C . SER A 1 347 ? 2.318 24.830 -43.658 1.00 24.61 347 SER A C 1
ATOM 2763 O O . SER A 1 347 ? 1.589 25.284 -42.783 1.00 24.61 347 SER A O 1
ATOM 2765 N N . GLU A 1 348 ? 3.328 25.505 -44.220 1.00 27.27 348 GLU A N 1
ATOM 2766 C CA . GLU A 1 348 ? 3.794 26.891 -44.055 1.00 27.27 348 GLU A CA 1
ATOM 2767 C C . GLU A 1 348 ? 2.708 27.987 -44.134 1.00 27.27 348 GLU A C 1
ATOM 2769 O O . GLU A 1 348 ? 1.795 27.911 -44.954 1.00 27.27 348 GLU A O 1
ATOM 2774 N N . SER A 1 349 ? 2.890 29.085 -43.383 1.00 24.05 349 SER A N 1
ATOM 2775 C CA . SER A 1 349 ? 3.153 30.429 -43.948 1.00 24.05 349 SER A CA 1
ATOM 2776 C C . SER A 1 349 ? 3.480 31.453 -42.845 1.00 24.05 349 SER A C 1
ATOM 2778 O O . SER A 1 349 ? 2.982 31.380 -41.724 1.00 24.05 349 SER A O 1
ATOM 2780 N N . ALA A 1 350 ? 4.379 32.383 -43.165 1.00 29.00 350 ALA A N 1
ATOM 2781 C CA . ALA A 1 350 ? 4.953 33.381 -42.269 1.00 29.00 350 ALA A CA 1
ATOM 2782 C C . ALA A 1 350 ? 4.129 34.679 -42.204 1.00 29.00 350 ALA A C 1
ATOM 2784 O O . ALA A 1 350 ? 3.670 35.153 -43.238 1.00 29.00 350 ALA A O 1
ATOM 2785 N N . ALA A 1 351 ? 4.062 35.313 -41.026 1.00 25.59 351 ALA A N 1
ATOM 2786 C CA . ALA A 1 351 ? 4.043 36.775 -40.882 1.00 25.59 351 ALA A CA 1
ATOM 2787 C C . ALA A 1 351 ? 4.309 37.202 -39.424 1.00 25.59 351 ALA A C 1
ATOM 2789 O O . ALA A 1 351 ? 3.662 36.753 -38.482 1.00 25.59 351 ALA A O 1
ATOM 2790 N N . SER A 1 352 ? 5.277 38.099 -39.273 1.00 27.03 352 SER A N 1
ATOM 2791 C CA . SER A 1 352 ? 5.660 38.858 -38.079 1.00 27.03 352 SER A CA 1
ATOM 2792 C C . SER A 1 352 ? 4.567 39.818 -37.596 1.00 27.03 352 SER A C 1
ATOM 2794 O O . SER A 1 352 ? 4.011 40.499 -38.447 1.00 27.03 352 SER A O 1
ATOM 2796 N N . PHE A 1 353 ? 4.367 39.996 -36.280 1.00 27.80 353 PHE A N 1
ATOM 2797 C CA . PHE A 1 353 ? 4.090 41.308 -35.661 1.00 27.80 353 PHE A CA 1
ATOM 2798 C C . PHE A 1 353 ? 4.275 41.305 -34.128 1.00 27.80 353 PHE A C 1
ATOM 2800 O O . PHE A 1 353 ? 4.221 40.282 -33.454 1.00 27.80 353 PHE A O 1
ATOM 2807 N N . SER A 1 354 ? 4.563 42.508 -33.639 1.00 25.25 354 SER A N 1
ATOM 2808 C CA . SER A 1 354 ? 5.134 42.932 -32.359 1.00 25.25 354 SER A CA 1
ATOM 2809 C C . SER A 1 3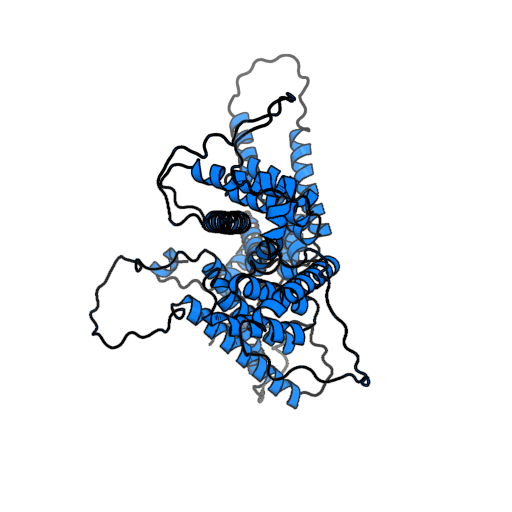54 ? 4.174 42.964 -31.153 1.00 25.25 354 SER A C 1
ATOM 2811 O O . SER A 1 354 ? 3.018 43.347 -31.278 1.00 25.25 354 SER A O 1
ATOM 2813 N N . SER A 1 355 ? 4.752 42.687 -29.974 1.00 31.47 355 SER A N 1
ATOM 2814 C CA . SER A 1 355 ? 4.512 43.265 -28.631 1.00 31.47 355 SER A CA 1
ATOM 2815 C C . SER A 1 355 ? 3.086 43.453 -28.075 1.00 31.47 355 SER A C 1
ATOM 2817 O O . SER A 1 355 ? 2.427 44.460 -28.328 1.00 31.47 355 SER A O 1
ATOM 2819 N N . SER A 1 356 ? 2.712 42.600 -27.117 1.00 26.12 356 SER A N 1
ATOM 2820 C CA . SER A 1 356 ? 2.195 42.966 -25.775 1.00 26.12 356 SER A CA 1
ATOM 2821 C C . SER A 1 356 ? 2.054 41.690 -24.917 1.00 26.12 356 SER A C 1
ATOM 2823 O O . SER A 1 356 ? 1.797 40.625 -25.478 1.00 26.12 356 SER A O 1
ATOM 2825 N N . PRO A 1 357 ? 2.277 41.724 -23.586 1.00 34.22 357 PRO A N 1
ATOM 2826 C CA . PRO A 1 357 ? 2.281 40.510 -22.772 1.00 34.22 357 PRO A CA 1
ATOM 2827 C C . PRO A 1 357 ? 0.875 40.194 -22.238 1.00 34.22 357 PRO A C 1
ATOM 2829 O O . PRO A 1 357 ? 0.181 41.115 -21.803 1.00 34.22 357 PRO A O 1
ATOM 2832 N N . PRO A 1 358 ? 0.481 38.912 -22.127 1.00 32.75 358 PRO A N 1
ATOM 2833 C CA . PRO A 1 358 ? -0.598 38.537 -21.227 1.00 32.75 358 PRO A CA 1
ATOM 2834 C C . PRO A 1 358 ? -0.104 37.615 -20.098 1.00 32.75 358 PRO A C 1
ATOM 2836 O O . PRO A 1 358 ? 0.173 36.448 -20.327 1.00 32.75 358 PRO A O 1
ATOM 2839 N N . SER A 1 359 ? -0.120 38.148 -18.868 1.00 28.75 359 SER A N 1
ATOM 2840 C CA . SER A 1 359 ? -0.692 37.529 -17.646 1.00 28.75 359 SER A CA 1
ATOM 2841 C C . SER A 1 359 ? -0.117 36.180 -17.100 1.00 28.75 359 SER A C 1
ATOM 2843 O O . SER A 1 359 ? 0.700 35.523 -17.739 1.00 28.75 359 SER A O 1
ATOM 2845 N N . PRO A 1 360 ? -0.434 35.790 -15.844 1.00 38.25 360 PRO A N 1
ATOM 2846 C CA . PRO A 1 360 ? 0.507 35.147 -14.926 1.00 38.25 360 PRO A CA 1
ATOM 2847 C C . PRO A 1 360 ? 0.439 33.614 -14.982 1.00 38.25 360 PRO A C 1
ATOM 2849 O O . PRO A 1 360 ? -0.272 32.984 -14.208 1.00 38.25 360 PRO A O 1
ATOM 2852 N N . VAL A 1 361 ? 1.208 32.990 -15.871 1.00 35.53 361 VAL A N 1
ATOM 2853 C CA . VAL A 1 361 ? 1.350 31.514 -15.905 1.00 35.53 361 VAL A CA 1
ATOM 2854 C C . VAL A 1 361 ? 2.761 31.067 -15.483 1.00 35.53 361 VAL A C 1
ATOM 2856 O O . VAL A 1 361 ? 3.064 29.884 -15.386 1.00 35.53 361 VAL A O 1
ATOM 2859 N N . SER A 1 362 ? 3.648 32.005 -15.152 1.00 34.44 362 SER A N 1
ATOM 2860 C CA . SER A 1 362 ? 5.074 31.733 -14.931 1.00 34.44 362 SER A CA 1
ATOM 2861 C C . SER A 1 362 ? 5.467 31.307 -13.507 1.00 34.44 362 SER A C 1
ATOM 2863 O O . SER A 1 362 ? 6.624 30.954 -13.298 1.00 34.44 362 SER A O 1
ATOM 2865 N N . ALA A 1 363 ? 4.550 31.286 -12.532 1.00 37.00 363 ALA A N 1
ATOM 2866 C CA . ALA A 1 363 ? 4.892 31.016 -11.126 1.00 37.00 363 ALA A CA 1
ATOM 2867 C C . ALA A 1 363 ? 4.759 29.541 -10.678 1.00 37.00 363 ALA A C 1
ATOM 2869 O O . ALA A 1 363 ? 5.206 29.199 -9.588 1.00 37.00 363 ALA A O 1
ATOM 2870 N N . ILE A 1 364 ? 4.197 28.648 -11.502 1.00 43.25 364 ILE A N 1
ATOM 2871 C CA . ILE A 1 364 ? 3.989 27.222 -11.149 1.00 43.25 364 ILE A CA 1
ATOM 2872 C C . ILE A 1 364 ? 5.271 26.375 -11.372 1.00 43.25 364 ILE A C 1
ATOM 2874 O O . ILE A 1 364 ? 5.388 25.238 -10.919 1.00 43.25 364 ILE A O 1
ATOM 2878 N N . ASN A 1 365 ? 6.295 26.942 -12.016 1.00 48.66 365 ASN A N 1
ATOM 2879 C CA . ASN A 1 365 ? 7.293 26.178 -12.773 1.00 48.66 365 ASN A CA 1
ATOM 2880 C C . ASN A 1 365 ? 8.608 25.807 -12.046 1.00 48.66 365 ASN A C 1
ATOM 2882 O O . ASN A 1 365 ? 9.582 25.495 -12.726 1.00 48.66 365 ASN A O 1
ATOM 2886 N N . VAL A 1 366 ? 8.698 25.824 -10.705 1.00 53.44 366 VAL A N 1
ATOM 2887 C CA . VAL A 1 366 ? 10.016 25.693 -10.014 1.00 53.44 366 VAL A CA 1
ATOM 2888 C C . VAL A 1 366 ? 10.112 24.599 -8.929 1.00 53.44 366 VAL A C 1
ATOM 2890 O O . VAL A 1 366 ? 11.196 24.358 -8.410 1.00 53.44 366 VAL A O 1
ATOM 2893 N N . LEU A 1 367 ? 9.049 23.863 -8.584 1.00 66.00 367 LEU A N 1
ATOM 2894 C CA . LEU A 1 367 ? 9.071 23.064 -7.339 1.00 66.00 367 LEU A CA 1
ATOM 2895 C C . LEU A 1 367 ? 9.156 21.538 -7.460 1.00 66.00 367 LEU A C 1
ATOM 2897 O O . LEU A 1 367 ? 9.319 20.891 -6.423 1.00 66.00 367 LEU A O 1
ATOM 2901 N N . CYS A 1 368 ? 9.041 20.940 -8.647 1.00 83.69 368 CYS A N 1
ATOM 2902 C CA . CYS A 1 368 ? 9.141 19.481 -8.771 1.00 83.69 368 CYS A CA 1
ATOM 2903 C C . CYS A 1 368 ? 10.612 19.045 -8.740 1.00 83.69 368 CYS A C 1
ATOM 2905 O O . CYS A 1 368 ? 11.391 19.367 -9.637 1.00 83.69 368 CYS A O 1
ATOM 2907 N N . SER A 1 369 ? 11.002 18.327 -7.689 1.00 87.31 369 SER A N 1
ATOM 2908 C CA . SER A 1 369 ? 12.340 17.748 -7.568 1.00 87.31 369 SER A CA 1
ATOM 2909 C C . SER A 1 369 ? 12.482 16.479 -8.413 1.00 87.31 369 SER A C 1
ATOM 2911 O O . SER A 1 369 ? 11.504 15.783 -8.689 1.00 87.31 369 SER A O 1
ATOM 2913 N N . THR A 1 370 ? 13.719 16.110 -8.761 1.00 88.38 370 THR A N 1
ATOM 2914 C CA . THR A 1 370 ? 14.002 14.838 -9.451 1.00 88.38 370 THR A CA 1
ATOM 2915 C C . THR A 1 370 ? 13.457 13.628 -8.685 1.00 88.38 370 THR A C 1
ATOM 2917 O O . THR A 1 370 ? 12.967 12.682 -9.294 1.00 88.38 370 THR A O 1
ATOM 2920 N N . SER A 1 371 ? 13.512 13.669 -7.350 1.00 89.25 371 SER A N 1
ATOM 2921 C CA . SER A 1 371 ? 12.995 12.616 -6.470 1.00 89.25 371 SER A CA 1
ATOM 2922 C C . SER A 1 371 ? 11.471 12.480 -6.570 1.00 89.25 371 SER A C 1
ATOM 2924 O O . SER A 1 371 ? 10.950 11.369 -6.620 1.00 89.25 371 SER A O 1
ATOM 2926 N N . GLU A 1 372 ? 10.747 13.600 -6.644 1.00 91.50 372 GLU A N 1
ATOM 2927 C CA . GLU A 1 372 ? 9.290 13.594 -6.825 1.00 91.50 372 GLU A CA 1
ATOM 2928 C C . GLU A 1 372 ? 8.894 13.125 -8.218 1.00 91.50 372 GLU A C 1
ATOM 2930 O O . GLU A 1 372 ? 7.954 12.348 -8.338 1.00 91.50 372 GLU A O 1
ATOM 2935 N N . LEU A 1 373 ? 9.633 13.523 -9.257 1.00 91.81 373 LEU A N 1
ATOM 2936 C CA . LEU A 1 373 ? 9.398 13.030 -10.612 1.00 91.81 373 LEU A CA 1
ATOM 2937 C C . LEU A 1 373 ? 9.613 11.512 -10.706 1.00 91.81 373 LEU A C 1
ATOM 2939 O O . LEU A 1 373 ? 8.784 10.801 -11.271 1.00 91.81 373 LEU A O 1
ATOM 2943 N N . ALA A 1 374 ? 10.687 11.001 -10.103 1.00 93.31 374 ALA A N 1
ATOM 2944 C CA . ALA A 1 374 ? 10.939 9.567 -10.007 1.00 93.31 374 ALA A CA 1
ATOM 2945 C C . ALA A 1 374 ? 9.801 8.839 -9.267 1.00 93.31 374 ALA A C 1
ATOM 2947 O O . ALA A 1 374 ? 9.336 7.789 -9.711 1.00 93.31 374 ALA A O 1
ATOM 2948 N N . LEU A 1 375 ? 9.295 9.417 -8.174 1.00 94.44 375 LEU A N 1
ATOM 2949 C CA . LEU A 1 375 ? 8.151 8.870 -7.449 1.00 94.44 375 LEU A CA 1
ATOM 2950 C C . LEU A 1 375 ? 6.856 8.905 -8.284 1.00 94.44 375 LEU A C 1
ATOM 2952 O O . LEU A 1 375 ? 6.115 7.924 -8.278 1.00 94.44 375 LEU A O 1
ATOM 2956 N N . LEU A 1 376 ? 6.594 9.979 -9.038 1.00 95.44 376 LEU A N 1
ATOM 2957 C CA . LEU A 1 376 ? 5.452 10.063 -9.959 1.00 95.44 376 LEU A CA 1
ATOM 2958 C C . LEU A 1 376 ? 5.506 8.959 -11.015 1.00 95.44 376 LEU A C 1
ATOM 2960 O O . LEU A 1 376 ? 4.512 8.265 -11.214 1.00 95.44 376 LEU A O 1
ATOM 2964 N N . HIS A 1 377 ? 6.662 8.752 -11.650 1.00 95.19 377 HIS A N 1
ATOM 2965 C CA . HIS A 1 377 ? 6.834 7.691 -12.645 1.00 95.19 377 HIS A CA 1
ATOM 2966 C C . HIS A 1 377 ? 6.732 6.286 -12.040 1.00 95.19 377 HIS A C 1
ATOM 2968 O O . HIS A 1 377 ? 6.186 5.394 -12.689 1.00 95.19 377 HIS A O 1
ATOM 2974 N N . LEU A 1 378 ? 7.175 6.082 -10.793 1.00 96.88 378 LEU A N 1
ATOM 2975 C CA . LEU A 1 378 ? 6.978 4.820 -10.073 1.00 96.88 378 LEU A CA 1
ATOM 2976 C C . LEU A 1 378 ? 5.485 4.538 -9.827 1.00 96.88 378 LEU A C 1
ATOM 2978 O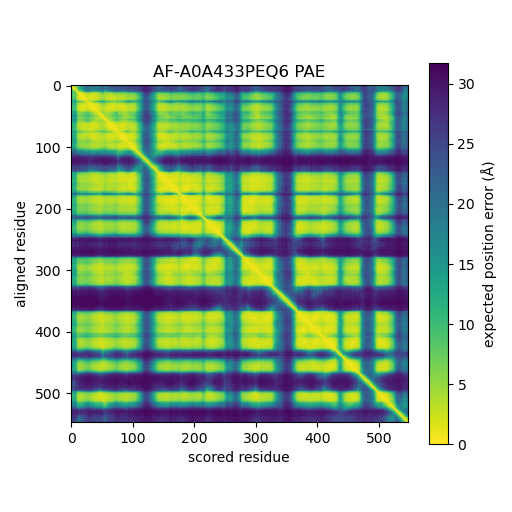 O . LEU A 1 378 ? 4.997 3.440 -10.109 1.00 96.88 378 LEU A O 1
ATOM 2982 N N . LEU A 1 379 ? 4.738 5.532 -9.334 1.00 97.12 379 LEU A N 1
ATOM 2983 C CA . LEU A 1 379 ? 3.294 5.414 -9.102 1.00 97.12 379 LEU A CA 1
ATOM 2984 C C . LEU A 1 379 ? 2.516 5.246 -10.413 1.00 97.12 379 LEU A C 1
ATOM 2986 O O . LEU A 1 379 ? 1.595 4.433 -10.486 1.00 97.12 379 LEU A O 1
ATOM 2990 N N . TYR A 1 380 ? 2.892 5.978 -11.460 1.00 96.56 380 TYR A N 1
ATOM 2991 C CA . TYR A 1 380 ? 2.256 5.871 -12.769 1.00 96.56 380 TYR A CA 1
ATOM 2992 C C . TYR A 1 380 ? 2.527 4.498 -13.383 1.00 96.56 380 TYR A C 1
ATOM 2994 O O . TYR A 1 380 ? 1.573 3.798 -13.703 1.00 96.56 380 TYR A O 1
ATOM 3002 N N . GLY A 1 381 ? 3.791 4.058 -13.427 1.00 95.62 381 GLY A N 1
ATOM 3003 C CA . GLY A 1 381 ? 4.200 2.760 -13.969 1.00 95.62 381 GLY A CA 1
ATOM 3004 C C . GLY A 1 381 ? 3.494 1.574 -13.307 1.00 95.62 381 GLY A C 1
ATOM 3005 O O . GLY A 1 381 ? 3.037 0.652 -13.982 1.00 95.62 381 GLY A O 1
ATOM 3006 N N . THR A 1 382 ? 3.334 1.621 -11.985 1.00 95.50 382 THR A N 1
ATOM 3007 C CA . THR A 1 382 ? 2.601 0.592 -11.230 1.00 95.50 382 THR A CA 1
ATOM 3008 C C . THR A 1 382 ? 1.098 0.636 -11.497 1.00 95.50 382 THR A C 1
ATOM 3010 O O . THR A 1 382 ? 0.481 -0.413 -11.653 1.00 95.50 382 THR A O 1
ATOM 3013 N N . THR A 1 383 ? 0.513 1.827 -11.634 1.00 95.88 383 THR A N 1
ATOM 3014 C CA . THR A 1 383 ? -0.912 2.000 -11.964 1.00 95.88 383 THR A CA 1
ATOM 3015 C C . THR A 1 383 ? -1.239 1.494 -13.369 1.00 95.88 383 THR A C 1
ATOM 3017 O O . THR A 1 383 ? -2.180 0.718 -13.534 1.00 95.88 383 THR A O 1
ATOM 3020 N N . VAL A 1 384 ? -0.459 1.881 -14.386 1.00 94.31 384 VAL A N 1
ATOM 3021 C CA . VAL A 1 384 ? -0.696 1.447 -15.775 1.00 94.31 384 VAL A CA 1
ATOM 3022 C C . VAL A 1 384 ? -0.455 -0.050 -15.959 1.00 94.31 384 VAL A C 1
ATOM 3024 O O . VAL A 1 384 ? -1.163 -0.684 -16.739 1.00 94.31 384 VAL A O 1
ATOM 3027 N N . ARG A 1 385 ? 0.455 -0.652 -15.178 1.00 93.94 385 ARG A N 1
ATOM 3028 C CA . ARG A 1 385 ? 0.604 -2.111 -15.130 1.00 93.94 385 ARG A CA 1
ATOM 3029 C C . ARG A 1 385 ? -0.671 -2.791 -14.642 1.00 93.94 385 ARG A C 1
ATOM 3031 O O . ARG A 1 385 ? -1.118 -3.729 -15.291 1.00 93.94 385 ARG A O 1
ATOM 3038 N N . GLU A 1 386 ? -1.266 -2.333 -13.538 1.00 92.56 386 GLU A N 1
ATOM 3039 C CA . GLU A 1 386 ? -2.522 -2.919 -13.038 1.00 92.56 386 GLU A CA 1
ATOM 3040 C C . GLU A 1 386 ? -3.697 -2.723 -14.012 1.00 92.56 386 GLU A C 1
ATOM 3042 O O . GLU A 1 386 ? -4.642 -3.510 -14.004 1.00 92.56 386 GLU A O 1
ATOM 3047 N N . LEU A 1 387 ? -3.639 -1.697 -14.868 1.00 92.31 387 LEU A N 1
ATOM 3048 C CA . LEU A 1 387 ? -4.594 -1.486 -15.961 1.00 92.31 387 LEU A CA 1
ATOM 3049 C C . LEU A 1 387 ? -4.322 -2.372 -17.196 1.00 92.31 387 LEU A C 1
ATOM 3051 O O . LEU A 1 387 ? -5.168 -2.422 -18.085 1.00 92.31 387 LEU A O 1
ATOM 3055 N N . GLY A 1 388 ? -3.192 -3.088 -17.241 1.00 89.69 388 GLY A N 1
ATOM 3056 C CA . GLY A 1 388 ? -2.792 -3.985 -18.334 1.00 89.69 388 GLY A CA 1
ATOM 3057 C C . GLY A 1 388 ? -1.891 -3.351 -19.402 1.00 89.69 388 GLY A C 1
ATOM 3058 O O . GLY A 1 388 ? -1.453 -4.036 -20.325 1.00 89.69 388 GLY A O 1
ATOM 3059 N N . GLU A 1 389 ? -1.554 -2.067 -19.274 1.00 91.25 389 GLU A N 1
ATOM 3060 C CA . GLU A 1 389 ? -0.722 -1.327 -20.229 1.00 91.25 389 GLU A CA 1
ATOM 3061 C C . GLU A 1 389 ? 0.775 -1.534 -19.940 1.00 91.25 389 GLU A C 1
ATOM 3063 O O . GLU A 1 389 ? 1.498 -0.652 -19.463 1.00 91.25 389 GLU A O 1
ATOM 3068 N N . HIS A 1 390 ? 1.262 -2.746 -20.215 1.00 92.50 390 HIS A N 1
ATOM 3069 C CA . HIS A 1 390 ? 2.614 -3.178 -19.842 1.00 92.50 390 HIS A CA 1
ATOM 3070 C C . HIS A 1 390 ? 3.741 -2.360 -20.500 1.00 92.50 390 HIS A C 1
ATOM 3072 O O . HIS A 1 390 ? 4.788 -2.162 -19.890 1.00 92.50 390 HIS A O 1
ATOM 3078 N N . SER A 1 391 ? 3.541 -1.854 -21.721 1.00 89.06 391 SER A N 1
ATOM 3079 C CA . SER A 1 391 ? 4.551 -1.059 -22.440 1.00 89.06 391 SER A CA 1
ATOM 3080 C C . SER A 1 391 ? 4.728 0.343 -21.845 1.00 89.06 391 SER A C 1
ATOM 3082 O O . SER A 1 391 ? 5.841 0.864 -21.776 1.00 89.06 391 SER A O 1
ATOM 3084 N N . LEU A 1 392 ? 3.636 0.964 -21.388 1.00 91.44 392 LEU A N 1
ATOM 3085 C CA . LEU A 1 392 ? 3.672 2.231 -20.655 1.00 91.44 392 LEU A CA 1
ATOM 3086 C C . LEU A 1 392 ? 4.319 2.048 -19.281 1.00 91.44 392 LEU A C 1
ATOM 3088 O O . LEU A 1 392 ? 5.111 2.899 -18.866 1.00 91.44 392 LEU A O 1
ATOM 3092 N N . ALA A 1 393 ? 4.032 0.925 -18.614 1.00 94.38 393 ALA A N 1
ATOM 3093 C CA . ALA A 1 393 ? 4.649 0.571 -17.339 1.00 94.38 393 ALA A CA 1
ATOM 3094 C C . ALA A 1 393 ? 6.174 0.469 -17.470 1.00 94.38 393 ALA A C 1
ATOM 3096 O O . ALA A 1 393 ? 6.898 1.111 -16.713 1.00 94.38 393 ALA A O 1
ATOM 3097 N N . GLU A 1 394 ? 6.646 -0.283 -18.470 1.00 93.00 394 GLU A N 1
ATOM 3098 C CA . GLU A 1 394 ? 8.071 -0.492 -18.748 1.00 93.00 394 GLU A CA 1
ATOM 3099 C C . GLU A 1 394 ? 8.784 0.841 -18.987 1.00 93.00 394 GLU A C 1
ATOM 3101 O O . GLU A 1 394 ? 9.744 1.164 -18.288 1.00 93.00 394 GLU A O 1
ATOM 3106 N N . ARG A 1 395 ? 8.262 1.671 -19.904 1.00 93.62 395 ARG A N 1
ATOM 3107 C CA . ARG A 1 395 ? 8.833 2.997 -20.197 1.00 93.62 395 ARG A CA 1
ATOM 3108 C C . ARG A 1 395 ? 8.923 3.877 -18.954 1.00 93.62 395 ARG A C 1
ATOM 3110 O O . ARG A 1 395 ? 9.951 4.500 -18.713 1.00 93.62 395 ARG A O 1
ATOM 3117 N N . SER A 1 396 ? 7.860 3.913 -18.157 1.00 93.62 396 SER A N 1
ATOM 3118 C CA . SER A 1 396 ? 7.798 4.764 -16.966 1.00 93.62 396 SER A CA 1
ATOM 3119 C C . SER A 1 396 ? 8.788 4.325 -15.895 1.00 93.62 396 SER A C 1
ATOM 3121 O O . SER A 1 396 ? 9.469 5.160 -15.312 1.00 93.62 396 SER A O 1
ATOM 3123 N N . LEU A 1 397 ? 8.913 3.019 -15.659 1.00 95.56 397 LEU A N 1
ATOM 3124 C CA . LEU A 1 397 ? 9.861 2.479 -14.688 1.00 95.56 397 LEU A CA 1
ATOM 3125 C C . LEU A 1 397 ? 11.316 2.646 -15.150 1.00 95.56 397 LEU A C 1
ATOM 3127 O O . LEU A 1 397 ? 12.175 2.935 -14.319 1.00 95.56 397 LEU A O 1
ATOM 3131 N N . HIS A 1 398 ? 11.598 2.550 -16.453 1.00 94.31 398 HIS A N 1
ATOM 3132 C CA . HIS A 1 398 ? 12.924 2.867 -16.993 1.00 94.31 398 HIS A CA 1
ATOM 3133 C C . HIS A 1 398 ? 13.332 4.319 -16.725 1.00 94.31 398 HIS A C 1
ATOM 3135 O O . HIS A 1 398 ? 14.444 4.543 -16.254 1.00 94.31 398 HIS A O 1
ATOM 3141 N N . ILE A 1 399 ? 12.417 5.283 -16.892 1.00 93.12 399 ILE A N 1
ATOM 3142 C CA . ILE A 1 399 ? 12.680 6.692 -16.549 1.00 93.12 399 ILE A CA 1
ATOM 3143 C C . ILE A 1 399 ? 13.112 6.828 -15.080 1.00 93.12 399 ILE A C 1
ATOM 3145 O O . ILE A 1 399 ? 14.039 7.574 -14.778 1.00 93.12 399 ILE A O 1
ATOM 3149 N N . VAL A 1 400 ? 12.499 6.082 -14.153 1.00 93.94 400 VAL A N 1
ATOM 3150 C CA . VAL A 1 400 ? 12.900 6.101 -12.732 1.00 93.94 400 VAL A CA 1
ATOM 3151 C C . VAL A 1 400 ? 14.345 5.638 -12.545 1.00 93.94 400 VAL A C 1
ATOM 3153 O O . VAL A 1 400 ? 15.093 6.249 -11.779 1.00 93.94 400 VAL A O 1
ATOM 3156 N N . LEU A 1 401 ? 14.744 4.570 -13.238 1.00 92.56 401 LEU A N 1
ATOM 3157 C CA . LEU A 1 401 ? 16.103 4.031 -13.165 1.00 92.56 401 LEU A CA 1
ATOM 3158 C C . LEU A 1 401 ? 17.127 4.998 -13.776 1.00 92.56 401 LEU A C 1
ATOM 3160 O O . LEU A 1 401 ? 18.185 5.203 -13.181 1.00 92.56 401 LEU A O 1
ATOM 3164 N N . ASP A 1 402 ? 16.784 5.650 -14.888 1.00 91.50 402 ASP A N 1
ATOM 3165 C CA . ASP A 1 402 ? 17.631 6.649 -15.554 1.00 91.50 402 ASP A CA 1
ATOM 3166 C C . ASP A 1 402 ? 17.812 7.914 -14.700 1.00 91.50 402 ASP A C 1
ATOM 3168 O O . ASP A 1 402 ? 18.890 8.513 -14.662 1.00 91.50 402 ASP A O 1
ATOM 3172 N N . LEU A 1 403 ? 16.775 8.310 -13.954 1.00 89.38 403 LEU A N 1
ATOM 3173 C CA . LEU A 1 403 ? 16.853 9.403 -12.983 1.00 89.38 403 LEU A CA 1
ATOM 3174 C C . LEU A 1 403 ? 17.655 9.030 -11.728 1.00 89.38 403 LEU A C 1
ATOM 3176 O O . LEU A 1 403 ? 18.129 9.933 -11.035 1.00 89.38 403 LEU A O 1
ATOM 3180 N N . GLY A 1 404 ? 17.844 7.735 -11.449 1.00 86.31 404 GLY A N 1
ATOM 3181 C CA . GLY A 1 404 ? 18.469 7.184 -10.242 1.00 86.31 404 GLY A CA 1
ATOM 3182 C C . GLY A 1 404 ? 19.714 7.930 -9.736 1.00 86.31 404 GLY A C 1
ATOM 3183 O O . GLY A 1 404 ? 19.722 8.346 -8.575 1.00 86.31 404 GLY A O 1
ATOM 3184 N N . PRO A 1 405 ? 20.740 8.189 -10.572 1.00 86.38 405 PRO A N 1
ATOM 3185 C CA . PRO A 1 405 ? 21.962 8.889 -10.155 1.00 86.38 405 PRO A CA 1
ATOM 3186 C C . PRO A 1 405 ? 21.740 10.323 -9.648 1.00 86.38 405 PRO A C 1
ATOM 3188 O O . PRO A 1 405 ? 22.572 10.865 -8.924 1.00 86.38 405 PRO A O 1
ATOM 3191 N N . ARG A 1 406 ? 20.627 10.957 -10.030 1.00 85.81 406 ARG A N 1
ATOM 3192 C CA . ARG A 1 406 ? 20.278 12.344 -9.685 1.00 85.81 406 ARG A CA 1
ATOM 3193 C C . ARG A 1 406 ? 19.340 12.437 -8.475 1.00 85.81 406 ARG A C 1
ATOM 3195 O O . ARG A 1 406 ? 19.012 13.547 -8.056 1.00 85.81 406 ARG A O 1
ATOM 3202 N N . ILE A 1 407 ? 18.896 11.305 -7.920 1.00 85.75 407 ILE A N 1
ATOM 3203 C CA . ILE A 1 407 ? 17.964 11.254 -6.788 1.00 85.75 407 ILE A CA 1
ATOM 3204 C C . ILE A 1 407 ? 18.721 11.498 -5.476 1.00 85.75 407 ILE A C 1
ATOM 3206 O O . ILE A 1 407 ? 19.532 10.692 -5.009 1.00 85.75 407 ILE A O 1
ATOM 3210 N N . THR A 1 408 ? 18.438 12.635 -4.847 1.00 81.88 408 THR A N 1
ATOM 3211 C CA . THR A 1 408 ? 19.057 13.037 -3.576 1.00 81.88 408 THR A CA 1
ATOM 3212 C C . THR A 1 408 ? 18.201 12.682 -2.363 1.00 81.88 408 THR A C 1
ATOM 3214 O O . THR A 1 408 ? 18.751 12.402 -1.299 1.00 81.88 408 THR A O 1
ATOM 3217 N N . GLU A 1 409 ? 16.880 12.639 -2.527 1.00 83.38 409 GLU A N 1
ATOM 3218 C CA . GLU A 1 409 ? 15.887 12.372 -1.481 1.00 83.38 409 GLU A CA 1
ATOM 3219 C C . GLU A 1 409 ? 15.040 11.151 -1.854 1.00 83.38 409 GLU A C 1
ATOM 3221 O O . GLU A 1 409 ? 14.975 10.793 -3.021 1.00 83.38 409 GLU A O 1
ATOM 3226 N N . ASP A 1 410 ? 14.397 10.495 -0.881 1.00 85.56 410 ASP A N 1
ATOM 3227 C CA . ASP A 1 410 ? 13.520 9.336 -1.131 1.00 85.56 410 ASP A CA 1
ATOM 3228 C C . ASP A 1 410 ? 14.168 8.238 -2.011 1.00 85.56 410 ASP A C 1
ATOM 3230 O O . ASP A 1 410 ? 13.529 7.604 -2.847 1.00 85.56 410 ASP A O 1
ATOM 3234 N N . ARG A 1 411 ? 15.461 7.959 -1.782 1.00 88.56 411 ARG A N 1
ATOM 3235 C CA . ARG A 1 411 ? 16.262 6.983 -2.552 1.00 88.56 411 ARG A CA 1
ATOM 3236 C C . ARG A 1 411 ? 15.704 5.558 -2.557 1.00 88.56 411 ARG A C 1
ATOM 3238 O O . ARG A 1 411 ? 16.077 4.766 -3.418 1.00 88.56 411 ARG A O 1
ATOM 3245 N N . TRP A 1 412 ? 14.801 5.239 -1.631 1.00 89.06 412 TRP A N 1
ATOM 3246 C CA . TRP A 1 412 ? 14.049 3.985 -1.609 1.00 89.06 412 TRP A CA 1
ATOM 3247 C C . TRP A 1 412 ? 13.244 3.757 -2.902 1.00 89.06 412 TRP A C 1
ATOM 3249 O O . TRP A 1 412 ? 12.964 2.613 -3.240 1.00 89.06 412 TRP A O 1
ATOM 3259 N N . VAL A 1 413 ? 12.916 4.805 -3.667 1.00 92.00 413 VAL A N 1
ATOM 3260 C CA . VAL A 1 413 ? 12.203 4.705 -4.954 1.00 92.00 413 VAL A CA 1
ATOM 3261 C C . VAL A 1 413 ? 12.953 3.823 -5.964 1.00 92.00 413 VAL A C 1
ATOM 3263 O O . VAL A 1 413 ? 12.318 3.058 -6.686 1.00 92.00 413 VAL A O 1
ATOM 3266 N N . ILE A 1 414 ? 14.290 3.858 -5.978 1.00 91.94 414 ILE A N 1
ATOM 3267 C CA . ILE A 1 414 ? 15.132 3.121 -6.939 1.00 91.94 414 ILE A CA 1
ATOM 3268 C C . ILE A 1 414 ? 14.994 1.595 -6.786 1.00 91.94 414 ILE A C 1
ATOM 3270 O O . ILE A 1 414 ? 14.598 0.931 -7.747 1.00 91.94 414 ILE A O 1
ATOM 3274 N N . PRO A 1 415 ? 15.274 0.993 -5.613 1.00 93.06 415 PRO A N 1
ATOM 3275 C CA . PRO A 1 415 ? 15.165 -0.454 -5.456 1.00 93.06 415 PRO A CA 1
ATOM 3276 C C . PRO A 1 415 ? 13.712 -0.947 -5.532 1.00 93.06 415 PRO A C 1
ATOM 3278 O O . PRO A 1 415 ? 13.473 -2.084 -5.939 1.00 93.06 415 PRO A O 1
ATOM 3281 N N . TYR A 1 416 ? 12.730 -0.089 -5.237 1.00 94.25 416 TYR A N 1
ATOM 3282 C CA . TYR A 1 416 ? 11.324 -0.386 -5.506 1.00 94.25 416 TYR A CA 1
ATOM 3283 C C . TYR A 1 416 ? 11.019 -0.402 -7.011 1.00 94.25 416 TYR A C 1
ATOM 3285 O O . TYR A 1 416 ? 10.351 -1.322 -7.462 1.00 94.25 416 TYR A O 1
ATOM 3293 N N . ALA A 1 417 ? 11.543 0.531 -7.811 1.00 95.56 417 ALA A N 1
ATOM 3294 C CA . ALA A 1 417 ? 11.381 0.497 -9.268 1.00 95.56 417 ALA A CA 1
ATOM 3295 C C . ALA A 1 417 ? 11.982 -0.775 -9.890 1.00 95.56 417 ALA A C 1
ATOM 3297 O O . ALA A 1 417 ? 11.361 -1.385 -10.757 1.00 95.56 417 ALA A O 1
ATOM 3298 N N . LEU A 1 418 ? 13.141 -1.228 -9.393 1.00 95.56 418 LEU A N 1
ATOM 3299 C CA . LEU A 1 418 ? 13.733 -2.514 -9.782 1.00 95.56 418 LEU A CA 1
ATOM 3300 C C . LEU A 1 418 ? 12.802 -3.694 -9.449 1.00 95.56 418 LEU A C 1
ATOM 3302 O O . LEU A 1 418 ? 12.593 -4.572 -10.286 1.00 95.56 418 LEU A O 1
ATOM 3306 N N . TYR A 1 419 ? 12.199 -3.706 -8.258 1.00 95.06 419 TYR A N 1
ATOM 3307 C CA . TYR A 1 419 ? 11.209 -4.722 -7.895 1.00 95.06 419 TYR A CA 1
ATOM 3308 C C . TYR A 1 419 ? 9.977 -4.694 -8.815 1.00 95.06 419 TYR A C 1
ATOM 3310 O O . TYR A 1 419 ? 9.561 -5.736 -9.320 1.00 95.06 419 TYR A O 1
ATOM 3318 N N . GLU A 1 420 ? 9.409 -3.518 -9.083 1.00 95.44 420 GLU A N 1
ATOM 3319 C CA . GLU A 1 420 ? 8.225 -3.400 -9.942 1.00 95.44 420 GLU A CA 1
ATOM 3320 C C . GLU A 1 420 ? 8.538 -3.775 -11.407 1.00 95.44 420 GLU A C 1
ATOM 3322 O O . GLU A 1 420 ? 7.676 -4.340 -12.085 1.00 95.44 420 GLU A O 1
ATOM 3327 N N . MET A 1 421 ? 9.779 -3.568 -11.874 1.00 94.75 421 MET A N 1
ATOM 3328 C CA . MET A 1 421 ? 10.278 -4.089 -13.156 1.00 94.75 421 MET A CA 1
ATOM 3329 C C . MET A 1 421 ? 10.340 -5.619 -13.179 1.00 94.75 421 MET A C 1
ATOM 3331 O O . MET A 1 421 ? 9.937 -6.241 -14.165 1.00 94.75 421 MET A O 1
ATOM 3335 N N . ALA A 1 422 ? 10.790 -6.249 -12.090 1.00 94.44 422 ALA A N 1
ATOM 3336 C CA . ALA A 1 422 ? 10.778 -7.706 -11.975 1.00 94.44 422 ALA A CA 1
ATOM 3337 C C . ALA A 1 422 ? 9.347 -8.267 -12.022 1.00 94.44 422 ALA A C 1
ATOM 3339 O O . ALA A 1 422 ? 9.083 -9.238 -12.736 1.00 94.44 422 ALA A O 1
ATOM 3340 N N . VAL A 1 423 ? 8.409 -7.624 -11.316 1.00 93.38 423 VAL A N 1
ATOM 3341 C CA . VAL A 1 423 ? 6.976 -7.960 -11.359 1.00 93.38 423 VAL A CA 1
ATOM 3342 C C . VAL A 1 423 ? 6.432 -7.836 -12.783 1.00 93.38 423 VAL A C 1
ATOM 3344 O O . VAL A 1 423 ? 5.777 -8.760 -13.266 1.00 93.38 423 VAL A O 1
ATOM 3347 N N . LEU A 1 424 ? 6.739 -6.737 -13.479 1.00 92.25 424 LEU A N 1
ATOM 3348 C CA . LEU A 1 424 ? 6.307 -6.511 -14.858 1.00 92.25 424 LEU A CA 1
ATOM 3349 C C . LEU A 1 424 ? 6.821 -7.603 -15.806 1.00 92.25 424 LEU A C 1
ATOM 3351 O O . LEU A 1 424 ? 6.046 -8.145 -16.593 1.00 92.25 424 LEU A O 1
ATOM 3355 N N . CYS A 1 425 ? 8.094 -7.991 -15.687 1.00 91.56 425 CYS A N 1
ATOM 3356 C CA . CYS A 1 425 ? 8.667 -9.086 -16.471 1.00 91.56 425 CYS A CA 1
ATOM 3357 C C . CYS A 1 425 ? 7.916 -10.410 -16.246 1.00 91.56 425 CYS A C 1
ATOM 3359 O O . CYS A 1 425 ? 7.640 -11.128 -17.208 1.00 91.56 425 CYS A O 1
ATOM 3361 N N . CYS A 1 426 ? 7.525 -10.708 -15.002 1.00 88.81 426 CYS A N 1
ATOM 3362 C CA . CYS A 1 426 ? 6.729 -11.895 -14.668 1.00 88.81 426 CYS A CA 1
ATOM 3363 C C . CYS A 1 426 ? 5.301 -11.834 -15.238 1.00 88.81 426 CYS A C 1
ATOM 3365 O O . CYS A 1 426 ? 4.735 -12.852 -15.632 1.00 88.81 426 CYS A O 1
ATOM 3367 N N . MET A 1 427 ? 4.693 -10.649 -15.302 1.00 86.00 427 MET A N 1
ATOM 3368 C CA . MET A 1 427 ? 3.370 -10.492 -15.912 1.00 86.00 427 MET A CA 1
ATOM 3369 C C . MET A 1 427 ? 3.420 -10.662 -17.430 1.00 86.00 427 MET A C 1
ATOM 3371 O O . MET A 1 427 ? 2.621 -11.411 -17.987 1.00 86.00 427 MET A O 1
ATOM 3375 N N . VAL A 1 428 ? 4.397 -10.035 -18.095 1.00 85.88 428 VAL A N 1
ATOM 3376 C CA . VAL A 1 428 ? 4.600 -10.137 -19.551 1.00 85.88 428 VAL A CA 1
ATOM 3377 C C . VAL A 1 428 ? 4.954 -11.566 -19.977 1.00 85.88 428 VAL A C 1
ATOM 3379 O O . VAL A 1 428 ? 4.596 -11.986 -21.075 1.00 85.88 428 VAL A O 1
ATOM 3382 N N . SER A 1 429 ? 5.616 -12.340 -19.112 1.00 80.88 429 SER A N 1
ATOM 3383 C CA . SER A 1 429 ? 5.919 -13.755 -19.358 1.00 80.88 429 SER A CA 1
ATOM 3384 C C . SER A 1 429 ? 4.695 -14.679 -19.217 1.00 80.88 429 SER A C 1
ATOM 3386 O O . SER A 1 429 ? 4.762 -15.855 -19.587 1.00 80.88 429 SER A O 1
ATOM 3388 N N . GLY A 1 430 ? 3.567 -14.163 -18.708 1.00 73.69 430 GLY A N 1
ATOM 3389 C CA . GLY A 1 430 ? 2.331 -14.912 -18.493 1.00 73.69 430 GLY A CA 1
ATOM 3390 C C . GLY A 1 430 ? 2.335 -15.768 -17.222 1.00 73.69 430 GLY A C 1
ATOM 3391 O O . GLY A 1 430 ? 1.670 -16.799 -17.193 1.00 73.69 430 GLY A O 1
ATOM 3392 N N . MET A 1 431 ? 3.101 -15.409 -16.182 1.00 64.31 431 MET A N 1
ATOM 3393 C CA . MET A 1 431 ? 3.109 -16.144 -14.901 1.00 64.31 431 MET A CA 1
ATOM 3394 C C . MET A 1 431 ? 1.910 -15.839 -13.985 1.00 64.31 431 MET A C 1
ATOM 3396 O O . MET A 1 431 ? 1.696 -16.567 -13.016 1.00 64.31 431 MET A O 1
ATOM 3400 N N . GLY A 1 432 ? 1.156 -14.767 -14.259 1.00 53.69 432 GLY A N 1
ATOM 3401 C CA . GLY A 1 432 ? 0.070 -14.272 -13.399 1.00 53.69 432 GLY A CA 1
ATOM 3402 C C . GLY A 1 432 ? -1.361 -14.526 -13.896 1.00 53.69 432 GLY A C 1
ATOM 3403 O O . GLY A 1 432 ? -2.297 -14.051 -13.259 1.00 53.69 432 GLY A O 1
ATOM 3404 N N . GLY A 1 433 ? -1.547 -15.218 -15.024 1.00 53.75 433 GLY A N 1
ATOM 3405 C CA . GLY A 1 433 ? -2.867 -15.542 -15.582 1.00 53.75 433 GLY A CA 1
ATOM 3406 C C . GLY A 1 433 ? -3.179 -17.037 -15.512 1.00 53.75 433 GLY A C 1
ATOM 3407 O O . GLY A 1 433 ? -2.264 -17.860 -15.528 1.00 53.75 433 GLY A O 1
ATOM 3408 N N . GLU A 1 434 ? -4.467 -17.396 -15.473 1.00 38.28 434 GLU A N 1
ATOM 3409 C CA . GLU A 1 434 ? -4.895 -18.757 -15.815 1.00 38.28 434 GLU A CA 1
ATOM 3410 C C . GLU A 1 434 ? -4.397 -19.062 -17.230 1.00 38.28 434 GLU A C 1
ATOM 3412 O O . GLU A 1 434 ? -4.630 -18.291 -18.163 1.00 38.28 434 GLU A O 1
ATOM 3417 N N . ALA A 1 435 ? -3.642 -20.149 -17.374 1.00 36.31 435 ALA A N 1
ATOM 3418 C CA . ALA A 1 435 ? -3.070 -20.560 -18.641 1.00 36.31 435 ALA A CA 1
ATOM 3419 C C . ALA A 1 435 ? -4.187 -20.751 -19.679 1.00 36.31 435 ALA A C 1
ATOM 3421 O O . ALA A 1 435 ? -4.855 -21.784 -19.703 1.00 36.31 435 ALA A O 1
ATOM 3422 N N . VAL A 1 436 ? -4.377 -19.772 -20.567 1.00 35.72 436 VAL A N 1
ATOM 3423 C CA . VAL A 1 436 ? -5.114 -19.986 -21.812 1.00 35.72 436 VAL A CA 1
ATOM 3424 C C . VAL A 1 436 ? -4.233 -20.893 -22.658 1.00 35.72 436 VAL A C 1
ATOM 3426 O O . VAL A 1 436 ? -3.316 -20.460 -23.353 1.00 35.72 436 VAL A O 1
ATOM 3429 N N . ALA A 1 437 ? -4.475 -22.191 -22.508 1.00 36.31 437 ALA A N 1
ATOM 3430 C CA . ALA A 1 437 ? -3.819 -23.271 -23.218 1.00 36.31 437 ALA A CA 1
ATOM 3431 C C . ALA A 1 437 ? -4.258 -23.283 -24.686 1.00 36.31 437 ALA A C 1
ATOM 3433 O O . ALA A 1 437 ? -4.952 -24.192 -25.111 1.00 36.31 437 ALA A O 1
ATOM 3434 N N . LEU A 1 438 ? -3.888 -22.263 -25.455 1.00 40.28 438 LEU A N 1
ATOM 3435 C CA . LEU A 1 438 ? -4.060 -22.200 -26.904 1.00 40.28 438 LEU A CA 1
ATOM 3436 C C . LEU A 1 438 ? -3.016 -21.218 -27.446 1.00 40.28 438 LEU A C 1
ATOM 3438 O O . LEU A 1 438 ? -3.281 -20.021 -27.458 1.00 40.28 438 LEU A O 1
ATOM 3442 N N . SER A 1 439 ? -1.828 -21.713 -27.832 1.00 39.47 439 SER A N 1
ATOM 3443 C CA . SER A 1 439 ? -0.978 -21.230 -28.951 1.00 39.47 439 SER A CA 1
ATOM 3444 C C . SER A 1 439 ? 0.457 -21.788 -28.880 1.00 39.47 439 SER A C 1
ATOM 3446 O O . SER A 1 439 ? 1.073 -21.813 -27.822 1.00 39.47 439 SER A O 1
ATOM 3448 N N . THR A 1 440 ? 0.973 -22.211 -30.037 1.00 40.03 440 THR A N 1
ATOM 3449 C CA . THR A 1 440 ? 2.324 -22.714 -30.400 1.00 40.03 440 THR A CA 1
ATOM 3450 C C . THR A 1 440 ? 3.486 -22.625 -29.365 1.00 40.03 440 THR A C 1
ATOM 3452 O O . THR A 1 440 ? 3.865 -21.514 -28.990 1.00 40.03 440 THR A O 1
ATOM 3455 N N . PRO A 1 441 ? 4.160 -23.748 -29.001 1.00 52.62 441 PRO A N 1
ATOM 3456 C CA . PRO A 1 441 ? 5.052 -23.817 -27.822 1.00 52.62 441 PRO A CA 1
ATOM 3457 C C . PRO A 1 441 ? 6.485 -23.245 -27.923 1.00 52.62 441 PRO A C 1
ATOM 3459 O O . PRO A 1 441 ? 7.042 -22.854 -26.901 1.00 52.62 441 PRO A O 1
ATOM 3462 N N . SER A 1 442 ? 7.144 -23.219 -29.089 1.00 55.75 442 SER A N 1
ATOM 3463 C CA . SER A 1 442 ? 8.624 -23.115 -29.122 1.00 55.75 442 SER A CA 1
ATOM 3464 C C . SER A 1 442 ? 9.195 -21.691 -29.029 1.00 55.75 442 SER A C 1
ATOM 3466 O O . SER A 1 442 ? 10.138 -21.457 -28.278 1.00 55.75 442 SER A O 1
ATOM 3468 N N . LEU A 1 443 ? 8.629 -20.718 -29.754 1.00 51.78 443 LEU A N 1
ATOM 3469 C CA . LEU A 1 443 ? 9.139 -19.334 -29.775 1.00 51.78 443 LEU A CA 1
ATOM 3470 C C . LEU A 1 443 ? 8.701 -18.527 -28.536 1.00 51.78 443 LEU A C 1
ATOM 3472 O O . LEU A 1 443 ? 9.431 -17.667 -28.043 1.00 51.78 443 LEU A O 1
ATOM 3476 N N . MET A 1 444 ? 7.508 -18.831 -28.016 1.00 54.88 444 MET A N 1
ATOM 3477 C CA . MET A 1 444 ? 6.955 -18.220 -26.803 1.00 54.88 444 MET A CA 1
ATOM 3478 C C . MET A 1 444 ? 7.684 -18.695 -25.538 1.00 54.88 444 MET A C 1
ATOM 3480 O O . MET A 1 444 ? 7.870 -17.894 -24.625 1.00 54.88 444 MET A O 1
ATOM 3484 N N . GLY A 1 445 ? 8.164 -19.947 -25.510 1.00 66.06 445 GLY A N 1
ATOM 3485 C CA . GLY A 1 445 ? 8.985 -20.478 -24.416 1.00 66.06 445 GLY A CA 1
ATOM 3486 C C . GLY A 1 445 ? 10.290 -19.699 -24.232 1.00 66.06 445 GLY A C 1
ATOM 3487 O O . GLY A 1 445 ? 10.545 -19.180 -23.152 1.00 66.06 445 GLY A O 1
ATOM 3488 N N . ALA A 1 446 ? 11.050 -19.483 -25.312 1.00 72.31 446 ALA A N 1
ATOM 3489 C CA . ALA A 1 446 ? 12.305 -18.726 -25.250 1.00 72.31 446 ALA A CA 1
ATOM 3490 C C . ALA A 1 446 ? 12.106 -17.270 -24.782 1.00 72.31 446 ALA A C 1
ATOM 3492 O O . ALA A 1 446 ? 12.889 -16.748 -23.987 1.00 72.31 446 ALA A O 1
ATOM 3493 N N . ARG A 1 447 ? 11.028 -16.609 -25.236 1.00 76.31 447 ARG A N 1
ATOM 3494 C CA . ARG A 1 447 ? 10.679 -15.248 -24.795 1.00 76.31 447 ARG A CA 1
ATOM 3495 C C . ARG A 1 447 ? 10.258 -15.211 -23.321 1.00 76.31 447 ARG A C 1
ATOM 3497 O O . ARG A 1 447 ? 10.618 -14.270 -22.613 1.00 76.31 447 ARG A O 1
ATOM 3504 N N . ARG A 1 448 ? 9.520 -16.226 -22.856 1.00 77.50 448 ARG A N 1
ATOM 3505 C CA . ARG A 1 448 ? 9.125 -16.394 -21.449 1.00 77.50 448 ARG A CA 1
ATOM 3506 C C . ARG A 1 448 ? 10.353 -16.585 -20.557 1.00 77.50 448 ARG A C 1
ATOM 3508 O O . ARG A 1 448 ? 10.493 -15.859 -19.574 1.00 77.50 448 ARG A O 1
ATOM 3515 N N . ASP A 1 449 ? 11.263 -17.478 -20.932 1.00 80.88 449 ASP A N 1
ATOM 3516 C CA . ASP A 1 449 ? 12.485 -17.770 -20.174 1.00 80.88 449 ASP A CA 1
ATOM 3517 C C . ASP A 1 449 ? 13.408 -16.552 -20.081 1.00 80.88 449 ASP A C 1
ATOM 3519 O O . ASP A 1 449 ? 13.945 -16.247 -19.013 1.00 80.88 449 ASP A O 1
ATOM 3523 N N . GLN A 1 450 ? 13.530 -15.798 -21.176 1.00 87.25 450 GLN A N 1
ATOM 3524 C CA . GLN A 1 450 ? 14.282 -14.548 -21.197 1.00 87.25 450 GLN A CA 1
ATOM 3525 C C . GLN A 1 450 ? 13.700 -13.520 -20.214 1.00 87.25 450 GLN A C 1
ATOM 3527 O O . GLN A 1 450 ? 14.442 -12.937 -19.423 1.00 87.25 450 GLN A O 1
ATOM 3532 N N . LYS A 1 451 ? 12.373 -13.348 -20.183 1.00 86.75 451 LYS A N 1
ATOM 3533 C CA . LYS A 1 451 ? 11.716 -12.431 -19.237 1.00 86.75 451 LYS A CA 1
ATOM 3534 C C . LYS A 1 451 ? 11.848 -12.883 -17.781 1.00 86.75 451 LYS A C 1
ATOM 3536 O O . LYS A 1 451 ? 12.033 -12.052 -16.895 1.00 86.7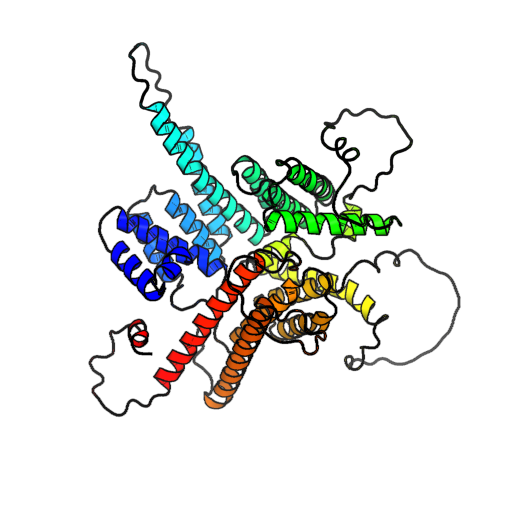5 451 LYS A O 1
ATOM 3541 N N . ILE A 1 452 ? 11.827 -14.188 -17.516 1.00 86.38 452 ILE A N 1
ATOM 3542 C CA . ILE A 1 452 ? 12.091 -14.741 -16.176 1.00 86.38 452 ILE A CA 1
ATOM 3543 C C . ILE A 1 452 ? 13.539 -14.462 -15.743 1.00 86.38 452 ILE A C 1
ATOM 3545 O O . ILE A 1 452 ? 13.789 -14.127 -14.582 1.00 86.38 452 ILE A O 1
ATOM 3549 N N . LYS A 1 453 ? 14.501 -14.572 -16.665 1.00 88.50 453 LYS A N 1
ATOM 3550 C CA . LYS A 1 453 ? 15.907 -14.243 -16.402 1.00 88.50 453 LYS A CA 1
ATOM 3551 C C . LYS A 1 453 ? 16.090 -12.756 -16.086 1.00 88.50 453 LYS A C 1
ATOM 3553 O O . LYS A 1 453 ? 16.749 -12.438 -15.098 1.00 88.50 453 LYS A O 1
ATOM 3558 N N . GLU A 1 454 ? 15.461 -11.873 -16.862 1.00 91.56 454 GLU A N 1
ATOM 3559 C CA . GLU A 1 454 ? 15.435 -10.424 -16.603 1.00 91.56 454 GLU A CA 1
ATOM 3560 C C . GLU A 1 454 ? 14.846 -10.112 -15.220 1.00 91.56 454 GLU A C 1
ATOM 3562 O O . GLU A 1 454 ? 15.445 -9.364 -14.448 1.00 91.56 454 GLU A O 1
ATOM 3567 N N . ALA A 1 455 ? 13.730 -10.752 -14.848 1.00 91.12 455 ALA A N 1
ATOM 3568 C CA . ALA A 1 455 ? 13.117 -10.571 -13.531 1.00 91.12 455 ALA A CA 1
ATOM 3569 C C . ALA A 1 455 ? 14.081 -10.912 -12.380 1.00 91.12 455 ALA A C 1
ATOM 3571 O O . ALA A 1 455 ? 14.205 -10.147 -11.423 1.00 91.12 455 ALA A O 1
ATOM 3572 N N . LYS A 1 456 ? 14.810 -12.033 -12.486 1.00 91.00 456 LYS A N 1
ATOM 3573 C CA . LYS A 1 456 ? 15.821 -12.435 -11.491 1.00 91.00 456 LYS A CA 1
ATOM 3574 C C . LYS A 1 456 ? 16.983 -11.443 -11.410 1.00 91.00 456 LYS A C 1
ATOM 3576 O O . LYS A 1 456 ? 17.487 -11.184 -10.320 1.00 91.00 456 LYS A O 1
ATOM 3581 N N . GLU A 1 457 ? 17.403 -10.876 -12.539 1.00 93.69 457 GLU A N 1
ATOM 3582 C CA . GLU A 1 457 ? 18.459 -9.862 -12.565 1.00 93.69 457 GLU A CA 1
ATOM 3583 C C . GLU A 1 457 ? 18.024 -8.572 -11.858 1.00 93.69 457 GLU A C 1
ATOM 3585 O O . GLU A 1 457 ? 18.776 -8.032 -11.045 1.00 93.69 457 GLU A O 1
ATOM 3590 N N . PHE A 1 458 ? 16.798 -8.104 -12.102 1.00 94.06 458 PHE A N 1
ATOM 3591 C CA . PHE A 1 458 ? 16.250 -6.939 -11.407 1.00 94.06 458 PHE A CA 1
ATOM 3592 C C . PHE A 1 458 ? 16.132 -7.160 -9.893 1.00 94.06 458 PHE A C 1
ATOM 3594 O O . PHE A 1 458 ? 16.500 -6.274 -9.121 1.00 94.06 458 PHE A O 1
ATOM 3601 N N . LEU A 1 459 ? 15.701 -8.349 -9.456 1.00 92.19 459 LEU A N 1
ATOM 3602 C CA . LEU A 1 459 ? 15.650 -8.704 -8.031 1.00 92.19 459 LEU A CA 1
ATOM 3603 C C . LEU A 1 459 ? 17.036 -8.714 -7.386 1.00 92.19 459 LEU A C 1
ATOM 3605 O O . LEU A 1 459 ? 17.213 -8.165 -6.297 1.00 92.19 459 LEU A O 1
ATOM 3609 N N . LYS A 1 460 ? 18.037 -9.253 -8.089 1.00 91.56 460 LYS A N 1
ATOM 3610 C CA . LYS A 1 460 ? 19.431 -9.216 -7.641 1.00 91.56 460 LYS A CA 1
ATOM 3611 C C . LYS A 1 460 ? 19.924 -7.775 -7.471 1.00 91.56 460 LYS A C 1
ATOM 3613 O O . LYS A 1 460 ? 20.450 -7.447 -6.410 1.00 91.56 460 LYS A O 1
ATOM 3618 N N . LYS A 1 461 ? 19.686 -6.899 -8.455 1.00 91.56 461 LYS A N 1
ATOM 3619 C CA . LYS A 1 461 ? 20.042 -5.468 -8.371 1.00 91.56 461 LYS A CA 1
ATOM 3620 C C . LYS A 1 461 ? 19.343 -4.773 -7.195 1.00 91.56 461 LYS A C 1
ATOM 3622 O O . LYS A 1 461 ? 19.969 -3.995 -6.479 1.00 91.56 461 LYS A O 1
ATOM 3627 N N . ALA A 1 462 ? 18.066 -5.078 -6.953 1.00 88.56 462 ALA A N 1
ATOM 3628 C CA . ALA A 1 462 ? 17.321 -4.532 -5.818 1.00 88.56 462 ALA A CA 1
ATOM 3629 C C . ALA A 1 462 ? 17.908 -4.987 -4.466 1.00 88.56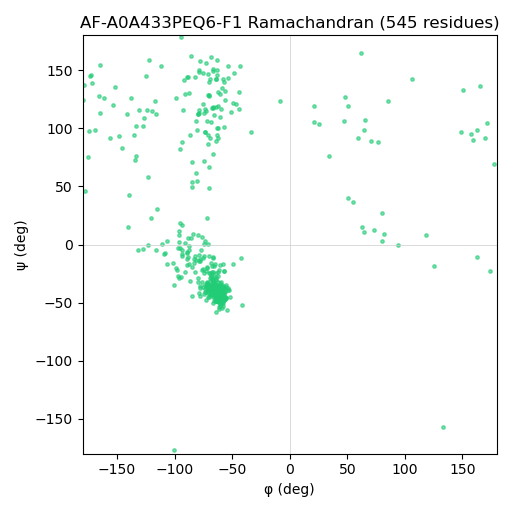 462 ALA A C 1
ATOM 3631 O O . ALA A 1 462 ? 18.010 -4.191 -3.531 1.00 88.56 462 ALA A O 1
ATOM 3632 N N . ALA A 1 463 ? 18.335 -6.249 -4.360 1.00 85.62 463 ALA A N 1
ATOM 3633 C CA . ALA A 1 463 ? 18.975 -6.785 -3.160 1.00 85.62 463 ALA A CA 1
ATOM 3634 C C . ALA A 1 463 ? 20.383 -6.203 -2.924 1.00 85.62 463 ALA A C 1
ATOM 3636 O O . ALA A 1 463 ? 20.740 -5.896 -1.787 1.00 85.62 463 ALA A O 1
ATOM 3637 N N . GLU A 1 464 ? 21.174 -6.013 -3.982 1.00 86.50 464 GLU A N 1
ATOM 3638 C CA . GLU A 1 464 ? 22.503 -5.384 -3.918 1.00 86.50 464 GLU A CA 1
ATOM 3639 C C . GLU A 1 464 ? 22.427 -3.929 -3.442 1.00 86.50 464 GLU A C 1
ATOM 3641 O O . GLU A 1 464 ? 23.236 -3.503 -2.613 1.00 86.50 464 GLU A O 1
ATOM 3646 N N . TRP A 1 465 ? 21.406 -3.192 -3.890 1.00 81.12 465 TRP A N 1
ATOM 3647 C CA . TRP A 1 465 ? 21.130 -1.842 -3.401 1.00 81.12 465 TRP A CA 1
ATOM 3648 C C . TRP A 1 465 ? 20.923 -1.819 -1.880 1.00 81.12 465 TRP A C 1
ATOM 3650 O O . TRP A 1 465 ? 21.509 -0.990 -1.183 1.00 81.12 465 TRP A O 1
ATOM 3660 N N . ASN A 1 466 ? 20.155 -2.780 -1.356 1.00 69.62 466 ASN A N 1
ATOM 3661 C CA . ASN A 1 466 ? 19.850 -2.903 0.072 1.00 69.62 466 ASN A CA 1
ATOM 3662 C C . ASN A 1 466 ? 21.073 -3.305 0.926 1.00 69.62 466 ASN A C 1
ATOM 3664 O O . ASN A 1 466 ? 21.176 -2.940 2.094 1.00 69.62 466 ASN A O 1
ATOM 3668 N N . ASN A 1 467 ? 22.031 -4.035 0.344 1.00 67.31 467 ASN A N 1
ATOM 3669 C CA . ASN A 1 467 ? 23.222 -4.537 1.041 1.00 67.31 467 ASN A CA 1
ATOM 3670 C C . ASN A 1 467 ? 24.420 -3.562 1.044 1.00 67.31 467 ASN A C 1
ATOM 3672 O O . ASN A 1 467 ? 25.489 -3.924 1.537 1.00 67.31 467 ASN A O 1
ATOM 3676 N N . GLY A 1 468 ? 24.261 -2.332 0.538 1.00 60.88 468 GLY A N 1
ATOM 3677 C CA . GLY A 1 468 ? 25.292 -1.284 0.597 1.00 60.88 468 GLY A CA 1
ATOM 3678 C C . GLY A 1 468 ? 25.814 -0.781 -0.753 1.00 60.88 468 GLY A C 1
ATOM 3679 O O . GLY A 1 468 ? 26.755 0.008 -0.769 1.00 60.88 468 GLY A O 1
ATOM 3680 N N . GLY A 1 469 ? 25.208 -1.175 -1.879 1.00 46.69 469 GLY A N 1
ATOM 3681 C CA . GLY A 1 469 ? 25.604 -0.733 -3.227 1.00 46.69 469 GLY A CA 1
ATOM 3682 C C . GLY A 1 469 ? 25.221 0.707 -3.607 1.00 46.69 469 GLY A C 1
ATOM 3683 O O . GLY A 1 469 ? 25.521 1.142 -4.713 1.00 46.69 469 GLY A O 1
ATOM 3684 N N . GLY A 1 470 ? 24.573 1.469 -2.720 1.00 45.84 470 GLY A N 1
ATOM 3685 C CA . GLY A 1 470 ? 24.048 2.809 -3.024 1.00 45.84 470 GLY A CA 1
ATOM 3686 C C . GLY A 1 470 ? 25.082 3.932 -3.217 1.00 45.84 470 GLY A C 1
ATOM 3687 O O . GLY A 1 470 ? 24.675 5.069 -3.444 1.00 45.84 470 GLY A O 1
ATOM 3688 N N . VAL A 1 471 ? 26.392 3.664 -3.111 1.00 42.78 471 VAL A N 1
ATOM 3689 C CA . VAL A 1 471 ? 27.465 4.636 -3.401 1.00 42.78 471 VAL A CA 1
ATOM 3690 C C . VAL A 1 471 ? 28.697 3.908 -3.953 1.00 42.78 471 VAL A C 1
ATOM 3692 O O . VAL A 1 471 ? 29.561 3.471 -3.197 1.00 42.78 471 VAL A O 1
ATOM 3695 N N . ALA A 1 472 ? 28.808 3.813 -5.276 1.00 32.81 472 ALA A N 1
ATOM 3696 C CA . ALA A 1 472 ? 30.093 3.637 -5.949 1.00 32.81 472 ALA A CA 1
ATOM 3697 C C . ALA A 1 472 ? 30.592 5.022 -6.388 1.00 32.81 472 ALA A C 1
ATOM 3699 O O . ALA A 1 472 ? 30.385 5.445 -7.519 1.00 32.81 472 ALA A O 1
ATOM 3700 N N . THR A 1 473 ? 31.208 5.751 -5.461 1.00 31.33 473 THR A N 1
ATOM 3701 C CA . THR A 1 473 ? 32.142 6.833 -5.790 1.00 31.33 473 THR A CA 1
ATOM 3702 C C . THR A 1 473 ? 33.428 6.546 -5.032 1.00 31.33 473 THR A C 1
ATOM 3704 O O . THR A 1 473 ? 33.430 6.588 -3.802 1.00 31.33 473 THR A O 1
ATOM 3707 N N . ASP A 1 474 ? 34.454 6.163 -5.788 1.00 31.22 474 ASP A N 1
ATOM 3708 C CA . ASP A 1 474 ? 35.886 6.120 -5.485 1.00 31.22 474 ASP A CA 1
ATOM 3709 C C . ASP A 1 474 ? 36.307 6.085 -4.009 1.00 31.22 474 ASP A C 1
ATOM 3711 O O . ASP A 1 474 ? 36.364 7.101 -3.315 1.00 31.22 474 ASP A O 1
ATOM 3715 N N . ARG A 1 475 ? 36.749 4.905 -3.560 1.00 28.06 475 ARG A N 1
ATOM 3716 C CA . ARG A 1 475 ? 37.796 4.801 -2.538 1.00 28.06 475 ARG A CA 1
ATOM 3717 C C . ARG A 1 475 ? 38.828 3.770 -2.964 1.00 28.06 475 ARG A C 1
ATOM 3719 O O . ARG A 1 475 ? 38.612 2.565 -2.857 1.00 28.06 475 ARG A O 1
ATOM 3726 N N . GLU A 1 476 ? 39.945 4.292 -3.453 1.00 26.02 476 GLU A N 1
ATOM 3727 C CA . GLU A 1 476 ? 41.208 3.583 -3.604 1.00 26.02 476 GLU A CA 1
ATOM 3728 C C . GLU A 1 476 ? 41.658 2.931 -2.282 1.00 26.02 476 GLU A C 1
ATOM 3730 O O . GLU A 1 476 ? 41.471 3.478 -1.196 1.00 26.02 476 GLU A O 1
ATOM 3735 N N . SER A 1 477 ? 42.258 1.746 -2.434 1.00 28.75 477 SER A N 1
ATOM 3736 C CA . SER A 1 477 ? 43.289 1.094 -1.613 1.00 28.75 477 SER A CA 1
ATOM 3737 C C . SER A 1 477 ? 43.490 1.528 -0.155 1.00 28.75 477 SER A C 1
ATOM 3739 O O . SER A 1 477 ? 43.999 2.607 0.134 1.00 28.75 477 SER A O 1
ATOM 3741 N N . GLY A 1 478 ? 43.297 0.580 0.772 1.00 24.81 478 GLY A N 1
ATOM 3742 C CA . GLY A 1 478 ? 43.787 0.735 2.144 1.00 24.81 478 GLY A CA 1
ATOM 3743 C C . GLY A 1 478 ? 43.454 -0.394 3.120 1.00 24.81 478 GLY A C 1
ATOM 3744 O O . GLY A 1 478 ? 42.685 -0.179 4.041 1.00 24.81 478 GLY A O 1
ATOM 3745 N N . ASN A 1 479 ? 44.073 -1.560 2.910 1.00 24.09 479 ASN A N 1
ATOM 3746 C CA . ASN A 1 479 ? 44.538 -2.557 3.892 1.00 24.09 479 ASN A CA 1
ATOM 3747 C C . ASN A 1 479 ? 43.611 -3.052 5.036 1.00 24.09 479 ASN A C 1
ATOM 3749 O O . ASN A 1 479 ? 43.118 -2.303 5.875 1.00 24.09 479 ASN A O 1
ATOM 3753 N N . GLY A 1 480 ? 43.470 -4.377 5.129 1.00 26.47 480 GLY A N 1
ATOM 3754 C CA . GLY A 1 480 ? 42.616 -5.053 6.102 1.00 26.47 480 GLY A CA 1
ATOM 3755 C C . GLY A 1 480 ? 43.132 -5.050 7.544 1.00 26.47 480 GLY A C 1
ATOM 3756 O O . GLY A 1 480 ? 44.332 -4.991 7.802 1.00 26.47 480 GLY A O 1
ATOM 3757 N N . LYS A 1 481 ? 42.189 -5.204 8.482 1.00 24.55 481 LYS A N 1
ATOM 3758 C CA . LYS A 1 481 ? 42.363 -5.888 9.773 1.00 24.55 481 LYS A CA 1
ATOM 3759 C C . LYS A 1 481 ? 40.994 -6.263 10.348 1.00 24.55 481 LYS A C 1
ATOM 3761 O O . LYS A 1 481 ? 40.109 -5.425 10.484 1.00 24.55 481 LYS A O 1
ATOM 3766 N N . HIS A 1 482 ? 40.845 -7.544 10.676 1.00 29.03 482 HIS A N 1
ATOM 3767 C CA . HIS A 1 482 ? 39.730 -8.094 11.439 1.00 29.03 482 HIS A CA 1
ATOM 3768 C C . HIS A 1 482 ? 39.628 -7.437 12.823 1.00 29.03 482 HIS A C 1
ATOM 3770 O O . HIS A 1 482 ? 40.624 -7.380 13.542 1.00 29.03 482 HIS A O 1
ATOM 3776 N N . ALA A 1 483 ? 38.419 -7.050 13.235 1.00 25.84 483 ALA A N 1
ATOM 3777 C CA . ALA A 1 483 ? 38.059 -6.938 14.644 1.00 25.84 483 ALA A CA 1
ATOM 3778 C C . ALA A 1 483 ? 36.554 -7.168 14.845 1.00 25.84 483 ALA A C 1
ATOM 3780 O O . ALA A 1 483 ? 35.707 -6.702 14.089 1.00 25.84 483 ALA A O 1
ATOM 3781 N N . ASN A 1 484 ? 36.278 -7.959 15.871 1.00 23.83 484 ASN A N 1
ATOM 3782 C CA . ASN A 1 484 ? 35.002 -8.488 16.317 1.00 23.83 484 ASN A CA 1
ATOM 3783 C C . ASN A 1 484 ? 34.198 -7.434 17.109 1.00 23.83 484 ASN A C 1
ATOM 3785 O O . ASN A 1 484 ? 34.791 -6.650 17.841 1.00 23.83 484 ASN A O 1
ATOM 3789 N N . GLY A 1 485 ? 32.864 -7.515 17.059 1.00 24.58 485 GLY A N 1
ATOM 3790 C CA . GLY A 1 485 ? 31.976 -7.015 18.116 1.00 24.58 485 GLY A CA 1
ATOM 3791 C C . GLY A 1 485 ? 31.572 -5.532 18.090 1.00 24.58 485 GLY A C 1
ATOM 3792 O O . GLY A 1 485 ? 32.389 -4.635 18.229 1.00 24.58 485 GLY A O 1
ATOM 3793 N N . ASN A 1 486 ? 30.252 -5.315 18.068 1.00 28.25 486 ASN A N 1
ATOM 3794 C CA . ASN A 1 486 ? 29.549 -4.108 18.524 1.00 28.25 486 ASN A CA 1
ATOM 3795 C C . ASN A 1 486 ? 29.911 -2.768 17.858 1.00 28.25 486 ASN A C 1
ATOM 3797 O O . ASN A 1 486 ? 30.705 -1.978 18.354 1.00 28.25 486 ASN A O 1
ATOM 3801 N N . GLY A 1 487 ? 29.173 -2.444 16.798 1.00 23.08 487 GLY A N 1
ATOM 3802 C CA . GLY A 1 487 ? 29.124 -1.096 16.241 1.00 23.08 487 GLY A CA 1
ATOM 3803 C C . GLY A 1 487 ? 28.648 -1.134 14.801 1.00 23.08 487 GLY A C 1
ATOM 3804 O O . GLY A 1 487 ? 29.455 -1.268 13.890 1.00 23.08 487 GLY A O 1
ATOM 3805 N N . GLY A 1 488 ? 27.333 -1.042 14.578 1.00 25.70 488 GLY A N 1
ATOM 3806 C CA . GLY A 1 488 ? 26.834 -0.728 13.237 1.00 25.70 488 GLY A CA 1
ATOM 3807 C C . GLY A 1 488 ? 27.441 0.607 12.783 1.00 25.70 488 GLY A C 1
ATOM 3808 O O . GLY A 1 488 ? 27.577 1.503 13.623 1.00 25.70 488 GLY A O 1
ATOM 3809 N N . PRO A 1 489 ? 27.845 0.757 11.510 1.00 27.58 489 PRO A N 1
ATOM 3810 C CA . PRO A 1 489 ? 28.604 1.918 11.080 1.00 27.58 489 PRO A CA 1
ATOM 3811 C C . PRO A 1 489 ? 27.775 3.190 11.280 1.00 27.58 489 PRO A C 1
ATOM 3813 O O . PRO A 1 489 ? 26.689 3.364 10.719 1.00 27.58 489 PRO A O 1
ATOM 3816 N N . ALA A 1 490 ? 28.307 4.082 12.115 1.00 28.88 490 ALA A N 1
ATOM 3817 C CA . ALA A 1 490 ? 27.855 5.453 12.250 1.00 28.88 490 ALA A CA 1
ATOM 3818 C C . ALA A 1 490 ? 28.094 6.156 10.905 1.00 28.88 490 ALA A C 1
ATOM 3820 O O . ALA A 1 490 ? 29.221 6.500 10.562 1.00 28.88 490 ALA A O 1
ATOM 3821 N N . GLY A 1 491 ? 27.032 6.287 10.113 1.00 25.44 491 GLY A N 1
ATOM 3822 C CA . GLY A 1 491 ? 27.098 6.834 8.756 1.00 25.44 491 GLY A CA 1
ATOM 3823 C C . GLY A 1 491 ? 25.883 6.532 7.876 1.00 25.44 491 GLY A C 1
ATOM 3824 O O . GLY A 1 491 ? 25.740 7.151 6.829 1.00 25.44 491 GLY A O 1
ATOM 3825 N N . SER A 1 492 ? 24.977 5.640 8.295 1.00 29.27 492 SER A N 1
ATOM 3826 C CA . SER A 1 492 ? 23.686 5.449 7.623 1.00 29.27 492 SER A CA 1
ATOM 3827 C C . SER A 1 492 ? 22.815 6.696 7.820 1.00 29.27 492 SER A C 1
ATOM 3829 O O . SER A 1 492 ? 22.281 6.956 8.902 1.00 29.27 492 SER A O 1
ATOM 3831 N N . THR A 1 493 ? 22.682 7.494 6.760 1.00 33.06 493 THR A N 1
ATOM 3832 C CA . THR A 1 493 ? 21.505 8.341 6.554 1.00 33.06 493 THR A CA 1
ATOM 3833 C C . THR A 1 493 ? 20.288 7.464 6.807 1.00 33.06 493 THR A C 1
ATOM 3835 O O . THR A 1 493 ? 20.181 6.395 6.216 1.00 33.06 493 THR A O 1
ATOM 3838 N N . GLY A 1 494 ? 19.461 7.850 7.778 1.00 35.28 494 GLY A N 1
ATOM 3839 C CA . GLY A 1 494 ? 18.432 6.987 8.348 1.00 35.28 494 GLY A CA 1
ATOM 3840 C C . GLY A 1 494 ? 17.320 6.646 7.368 1.00 35.28 494 GLY A C 1
ATOM 3841 O O . GLY A 1 494 ? 16.248 7.228 7.481 1.00 35.28 494 GLY A O 1
ATOM 3842 N N . ASP A 1 495 ? 17.574 5.710 6.461 1.00 42.03 495 ASP A N 1
ATOM 3843 C CA . ASP A 1 495 ? 16.573 5.082 5.614 1.00 42.03 495 ASP A CA 1
ATOM 3844 C C . ASP A 1 495 ? 15.875 3.941 6.375 1.00 42.03 495 ASP A C 1
ATOM 3846 O O . ASP A 1 495 ? 16.398 3.348 7.320 1.00 42.03 495 ASP A O 1
ATOM 3850 N N . TYR A 1 496 ? 14.583 3.818 6.090 1.00 53.00 496 TYR A N 1
ATOM 3851 C CA . TYR A 1 496 ? 13.520 3.419 7.014 1.00 53.00 496 TYR A CA 1
ATOM 3852 C C . TYR A 1 496 ? 13.115 1.937 6.865 1.00 53.00 496 TYR A C 1
ATOM 3854 O O . TYR A 1 496 ? 13.636 1.212 6.032 1.00 53.00 496 TYR A O 1
ATOM 3862 N N . ASP A 1 497 ? 12.101 1.511 7.634 1.00 60.69 497 ASP A N 1
ATOM 3863 C CA . ASP A 1 497 ? 11.355 0.226 7.584 1.00 60.69 497 ASP A CA 1
ATOM 3864 C C . ASP A 1 497 ? 10.975 -0.285 6.167 1.00 60.69 497 ASP A C 1
ATOM 3866 O O . ASP A 1 497 ? 10.563 -1.433 5.998 1.00 60.69 497 ASP A O 1
ATOM 3870 N N . PHE A 1 498 ? 11.122 0.544 5.131 1.00 70.56 498 PHE A N 1
ATOM 3871 C CA . PHE A 1 498 ? 10.865 0.208 3.732 1.00 70.56 498 PHE A CA 1
ATOM 3872 C C . PHE A 1 498 ? 11.791 -0.878 3.185 1.00 70.56 498 PHE A C 1
ATOM 3874 O O . PHE A 1 498 ? 11.332 -1.668 2.360 1.00 70.56 498 PHE A O 1
ATOM 3881 N N . ASP A 1 499 ? 13.025 -0.976 3.678 1.00 74.56 499 ASP A N 1
ATOM 3882 C CA . ASP A 1 499 ? 13.975 -2.022 3.279 1.00 74.56 499 ASP A CA 1
ATOM 3883 C C . ASP A 1 499 ? 13.478 -3.409 3.696 1.00 74.56 499 ASP A C 1
ATOM 3885 O O . ASP A 1 499 ? 13.547 -4.375 2.936 1.00 74.56 499 ASP A O 1
ATOM 3889 N N . GLY A 1 500 ? 12.891 -3.501 4.895 1.00 81.50 500 GLY A N 1
ATOM 3890 C CA . GLY A 1 500 ? 12.276 -4.728 5.394 1.00 81.50 500 GLY A CA 1
ATOM 3891 C C . GLY A 1 500 ? 11.060 -5.137 4.565 1.00 81.50 500 GLY A C 1
ATOM 3892 O O . GLY A 1 500 ? 10.904 -6.311 4.236 1.00 81.50 500 GLY A O 1
ATOM 3893 N N . ARG A 1 501 ? 10.218 -4.171 4.174 1.00 84.25 501 ARG A N 1
ATOM 3894 C CA . ARG A 1 501 ? 9.057 -4.437 3.309 1.00 84.25 501 ARG A CA 1
ATOM 3895 C C . ARG A 1 501 ? 9.489 -4.900 1.927 1.00 84.25 501 ARG A C 1
ATOM 3897 O O . ARG A 1 501 ? 8.975 -5.912 1.459 1.00 84.25 501 ARG A O 1
ATOM 3904 N N . LEU A 1 502 ? 10.439 -4.199 1.310 1.00 87.56 502 LEU A N 1
ATOM 3905 C CA . LEU A 1 502 ? 10.976 -4.552 0.001 1.00 87.56 502 LEU A CA 1
ATOM 3906 C C . LEU A 1 502 ? 11.599 -5.946 0.022 1.00 87.56 502 LEU A C 1
ATOM 3908 O O . LEU A 1 502 ? 11.303 -6.752 -0.851 1.00 87.56 502 LEU A O 1
ATOM 3912 N N . HIS A 1 503 ? 12.390 -6.258 1.050 1.00 86.75 503 HIS A N 1
ATOM 3913 C CA . HIS A 1 503 ? 12.973 -7.585 1.219 1.00 86.75 503 HIS A CA 1
ATOM 3914 C C . HIS A 1 503 ? 11.902 -8.682 1.222 1.00 86.75 503 HIS A C 1
ATOM 3916 O O . HIS A 1 503 ? 12.035 -9.664 0.497 1.00 86.75 503 HIS A O 1
ATOM 3922 N N . MET A 1 504 ? 10.808 -8.490 1.969 1.00 85.81 504 MET A N 1
ATOM 3923 C CA . MET A 1 504 ? 9.684 -9.433 1.963 1.00 85.81 504 MET A CA 1
ATOM 3924 C C . MET A 1 504 ? 9.033 -9.547 0.578 1.00 85.81 504 MET A C 1
ATOM 3926 O O . MET A 1 504 ? 8.701 -10.653 0.156 1.00 85.81 504 MET A O 1
ATOM 3930 N N . ARG A 1 505 ? 8.866 -8.430 -0.146 1.00 89.44 505 ARG A N 1
ATOM 3931 C CA . ARG A 1 505 ? 8.318 -8.436 -1.512 1.00 89.44 505 ARG A CA 1
ATOM 3932 C C . ARG A 1 505 ? 9.200 -9.231 -2.478 1.00 89.44 505 ARG A C 1
ATOM 3934 O O . ARG A 1 505 ? 8.686 -10.075 -3.212 1.00 89.44 505 ARG A O 1
ATOM 3941 N N . CYS A 1 506 ? 10.511 -8.984 -2.455 1.00 89.56 506 CYS A N 1
ATOM 3942 C CA . CYS A 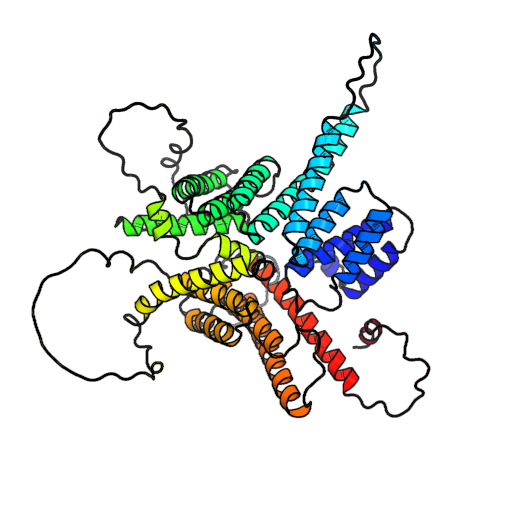1 506 ? 11.489 -9.694 -3.276 1.00 89.56 506 CYS A CA 1
ATOM 3943 C C . CYS A 1 506 ? 11.503 -11.186 -2.939 1.00 89.56 506 CYS A C 1
ATOM 3945 O O . CYS A 1 506 ? 11.373 -12.001 -3.843 1.00 89.56 506 CYS A O 1
ATOM 3947 N N . GLN A 1 507 ? 11.553 -11.541 -1.651 1.00 87.38 507 GLN A N 1
ATOM 3948 C CA . GLN A 1 507 ? 11.563 -12.935 -1.205 1.00 87.38 507 GLN A CA 1
ATOM 3949 C C . GLN A 1 507 ? 10.338 -13.714 -1.709 1.00 87.38 507 GLN A C 1
ATOM 3951 O O . GLN A 1 507 ? 10.475 -14.833 -2.196 1.00 87.38 507 GLN A O 1
ATOM 3956 N N . LEU A 1 508 ? 9.138 -13.128 -1.625 1.00 87.25 508 LEU A N 1
ATOM 3957 C CA . LEU A 1 508 ? 7.918 -13.775 -2.119 1.00 87.25 508 LEU A CA 1
ATOM 3958 C C . LEU A 1 508 ? 7.940 -13.976 -3.639 1.00 87.25 508 LEU A C 1
ATOM 3960 O O . LEU A 1 508 ? 7.490 -15.013 -4.124 1.00 87.25 508 LEU A O 1
ATOM 3964 N N . LEU A 1 509 ? 8.470 -13.010 -4.394 1.00 89.00 509 LEU A N 1
ATOM 3965 C CA . LEU A 1 509 ? 8.581 -13.137 -5.846 1.00 89.00 509 LEU A CA 1
ATOM 3966 C C . LEU A 1 509 ? 9.652 -14.163 -6.250 1.00 89.00 509 LEU A C 1
ATOM 3968 O O . LEU A 1 509 ? 9.429 -14.947 -7.170 1.00 89.00 509 LEU A O 1
ATOM 3972 N N . GLU A 1 510 ? 10.784 -14.210 -5.545 1.00 87.44 510 GLU A N 1
ATOM 3973 C CA . GLU A 1 510 ? 11.828 -15.220 -5.750 1.00 87.44 510 GLU A CA 1
ATOM 3974 C C . GLU A 1 510 ? 11.296 -16.636 -5.523 1.00 87.44 510 GLU A C 1
ATOM 3976 O O . GLU A 1 510 ? 11.519 -17.510 -6.357 1.00 87.44 510 GLU A O 1
ATOM 3981 N N . GLU A 1 511 ? 10.541 -16.857 -4.446 1.00 84.88 511 GLU A N 1
ATOM 3982 C CA . GLU A 1 511 ? 9.904 -18.149 -4.168 1.00 84.88 511 GLU A CA 1
ATOM 3983 C C . GLU A 1 511 ? 8.921 -18.564 -5.268 1.00 84.88 511 GLU A C 1
ATOM 3985 O O . GLU A 1 511 ? 8.866 -19.731 -5.651 1.00 84.88 511 GLU A O 1
ATOM 3990 N N . ARG A 1 512 ? 8.170 -17.616 -5.835 1.00 85.69 512 ARG A N 1
ATOM 3991 C CA . ARG A 1 512 ? 7.291 -17.909 -6.972 1.00 85.69 512 ARG A CA 1
ATOM 3992 C C . ARG A 1 512 ? 8.088 -18.283 -8.228 1.00 85.69 512 ARG A C 1
ATOM 3994 O O . ARG A 1 512 ? 7.695 -19.186 -8.965 1.00 85.69 512 ARG A O 1
ATOM 4001 N N . LEU A 1 513 ? 9.208 -17.605 -8.474 1.00 84.56 513 LEU A N 1
ATOM 4002 C CA . LEU A 1 513 ? 10.093 -17.871 -9.613 1.00 84.56 513 LEU A CA 1
ATOM 4003 C C . LEU A 1 513 ? 10.826 -19.215 -9.495 1.00 84.56 513 LEU A C 1
ATOM 4005 O O . LEU A 1 513 ? 11.124 -19.835 -10.518 1.00 84.56 513 LEU A O 1
ATOM 4009 N N . THR A 1 514 ? 11.144 -19.672 -8.281 1.00 82.06 514 THR A N 1
ATOM 4010 C CA . THR A 1 514 ? 11.753 -20.993 -8.064 1.00 82.06 514 THR A CA 1
ATOM 4011 C C . THR A 1 514 ? 10.742 -22.121 -8.247 1.00 82.06 514 THR A C 1
ATOM 4013 O O . THR A 1 514 ? 11.086 -23.124 -8.869 1.00 82.06 514 THR A O 1
ATOM 4016 N N . GLU A 1 515 ? 9.491 -21.950 -7.806 1.00 76.94 515 GLU A N 1
ATOM 4017 C CA . GLU A 1 515 ? 8.411 -22.919 -8.054 1.00 76.94 515 GLU A CA 1
ATOM 4018 C C . GLU A 1 515 ? 8.192 -23.176 -9.554 1.00 76.94 515 GLU A C 1
ATOM 4020 O O . GLU A 1 515 ? 8.155 -24.328 -9.982 1.00 76.94 515 GLU A O 1
ATOM 4025 N N . GLU A 1 516 ? 8.097 -22.121 -10.370 1.00 67.19 516 GLU A N 1
ATOM 4026 C CA . GLU A 1 516 ? 7.936 -22.252 -11.829 1.00 67.19 516 GLU A CA 1
ATOM 4027 C C . GLU A 1 516 ? 9.117 -22.982 -12.480 1.00 67.19 516 GLU A C 1
ATOM 4029 O O . GLU A 1 516 ? 8.928 -23.799 -13.385 1.00 67.19 516 GLU A O 1
ATOM 4034 N N . PHE A 1 517 ? 10.341 -22.731 -12.004 1.00 66.19 517 PHE A N 1
ATOM 4035 C CA . PHE A 1 517 ? 11.527 -23.429 -12.496 1.00 66.19 517 PHE A CA 1
ATOM 4036 C C . PHE A 1 517 ? 11.468 -24.931 -12.185 1.00 66.19 517 PHE A C 1
ATOM 4038 O O . PHE A 1 517 ? 11.751 -25.744 -13.061 1.00 66.19 517 PHE A O 1
ATOM 4045 N N . ILE A 1 518 ? 11.049 -25.306 -10.971 1.00 62.91 518 ILE A N 1
ATOM 4046 C CA . ILE A 1 518 ? 10.895 -26.713 -10.570 1.00 62.91 518 ILE A CA 1
ATOM 4047 C C . ILE A 1 518 ? 9.813 -27.402 -11.409 1.00 62.91 518 ILE A C 1
ATOM 4049 O O . ILE A 1 518 ? 10.040 -28.502 -11.910 1.00 62.91 518 ILE A O 1
ATOM 4053 N N . VAL A 1 519 ? 8.658 -26.758 -11.610 1.00 60.47 519 VAL A N 1
ATOM 4054 C CA . VAL A 1 519 ? 7.573 -27.298 -12.449 1.00 60.47 519 VAL A CA 1
ATOM 4055 C C . VAL A 1 519 ? 8.059 -27.512 -13.884 1.00 60.47 519 VAL A C 1
ATOM 4057 O O . VAL A 1 519 ? 7.859 -28.588 -14.447 1.00 60.47 519 VAL A O 1
ATOM 4060 N N . THR A 1 520 ? 8.764 -26.532 -14.453 1.00 59.56 520 THR A N 1
ATOM 4061 C CA . THR A 1 520 ? 9.340 -26.637 -15.802 1.00 59.56 520 THR A CA 1
ATOM 4062 C C . THR A 1 520 ? 10.344 -27.790 -15.883 1.00 59.56 520 THR A C 1
ATOM 4064 O O . THR A 1 520 ? 10.262 -28.604 -16.800 1.00 59.56 520 THR A O 1
ATOM 4067 N N . LEU A 1 521 ? 11.230 -27.929 -14.889 1.00 58.09 521 LEU A N 1
ATOM 4068 C CA . LEU A 1 521 ? 12.214 -29.010 -14.834 1.00 58.09 521 LEU A CA 1
ATOM 4069 C C . LEU A 1 521 ? 11.536 -30.389 -14.825 1.00 58.09 521 LEU A C 1
ATOM 4071 O O . LEU A 1 521 ? 11.888 -31.236 -15.643 1.00 58.09 521 LEU A O 1
ATOM 4075 N N . ILE A 1 522 ? 10.519 -30.588 -13.978 1.00 59.47 522 ILE A N 1
ATOM 4076 C CA . ILE A 1 522 ? 9.758 -31.847 -13.890 1.00 59.47 522 ILE A CA 1
ATOM 4077 C C . ILE A 1 522 ? 9.101 -32.199 -15.234 1.00 59.47 522 ILE A C 1
ATOM 4079 O O . ILE A 1 522 ? 9.126 -33.359 -15.636 1.00 59.47 522 ILE A O 1
ATOM 4083 N N . HIS A 1 523 ? 8.556 -31.216 -15.956 1.00 54.88 523 HIS A N 1
ATOM 4084 C CA . HIS A 1 523 ? 7.928 -31.446 -17.262 1.00 54.88 523 HIS A CA 1
ATOM 4085 C C . HIS A 1 523 ? 8.926 -31.684 -18.409 1.00 54.88 523 HIS A C 1
ATOM 4087 O O . HIS A 1 523 ? 8.549 -32.272 -19.421 1.00 54.88 523 HIS A O 1
ATOM 4093 N N . THR A 1 524 ? 10.185 -31.258 -18.266 1.00 51.78 524 THR A N 1
ATOM 4094 C CA . THR A 1 524 ? 11.238 -31.453 -19.283 1.00 51.78 524 THR A CA 1
ATOM 4095 C C . THR A 1 524 ? 12.026 -32.756 -19.143 1.00 51.78 524 THR A C 1
ATOM 4097 O O . THR A 1 524 ? 12.740 -33.124 -20.076 1.00 51.78 524 THR A O 1
ATOM 4100 N N . VAL A 1 525 ? 11.904 -33.479 -18.023 1.00 42.47 525 VAL A N 1
ATOM 4101 C CA . VAL A 1 525 ? 12.540 -34.795 -17.858 1.00 42.47 525 VAL A CA 1
ATOM 4102 C C . VAL A 1 525 ? 11.704 -35.853 -18.594 1.00 42.47 525 VAL A C 1
ATOM 4104 O O . VAL A 1 525 ? 10.562 -36.104 -18.202 1.00 42.47 525 VAL A O 1
ATOM 4107 N N . PRO A 1 526 ? 12.228 -36.511 -19.647 1.00 38.81 526 PRO A N 1
ATOM 4108 C CA . PRO A 1 526 ? 11.517 -37.601 -20.298 1.00 38.81 526 PRO A CA 1
ATOM 4109 C C . PRO A 1 526 ? 11.407 -38.779 -19.324 1.00 38.81 526 PRO A C 1
ATOM 4111 O O . PRO A 1 526 ? 12.410 -39.357 -18.909 1.00 38.81 526 PRO A O 1
ATOM 4114 N N . VAL A 1 527 ? 10.177 -39.144 -18.955 1.00 42.66 527 VAL A N 1
ATOM 4115 C CA . VAL A 1 527 ? 9.901 -40.346 -18.158 1.00 42.66 527 VAL A CA 1
ATOM 4116 C C . VAL A 1 527 ? 10.142 -41.569 -19.043 1.00 42.66 527 VAL A C 1
ATOM 4118 O O . VAL A 1 527 ? 9.236 -42.091 -19.691 1.00 42.66 527 VAL A O 1
ATOM 4121 N N . SER A 1 528 ? 11.385 -42.035 -19.098 1.00 36.97 528 SER A N 1
ATOM 4122 C CA . SER A 1 528 ? 11.717 -43.346 -19.641 1.00 36.97 528 SER A CA 1
ATOM 4123 C C . SER A 1 528 ? 11.285 -44.423 -18.642 1.00 36.97 528 SER A C 1
ATOM 4125 O O . SER A 1 528 ? 12.001 -44.715 -17.692 1.00 36.97 528 SER A O 1
ATOM 4127 N N . GLY A 1 529 ? 10.097 -44.986 -18.878 1.00 40.78 529 GLY A N 1
ATOM 4128 C CA . GLY A 1 529 ? 9.666 -46.311 -18.426 1.00 40.78 529 GLY A CA 1
ATOM 4129 C C . GLY A 1 529 ? 9.537 -46.533 -16.916 1.00 40.78 529 GLY A C 1
ATOM 4130 O O . GLY A 1 529 ? 10.506 -46.897 -16.265 1.00 40.78 529 GLY A O 1
ATOM 4131 N N . THR A 1 530 ? 8.313 -46.440 -16.380 1.00 34.09 530 THR A N 1
ATOM 4132 C CA . THR A 1 530 ? 7.694 -47.459 -15.493 1.00 34.09 530 THR A CA 1
ATOM 4133 C C . THR A 1 530 ? 6.270 -47.047 -15.064 1.00 34.09 530 THR A C 1
ATOM 4135 O O . THR A 1 530 ? 6.045 -45.961 -14.549 1.00 34.09 530 THR A O 1
ATOM 4138 N N . ASN A 1 531 ? 5.309 -47.940 -15.335 1.00 32.12 531 ASN A N 1
ATOM 4139 C CA . ASN A 1 531 ? 3.913 -48.054 -14.866 1.00 32.12 531 ASN A CA 1
ATOM 4140 C C . ASN A 1 531 ? 3.130 -46.804 -14.394 1.00 32.12 531 ASN A C 1
ATOM 4142 O O . ASN A 1 531 ? 3.174 -46.384 -13.241 1.00 32.12 531 ASN A O 1
ATOM 4146 N N . MET A 1 532 ? 2.230 -46.356 -15.275 1.00 32.12 532 MET A N 1
ATOM 4147 C CA . MET A 1 532 ? 1.283 -45.237 -15.147 1.00 32.12 532 MET A CA 1
ATOM 4148 C C . MET A 1 532 ? 0.080 -45.442 -14.190 1.00 32.12 532 MET A C 1
ATOM 4150 O O . MET A 1 532 ? -0.935 -44.767 -14.340 1.00 32.12 532 MET A O 1
ATOM 4154 N N . ALA A 1 533 ? 0.144 -46.338 -13.199 1.00 31.03 533 ALA A N 1
ATOM 4155 C CA . ALA A 1 533 ? -1.031 -46.676 -12.373 1.00 31.03 533 ALA A CA 1
ATOM 4156 C C . ALA A 1 533 ? -1.007 -46.161 -10.916 1.00 31.03 533 ALA A C 1
ATOM 4158 O O . ALA A 1 533 ? -2.020 -46.270 -10.231 1.00 31.03 533 ALA A O 1
ATOM 4159 N N . SER A 1 534 ? 0.091 -45.575 -10.420 1.00 29.67 534 SER A N 1
ATOM 4160 C CA . SER A 1 534 ? 0.201 -45.167 -9.000 1.00 29.67 534 SER A CA 1
ATOM 4161 C C . SER A 1 534 ? 0.516 -43.685 -8.744 1.00 29.67 534 SER A C 1
ATOM 4163 O O . SER A 1 534 ? 0.559 -43.271 -7.588 1.00 29.67 534 SER A O 1
ATOM 4165 N N . VAL A 1 535 ? 0.680 -42.854 -9.779 1.00 35.28 535 VAL A N 1
ATOM 4166 C CA . VAL A 1 535 ? 1.186 -41.467 -9.631 1.00 35.28 535 VAL A CA 1
ATOM 4167 C C . VAL A 1 535 ? 0.074 -40.406 -9.499 1.00 35.28 535 VAL A C 1
ATOM 4169 O O . VAL A 1 535 ? 0.341 -39.249 -9.200 1.00 35.28 535 VAL A O 1
ATOM 4172 N N . GLN A 1 536 ? -1.208 -40.766 -9.623 1.00 29.27 536 GLN A N 1
ATOM 4173 C CA . GLN A 1 536 ? -2.309 -39.783 -9.604 1.00 29.27 536 GLN A CA 1
ATOM 4174 C C . GLN A 1 536 ? -2.698 -39.221 -8.216 1.00 29.27 536 GLN A C 1
ATOM 4176 O O . GLN A 1 536 ? -3.679 -38.486 -8.118 1.00 29.27 536 GLN A O 1
ATOM 4181 N N . LYS A 1 537 ? -1.970 -39.522 -7.129 1.00 30.53 537 LYS A N 1
ATOM 4182 C CA . LYS A 1 537 ? -2.320 -39.042 -5.772 1.00 30.53 537 LYS A CA 1
ATOM 4183 C C . LYS A 1 537 ? -1.131 -38.591 -4.920 1.00 30.53 537 LYS A C 1
ATOM 4185 O O . LYS A 1 537 ? -1.095 -38.861 -3.722 1.00 30.53 537 LYS A O 1
ATOM 4190 N N . THR A 1 538 ? -0.178 -37.866 -5.493 1.00 26.91 538 THR A N 1
ATOM 4191 C CA . THR A 1 538 ? 0.838 -37.163 -4.696 1.00 26.91 538 THR A CA 1
ATOM 4192 C C . THR A 1 538 ? 0.836 -35.672 -5.031 1.00 26.91 538 THR A C 1
ATOM 4194 O O . THR A 1 538 ? 1.102 -35.300 -6.173 1.00 26.91 538 THR A O 1
ATOM 4197 N N . PRO A 1 539 ? 0.503 -34.783 -4.074 1.00 33.19 539 PRO A N 1
ATOM 4198 C CA . PRO A 1 539 ? 0.630 -33.353 -4.301 1.00 33.19 539 PRO A CA 1
ATOM 4199 C C . PRO A 1 539 ? 2.112 -33.001 -4.504 1.00 33.19 539 PRO A C 1
ATOM 4201 O O . PRO A 1 539 ? 2.999 -33.555 -3.851 1.00 33.19 539 PRO A O 1
ATOM 4204 N N . VAL A 1 540 ? 2.359 -32.055 -5.414 1.00 35.19 540 VAL A N 1
ATOM 4205 C CA . VAL A 1 540 ? 3.675 -31.523 -5.831 1.00 35.19 540 VAL A CA 1
ATOM 4206 C C . VAL A 1 540 ? 4.576 -31.120 -4.644 1.00 35.19 540 VAL A C 1
ATOM 4208 O O . VAL A 1 540 ? 5.794 -31.060 -4.775 1.00 35.19 540 VAL A O 1
ATOM 4211 N N . THR A 1 541 ? 4.008 -30.948 -3.449 1.00 33.78 541 THR A N 1
ATOM 4212 C CA . THR A 1 541 ? 4.709 -30.707 -2.182 1.00 33.78 541 THR A CA 1
ATOM 4213 C C . THR A 1 541 ? 5.735 -31.773 -1.782 1.00 33.78 541 THR A C 1
ATOM 4215 O O . THR A 1 541 ? 6.642 -31.438 -1.024 1.00 33.78 541 THR A O 1
ATOM 4218 N N . MET A 1 542 ? 5.659 -33.020 -2.268 1.00 29.22 542 MET A N 1
ATOM 4219 C CA . MET A 1 542 ? 6.655 -34.049 -1.906 1.00 29.22 542 MET A CA 1
ATOM 4220 C C . MET A 1 542 ? 7.957 -34.018 -2.723 1.00 29.22 542 MET A C 1
ATOM 4222 O O . MET A 1 542 ? 8.949 -34.576 -2.264 1.00 29.22 542 MET A O 1
ATOM 4226 N N . TYR A 1 543 ? 8.017 -33.344 -3.876 1.00 33.12 543 TYR A N 1
ATOM 4227 C CA . TYR A 1 543 ? 9.260 -33.292 -4.666 1.00 33.12 543 TYR A CA 1
ATOM 4228 C C . TYR A 1 543 ? 10.303 -32.300 -4.123 1.00 33.12 543 TYR A C 1
ATOM 4230 O O . TYR A 1 543 ? 11.474 -32.393 -4.480 1.00 33.12 543 TYR A O 1
ATOM 4238 N N . CYS A 1 544 ? 9.930 -31.424 -3.184 1.00 33.00 544 CYS A N 1
ATOM 4239 C CA . CYS A 1 544 ? 10.868 -30.540 -2.478 1.00 33.00 544 CYS A CA 1
ATOM 4240 C C . CYS A 1 544 ? 11.744 -31.259 -1.431 1.00 33.00 544 CYS A C 1
ATOM 4242 O O . CYS A 1 544 ? 12.492 -30.599 -0.718 1.00 33.00 544 CYS A O 1
ATOM 4244 N N . HIS A 1 545 ? 11.641 -32.584 -1.282 1.00 32.41 545 HIS A N 1
ATOM 4245 C CA . HIS A 1 545 ? 12.324 -33.314 -0.210 1.00 32.41 545 HIS A CA 1
ATOM 4246 C C . HIS A 1 545 ? 13.763 -33.764 -0.527 1.00 32.41 545 HIS A C 1
ATOM 4248 O O . HIS A 1 545 ? 14.390 -34.351 0.353 1.00 32.41 545 HIS A O 1
ATOM 4254 N N . HIS A 1 546 ? 14.304 -33.498 -1.726 1.00 25.64 546 HIS A N 1
ATOM 4255 C CA . HIS A 1 546 ? 15.616 -34.038 -2.123 1.00 25.64 546 HIS A CA 1
ATOM 4256 C C . HIS A 1 546 ? 16.565 -33.122 -2.923 1.00 25.64 546 HIS A C 1
ATOM 4258 O O . HIS A 1 546 ? 17.565 -33.615 -3.443 1.00 25.64 546 HIS A O 1
ATOM 4264 N N . ILE A 1 547 ? 16.328 -31.809 -2.976 1.00 29.80 547 ILE A N 1
ATOM 4265 C CA . ILE A 1 547 ? 17.284 -30.809 -3.496 1.00 29.80 547 ILE A CA 1
ATOM 4266 C C . ILE A 1 547 ? 17.297 -29.637 -2.522 1.00 29.80 547 ILE A C 1
ATOM 4268 O O . ILE A 1 547 ? 18.405 -29.154 -2.200 1.00 29.80 547 ILE A O 1
#

Organism: NCBI:txid994334